Protein 4GC1 (pdb70)

InterPro domains:
  IPR001480 Bulb-type lectin domain [PS50927] (14-137)
  IPR001480 Bulb-type lectin domain [PS50927] (146-253)
  IPR001480 Bulb-type lectin domain [SM00108] (14-137)
  IPR001480 Bulb-type lectin domain [SM00108] (146-253)
  IPR036426 Bulb-type lectin domain superfamily [G3DSA:2.90.10.10] (1-105)
  IPR036426 Bulb-type lectin domain superfamily [G3DSA:2.90.10.10] (111-262)
  IPR036426 Bulb-type lectin domain superfamily [G3DSA:2.90.10.10] (151-220)
  IPR036426 Bulb-type lectin domain superfamily [SSF51110] (14-133)
  IPR036426 Bulb-type lectin domain superfamily [SSF51110] (156-248)

Organism: Pseudomonas putida (NCBI:txid303)

Nearest PDB structures (foldseek):
  3m7j-assembly1_A  TM=1.003E+00  e=1.600E-56  Pseudomonas putida
  3m7h-assembly2_B  TM=1.000E+00  e=1.857E-54  Pseudomonas putida
  3m7j-assembly2_B  TM=9.995E-01  e=5.774E-54  Pseudomonas putida
  8a9m-assembly1_A  TM=8.651E-01  e=1.706E-05  Hippeastrum hybrid cultivar
  3dzw-assembly1_A  TM=8.504E-01  e=2.774E-05  Narcissus pseudonarcissus

Structure (mmCIF, N/CA/C/O backbone):
data_4GC1
#
_entry.id   4GC1
#
_cell.length_a   149.474
_cell.length_b   153.140
_cell.length_c   33.956
_cell.angle_alpha   90.00
_cell.angle_beta   90.00
_cell.angle_gamma   90.00
#
_symmetry.space_group_name_H-M   'P 21 21 2'
#
loop_
_entity.id
_entity.type
_entity.pdbx_description
1 polymer 'Putidacin L1'
2 branched alpha-D-mannopyranose-(1-2)-alpha-D-mannopyranose
3 water water
#
loop_
_atom_site.group_PDB
_atom_site.id
_atom_site.type_symbol
_atom_site.label_atom_id
_atom_site.label_alt_id
_atom_site.label_comp_id
_atom_site.label_asym_id
_atom_site.label_entity_id
_atom_site.label_seq_id
_atom_site.pdbx_PDB_ins_code
_atom_site.Cartn_x
_atom_site.Cartn_y
_atom_site.Cartn_z
_atom_site.occupancy
_atom_site.B_iso_or_equiv
_atom_site.auth_seq_id
_atom_site.auth_comp_id
_atom_site.auth_asym_id
_atom_site.auth_atom_id
_atom_site.pdbx_PDB_model_num
ATOM 1 N N . ALA A 1 2 ? 50.570 -2.029 -14.202 1.00 69.67 2 ALA A N 1
ATOM 2 C CA . ALA A 1 2 ? 49.465 -2.557 -13.420 1.00 67.01 2 ALA A CA 1
ATOM 3 C C . ALA A 1 2 ? 48.962 -1.492 -12.464 1.00 58.57 2 ALA A C 1
ATOM 4 O O . ALA A 1 2 ? 47.771 -1.187 -12.418 1.00 56.25 2 ALA A O 1
ATOM 6 N N . GLY A 1 3 ? 49.876 -0.912 -11.703 1.00 62.28 3 GLY A N 1
ATOM 7 C CA . GLY A 1 3 ? 49.455 -0.003 -10.666 1.00 63.42 3 GLY A CA 1
ATOM 8 C C . GLY A 1 3 ? 50.498 0.941 -10.127 1.00 66.22 3 GLY A C 1
ATOM 9 O O . GLY A 1 3 ? 51.672 0.927 -10.502 1.00 73.96 3 GLY A O 1
ATOM 10 N N . ARG A 1 4 ? 50.025 1.785 -9.232 1.00 59.06 4 ARG A N 1
ATOM 11 C CA A ARG A 1 4 ? 50.852 2.743 -8.531 0.50 52.75 4 ARG A CA 1
ATOM 12 C CA B ARG A 1 4 ? 50.882 2.744 -8.564 0.50 53.34 4 ARG A CA 1
ATOM 13 C C . ARG A 1 4 ? 51.747 2.010 -7.538 1.00 50.92 4 ARG A C 1
ATOM 14 O O . ARG A 1 4 ? 51.287 1.108 -6.844 1.00 48.27 4 ARG A O 1
ATOM 29 N N . THR A 1 5 ? 53.020 2.379 -7.473 1.00 53.53 5 THR A N 1
ATOM 30 C CA . THR A 1 5 ? 53.905 1.842 -6.448 1.00 52.93 5 THR A CA 1
ATOM 31 C C . THR A 1 5 ? 54.281 2.997 -5.531 1.00 46.92 5 THR A C 1
ATOM 32 O O . THR A 1 5 ? 54.125 4.146 -5.903 1.00 48.44 5 THR A O 1
ATOM 36 N N . ARG A 1 6 ? 54.770 2.694 -4.335 1.00 37.09 6 ARG A N 1
ATOM 37 C CA . ARG A 1 6 ? 55.032 3.722 -3.342 1.00 43.04 6 ARG A CA 1
ATOM 38 C C . ARG A 1 6 ? 56.444 4.276 -3.426 1.00 45.50 6 ARG A C 1
ATOM 39 O O . ARG A 1 6 ? 57.376 3.561 -3.765 1.00 35.42 6 ARG A O 1
ATOM 47 N N . ILE A 1 7 ? 56.589 5.559 -3.115 1.00 40.12 7 ILE A N 1
ATOM 48 C CA . ILE A 1 7 ? 57.905 6.176 -2.989 1.00 41.46 7 ILE A CA 1
ATOM 49 C C . ILE A 1 7 ? 58.114 6.606 -1.527 1.00 36.51 7 ILE A C 1
ATOM 50 O O . ILE A 1 7 ? 57.155 6.679 -0.768 1.00 34.26 7 ILE A O 1
ATOM 55 N N . PRO A 1 8 ? 59.367 6.858 -1.111 1.00 35.74 8 PRO A N 1
ATOM 56 C CA . PRO A 1 8 ? 59.529 7.249 0.291 1.00 34.92 8 PRO A CA 1
ATOM 57 C C . PRO A 1 8 ? 58.999 8.657 0.550 1.00 32.91 8 PRO A C 1
ATOM 58 O O . PRO A 1 8 ? 59.138 9.531 -0.293 1.00 31.34 8 PRO A O 1
ATOM 62 N N . PHE A 1 9 ? 58.381 8.848 1.708 1.00 32.09 9 PHE A N 1
ATOM 63 C CA . PHE A 1 9 ? 57.931 10.153 2.156 1.00 31.92 9 PHE A CA 1
ATOM 64 C C . PHE A 1 9 ? 59.141 11.047 2.412 1.00 34.41 9 PHE A C 1
ATOM 65 O O . PHE A 1 9 ? 60.130 10.608 3.003 1.00 39.40 9 PHE A O 1
ATOM 73 N N . ASN A 1 10 ? 59.059 12.297 1.969 1.00 37.47 10 ASN A N 1
ATOM 74 C CA . ASN A 1 10 ? 60.115 13.265 2.237 1.00 41.11 10 ASN A CA 1
ATOM 75 C C . ASN A 1 10 ? 59.562 14.613 2.682 1.00 44.83 10 ASN A C 1
ATOM 76 O O . ASN A 1 10 ? 60.098 15.653 2.324 1.00 44.58 10 ASN A O 1
ATOM 81 N N . GLY A 1 11 ? 58.489 14.599 3.463 1.00 41.72 11 GLY A N 1
ATOM 82 C CA . GLY A 1 11 ? 57.878 15.842 3.900 1.00 38.79 11 GLY A CA 1
ATOM 83 C C . GLY A 1 11 ? 57.749 15.941 5.407 1.00 36.94 11 GLY A C 1
ATOM 84 O O . GLY A 1 11 ? 56.730 16.411 5.918 1.00 35.90 11 GLY A O 1
ATOM 85 N N . VAL A 1 12 ? 58.775 15.485 6.119 1.00 38.10 12 VAL A N 1
ATOM 86 C CA . VAL A 1 12 ? 58.755 15.484 7.580 1.00 33.20 12 VAL A CA 1
ATOM 87 C C . VAL A 1 12 ? 58.484 16.878 8.126 1.00 32.12 12 VAL A C 1
ATOM 88 O O . VAL A 1 12 ? 59.132 17.841 7.723 1.00 34.14 12 VAL A O 1
ATOM 92 N N . GLY A 1 13 ? 57.513 16.987 9.024 1.00 31.89 13 GLY A N 1
ATOM 93 C CA . GLY A 1 13 ? 57.218 18.259 9.655 1.00 32.46 13 GLY A CA 1
ATOM 94 C C . GLY A 1 13 ? 56.136 19.063 8.958 1.00 33.07 13 GLY A C 1
ATOM 95 O O . GLY A 1 13 ? 55.729 20.114 9.448 1.00 32.67 13 GLY A O 1
ATOM 96 N N . THR A 1 14 ? 55.680 18.594 7.801 1.00 29.58 14 THR A N 1
ATOM 97 C CA . THR A 1 14 ? 54.524 19.214 7.161 1.00 33.35 14 THR A CA 1
ATOM 98 C C . THR A 1 14 ? 53.270 18.555 7.716 1.00 33.77 14 THR A C 1
ATOM 99 O O . THR A 1 14 ? 53.352 17.640 8.525 1.00 33.46 14 THR A O 1
ATOM 103 N N . SER A 1 15 ? 52.111 19.015 7.273 1.00 28.27 15 SER A N 1
ATOM 104 C CA . SER A 1 15 ? 50.853 18.544 7.830 1.00 26.55 15 SER A CA 1
ATOM 105 C C . SER A 1 15 ? 50.149 17.500 6.972 1.00 29.05 15 SER A C 1
ATOM 106 O O . SER A 1 15 ? 49.024 17.112 7.277 1.00 28.45 15 SER A O 1
ATOM 109 N N . VAL A 1 16 ? 50.800 17.036 5.909 1.00 26.43 16 VAL A N 1
ATOM 110 C CA . VAL A 1 16 ? 50.125 16.146 4.972 1.00 25.50 16 VAL A CA 1
ATOM 111 C C . VAL A 1 16 ? 50.988 14.964 4.502 1.00 30.81 16 VAL A C 1
ATOM 112 O O . VAL A 1 16 ? 52.169 15.120 4.195 1.00 30.43 16 VAL A O 1
ATOM 116 N N . LEU A 1 17 ? 50.389 13.776 4.492 1.00 25.52 17 LEU A N 1
ATOM 117 C CA . LEU A 1 17 ? 51.022 12.574 3.951 1.00 24.79 17 LEU A CA 1
ATOM 118 C C . LEU A 1 17 ? 50.326 12.243 2.637 1.00 21.65 17 LEU A C 1
ATOM 119 O O . LEU A 1 17 ? 49.171 11.791 2.637 1.00 22.54 17 LEU A O 1
ATOM 124 N N . PRO A 1 18 ? 51.000 12.504 1.506 1.00 25.07 18 PRO A N 1
ATOM 125 C CA . PRO A 1 18 ? 50.362 12.243 0.212 1.00 21.74 18 PRO A CA 1
ATOM 126 C C . PRO A 1 18 ? 50.112 10.744 -0.033 1.00 24.84 18 PRO A C 1
ATOM 127 O O . PRO A 1 18 ? 50.731 9.911 0.619 1.00 27.86 18 PRO A O 1
ATOM 131 N N . ALA A 1 19 ? 49.220 10.428 -0.968 1.00 26.55 19 ALA A N 1
ATOM 132 C CA . ALA A 1 19 ? 48.966 9.055 -1.404 1.00 27.16 19 ALA A CA 1
ATOM 133 C C . ALA A 1 19 ? 50.236 8.347 -1.837 1.00 27.29 19 ALA A C 1
ATOM 134 O O . ALA A 1 19 ? 51.110 8.955 -2.432 1.00 24.00 19 ALA A O 1
ATOM 136 N N . TYR A 1 20 ? 50.326 7.054 -1.533 1.00 23.80 20 TYR A N 1
ATOM 137 C CA . TYR A 1 20 ? 51.412 6.213 -2.020 1.00 26.17 20 TYR A CA 1
ATOM 138 C C . TYR A 1 20 ? 52.794 6.732 -1.646 1.00 26.67 20 TYR A C 1
ATOM 139 O O . TYR A 1 20 ? 53.729 6.652 -2.433 1.00 29.50 20 TYR A O 1
ATOM 148 N N . GLN A 1 21 ? 52.909 7.295 -0.450 1.00 31.17 21 GLN A N 1
ATOM 149 C CA . GLN A 1 21 ? 54.214 7.639 0.091 1.00 22.41 21 GLN A CA 1
ATOM 150 C C . GLN A 1 21 ? 54.431 6.942 1.428 1.00 24.48 21 GLN A C 1
ATOM 151 O O . GLN A 1 21 ? 53.572 6.962 2.309 1.00 30.36 21 GLN A O 1
ATOM 157 N N . THR A 1 22 ? 55.588 6.318 1.563 1.00 33.77 22 THR A N 1
ATOM 158 C CA . THR A 1 22 ? 55.870 5.496 2.723 1.00 34.20 22 THR A CA 1
ATOM 159 C C . THR A 1 22 ? 56.472 6.328 3.836 1.00 33.47 22 THR A C 1
ATOM 160 O O . THR A 1 22 ? 57.581 6.848 3.701 1.00 42.43 22 THR A O 1
ATOM 164 N N . LEU A 1 23 ? 55.723 6.473 4.925 1.00 26.26 23 LEU A N 1
ATOM 165 C CA . LEU A 1 23 ? 56.245 7.079 6.143 1.00 27.69 23 LEU A CA 1
ATOM 166 C C . LEU A 1 23 ? 56.916 5.987 6.973 1.00 37.36 23 LEU A C 1
ATOM 167 O O . LEU A 1 23 ? 56.302 4.971 7.293 1.00 44.57 23 LEU A O 1
ATOM 172 N N . SER A 1 24 ? 58.185 6.186 7.299 1.00 39.18 24 SER A N 1
ATOM 173 C CA A SER A 1 24 ? 58.943 5.174 8.022 0.50 44.47 24 SER A CA 1
ATOM 174 C CA B SER A 1 24 ? 59.043 5.174 8.022 0.50 44.55 24 SER A CA 1
ATOM 175 C C . SER A 1 24 ? 59.278 5.661 9.431 1.00 44.82 24 SER A C 1
ATOM 176 O O . SER A 1 24 ? 58.971 6.799 9.787 1.00 45.60 24 SER A O 1
ATOM 181 N N . ALA A 1 25 ? 59.895 4.796 10.231 1.00 42.93 25 ALA A N 1
ATOM 182 C CA . ALA A 1 25 ? 60.106 5.082 11.643 1.00 41.71 25 ALA A CA 1
ATOM 183 C C . ALA A 1 25 ? 60.960 6.326 11.831 1.00 45.71 25 ALA A C 1
ATOM 184 O O . ALA A 1 25 ? 61.968 6.499 11.154 1.00 46.87 25 ALA A O 1
ATOM 186 N N . GLY A 1 26 ? 60.539 7.197 12.741 1.00 45.01 26 GLY A N 1
ATOM 187 C CA . GLY A 1 26 ? 61.286 8.403 13.033 1.00 43.79 26 GLY A CA 1
ATOM 188 C C . GLY A 1 26 ? 60.723 9.610 12.313 1.00 37.46 26 GLY A C 1
ATOM 189 O O . GLY A 1 26 ? 60.950 10.744 12.724 1.00 37.02 26 GLY A O 1
ATOM 190 N N . GLN A 1 27 ? 59.986 9.357 11.233 1.00 37.52 27 GLN A N 1
ATOM 191 C CA . GLN A 1 27 ? 59.310 10.406 10.474 1.00 35.83 27 GLN A CA 1
ATOM 192 C C . GLN A 1 27 ? 57.993 10.840 11.114 1.00 35.13 27 GLN A C 1
ATOM 193 O O . GLN A 1 27 ? 57.319 10.046 11.771 1.00 37.03 27 GLN A O 1
ATOM 199 N N . TYR A 1 28 ? 57.616 12.096 10.890 1.00 31.12 28 TYR A N 1
ATOM 200 C CA . TYR A 1 28 ? 56.444 12.666 11.550 1.00 29.14 28 TYR A CA 1
ATOM 201 C C . TYR A 1 28 ? 55.769 13.773 10.755 1.00 31.31 28 TYR A C 1
ATOM 202 O O . TYR A 1 28 ? 56.388 14.425 9.921 1.00 37.14 28 TYR A O 1
ATOM 211 N N . LEU A 1 29 ? 54.479 13.955 11.013 1.00 32.28 29 LEU A N 1
ATOM 212 C CA . LEU A 1 29 ? 53.740 15.107 10.520 1.00 24.80 29 LEU A CA 1
ATOM 213 C C . LEU A 1 29 ? 53.593 16.064 11.694 1.00 27.81 29 LEU A C 1
ATOM 214 O O . LEU A 1 29 ? 53.644 15.638 12.847 1.00 27.40 29 LEU A O 1
ATOM 219 N N . LEU A 1 30 ? 53.431 17.352 11.405 1.00 23.04 30 LEU A N 1
ATOM 220 C CA . LEU A 1 30 ? 53.066 18.347 12.421 1.00 27.03 30 LEU A CA 1
ATOM 221 C C . LEU A 1 30 ? 51.847 19.113 11.938 1.00 28.26 30 LEU A C 1
ATOM 222 O O . LEU A 1 30 ? 51.736 19.397 10.753 1.00 27.18 30 LEU A O 1
ATOM 227 N N . SER A 1 31 ? 50.929 19.453 12.837 1.00 26.50 31 SER A N 1
ATOM 228 C CA . SER A 1 31 ? 49.820 20.307 12.437 1.00 24.10 31 SER A CA 1
ATOM 229 C C . SER A 1 31 ? 50.402 21.682 12.048 1.00 24.01 31 SER A C 1
ATOM 230 O O . SER A 1 31 ? 51.515 22.033 12.463 1.00 30.44 31 SER A O 1
ATOM 233 N N . PRO A 1 32 ? 49.671 22.453 11.238 1.00 26.36 32 PRO A N 1
ATOM 234 C CA . PRO A 1 32 ? 50.246 23.756 10.852 1.00 29.18 32 PRO A CA 1
ATOM 235 C C . PRO A 1 32 ? 50.591 24.649 12.059 1.00 27.99 32 PRO A C 1
ATOM 236 O O . PRO A 1 32 ? 51.582 25.368 12.003 1.00 29.98 32 PRO A O 1
ATOM 240 N N . ASN A 1 33 ? 49.831 24.567 13.148 1.00 26.60 33 ASN A N 1
ATOM 241 C CA . ASN A 1 33 ? 50.160 25.350 14.332 1.00 29.50 33 ASN A CA 1
ATOM 242 C C . ASN A 1 33 ? 51.264 24.724 15.204 1.00 30.26 33 ASN A C 1
ATOM 243 O O . ASN A 1 33 ? 51.603 25.264 16.251 1.00 29.34 33 ASN A O 1
ATOM 248 N N . GLN A 1 34 ? 51.796 23.577 14.772 1.00 32.33 34 GLN A N 1
ATOM 249 C CA . GLN A 1 34 ? 52.909 22.891 15.450 1.00 34.68 34 GLN A CA 1
ATOM 250 C C . GLN A 1 34 ? 52.547 22.282 16.807 1.00 36.97 34 GLN A C 1
ATOM 251 O O . GLN A 1 34 ? 53.411 21.730 17.490 1.00 38.48 34 GLN A O 1
ATOM 257 N N . ARG A 1 35 ? 51.285 22.388 17.208 1.00 35.48 35 ARG A N 1
ATOM 258 C CA . ARG A 1 35 ? 50.870 21.826 18.491 1.00 34.71 35 ARG A CA 1
ATOM 259 C C . ARG A 1 35 ? 50.854 20.289 18.471 1.00 34.07 35 ARG A C 1
ATOM 260 O O . ARG A 1 35 ? 51.269 19.633 19.429 1.00 45.25 35 ARG A O 1
ATOM 268 N N . PHE A 1 36 ? 50.371 19.715 17.378 1.00 33.14 36 PHE A N 1
ATOM 269 C CA . PHE A 1 36 ? 50.231 18.262 17.289 1.00 29.58 36 PHE A CA 1
ATOM 270 C C . PHE A 1 36 ? 51.267 17.622 16.379 1.00 35.13 36 PHE A C 1
ATOM 271 O O . PHE A 1 36 ? 51.618 18.175 15.340 1.00 35.48 36 PHE A O 1
ATOM 279 N N . LYS A 1 37 ? 51.739 16.442 16.774 1.00 34.90 37 LYS A N 1
ATOM 280 C CA . LYS A 1 37 ? 52.685 15.680 15.971 1.00 31.47 37 LYS A CA 1
ATOM 281 C C . LYS A 1 37 ? 52.193 14.256 15.796 1.00 33.49 37 LYS A C 1
ATOM 282 O O . LYS A 1 37 ? 51.792 13.619 16.768 1.00 35.84 37 LYS A O 1
ATOM 288 N N . LEU A 1 38 ? 52.218 13.761 14.561 1.00 28.21 38 LEU A N 1
ATOM 289 C CA . LEU A 1 38 ? 51.883 12.367 14.286 1.00 29.06 38 LEU A CA 1
ATOM 290 C C . LEU A 1 38 ? 53.185 11.661 14.012 1.00 33.73 38 LEU A C 1
ATOM 291 O O . LEU A 1 38 ? 53.871 11.984 13.050 1.00 36.77 38 LEU A O 1
ATOM 296 N N . LEU A 1 39 ? 53.518 10.697 14.860 1.00 31.59 39 LEU A N 1
ATOM 297 C CA . LEU A 1 39 ? 54.844 10.107 14.862 1.00 35.48 39 LEU A CA 1
ATOM 298 C C . LEU A 1 39 ? 54.778 8.590 14.751 1.00 37.73 39 LEU A C 1
ATOM 299 O O . LEU A 1 39 ? 54.081 7.934 15.534 1.00 33.72 39 LEU A O 1
ATOM 304 N N . LEU A 1 40 ? 55.511 8.031 13.795 1.00 37.27 40 LEU A N 1
ATOM 305 C CA . LEU A 1 40 ? 55.739 6.590 13.780 1.00 37.45 40 LEU A CA 1
ATOM 306 C C . LEU A 1 40 ? 57.000 6.260 14.585 1.00 41.87 40 LEU A C 1
ATOM 307 O O . LEU A 1 40 ? 58.116 6.553 14.159 1.00 42.46 40 LEU A O 1
ATOM 312 N N . GLN A 1 41 ? 56.812 5.669 15.762 1.00 42.55 41 GLN A N 1
ATOM 313 C CA . GLN A 1 41 ? 57.926 5.322 16.638 1.00 48.55 41 GLN A CA 1
ATOM 314 C C . GLN A 1 41 ? 58.646 4.051 16.207 1.00 53.37 41 GLN A C 1
ATOM 315 O O . GLN A 1 41 ? 58.087 3.212 15.506 1.00 50.81 41 GLN A O 1
ATOM 321 N N . GLY A 1 42 ? 59.888 3.913 16.656 1.00 53.82 42 GLY A N 1
ATOM 322 C CA . GLY A 1 42 ? 60.703 2.766 16.318 1.00 50.27 42 GLY A CA 1
ATOM 323 C C . GLY A 1 42 ? 60.164 1.460 16.870 1.00 51.84 42 GLY A C 1
ATOM 324 O O . GLY A 1 42 ? 60.506 0.395 16.365 1.00 48.50 42 GLY A O 1
ATOM 325 N N . ASP A 1 43 ? 59.330 1.535 17.905 1.00 50.69 43 ASP A N 1
ATOM 326 C CA . ASP A 1 43 ? 58.748 0.329 18.501 1.00 52.38 43 ASP A CA 1
ATOM 327 C C . ASP A 1 43 ? 57.529 -0.165 17.722 1.00 47.63 43 ASP A C 1
ATOM 328 O O . ASP A 1 43 ? 56.929 -1.171 18.074 1.00 48.87 43 ASP A O 1
ATOM 333 N N . GLY A 1 44 ? 57.162 0.556 16.668 1.00 45.10 44 GLY A N 1
ATOM 334 C CA . GLY A 1 44 ? 56.048 0.151 15.831 1.00 51.42 44 GLY A CA 1
ATOM 335 C C . GLY A 1 44 ? 54.710 0.770 16.199 1.00 46.55 44 GLY A C 1
ATOM 336 O O . GLY A 1 44 ? 53.689 0.450 15.598 1.00 46.20 44 GLY A O 1
ATOM 337 N N . ASN A 1 45 ? 54.699 1.645 17.196 1.00 43.86 45 ASN A N 1
ATOM 338 C CA . ASN A 1 45 ? 53.481 2.382 17.519 1.00 48.40 45 ASN A CA 1
ATOM 339 C C . ASN A 1 45 ? 53.357 3.659 16.691 1.00 43.22 45 ASN A C 1
ATOM 340 O O . ASN A 1 45 ? 54.327 4.404 16.530 1.00 45.56 45 ASN A O 1
ATOM 345 N N . LEU A 1 46 ? 52.164 3.892 16.151 1.00 40.45 46 LEU A N 1
ATOM 346 C CA . LEU A 1 46 ? 51.858 5.146 15.465 1.00 40.92 46 LEU A CA 1
ATOM 347 C C . LEU A 1 46 ? 51.102 6.035 16.436 1.00 41.60 46 LEU A C 1
ATOM 348 O O . LEU A 1 46 ? 50.039 5.678 16.931 1.00 43.45 46 LEU A O 1
ATOM 353 N N . VAL A 1 47 ? 51.664 7.204 16.694 1.00 39.64 47 VAL A N 1
ATOM 354 C CA . VAL A 1 47 ? 51.291 8.000 17.843 1.00 42.46 47 VAL A CA 1
ATOM 355 C C . VAL A 1 47 ? 50.988 9.450 17.462 1.00 38.64 47 VAL A C 1
ATOM 356 O O . VAL A 1 47 ? 51.587 9.994 16.533 1.00 36.35 47 VAL A O 1
ATOM 360 N N . ILE A 1 48 ? 50.029 10.059 18.154 1.00 38.73 48 ILE A N 1
ATOM 361 C CA . ILE A 1 48 ? 49.845 11.509 18.078 1.00 36.56 48 ILE A CA 1
ATOM 362 C C . ILE A 1 48 ? 50.245 12.142 19.409 1.00 38.23 48 ILE A C 1
ATOM 363 O O . ILE A 1 48 ? 49.783 11.718 20.468 1.00 36.37 48 ILE A O 1
ATOM 368 N N . GLN A 1 49 ? 51.115 13.143 19.361 1.00 36.65 49 GLN A N 1
ATOM 369 C CA . GLN A 1 49 ? 51.493 13.866 20.573 1.00 36.52 49 GLN A CA 1
ATOM 370 C C . GLN A 1 49 ? 50.947 15.286 20.579 1.00 40.61 49 GLN A C 1
ATOM 371 O O . GLN A 1 49 ? 50.846 15.936 19.533 1.00 39.17 49 GLN A O 1
ATOM 377 N N . ASP A 1 50 ? 50.574 15.744 21.769 1.00 47.52 50 ASP A N 1
ATOM 378 C CA . ASP A 1 50 ? 49.976 17.056 21.965 1.00 41.64 50 ASP A CA 1
ATOM 379 C C . ASP A 1 50 ? 50.920 17.878 22.830 1.00 46.92 50 ASP A C 1
ATOM 380 O O . ASP A 1 50 ? 51.049 17.616 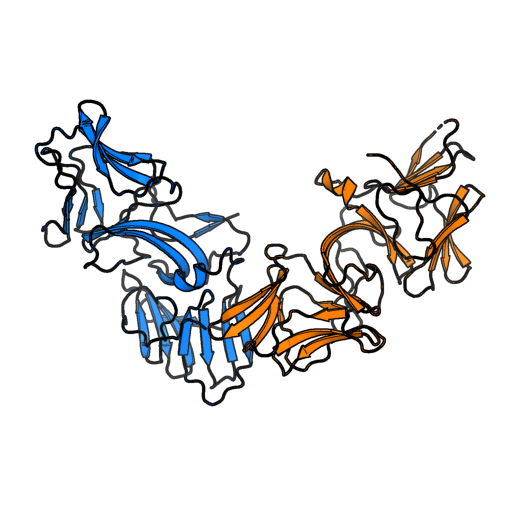24.022 1.00 44.91 50 ASP A O 1
ATOM 385 N N . ASN A 1 51 ? 51.551 18.883 22.229 1.00 48.96 51 ASN A N 1
ATOM 386 C CA . ASN A 1 51 ? 52.641 19.611 22.871 1.00 49.08 51 ASN A CA 1
ATOM 387 C C . ASN A 1 51 ? 53.588 18.643 23.572 1.00 52.74 51 ASN A C 1
ATOM 388 O O . ASN A 1 51 ? 54.001 18.870 24.708 1.00 53.17 51 ASN A O 1
ATOM 390 N N . GLY A 1 52 ? 53.885 17.538 22.892 1.00 51.43 52 GLY A N 1
ATOM 391 C CA . GLY A 1 52 ? 54.908 16.611 23.325 1.00 49.54 52 GLY A CA 1
ATOM 392 C C . GLY A 1 52 ? 54.415 15.473 24.191 1.00 54.11 52 GLY A C 1
ATOM 393 O O . GLY A 1 52 ? 55.212 14.648 24.622 1.00 58.63 52 GLY A O 1
ATOM 394 N N . ALA A 1 53 ? 53.109 15.429 24.447 1.00 50.05 53 ALA A N 1
ATOM 395 C CA . ALA A 1 53 ? 52.516 14.379 25.274 1.00 48.14 53 ALA A CA 1
ATOM 396 C C . ALA A 1 53 ? 51.633 13.456 24.443 1.00 50.26 53 ALA A C 1
ATOM 397 O O . ALA A 1 53 ? 50.712 13.918 23.767 1.00 41.94 53 ALA A O 1
ATOM 399 N N . THR A 1 54 ? 51.909 12.155 24.498 1.00 53.50 54 THR A N 1
ATOM 400 C CA . THR A 1 54 ? 51.156 11.183 23.705 1.00 44.14 54 THR A CA 1
ATOM 401 C C . THR A 1 54 ? 49.695 11.146 24.138 1.00 46.67 54 THR A C 1
ATOM 402 O O . THR A 1 54 ? 49.395 10.912 25.304 1.00 48.62 54 THR A O 1
ATOM 406 N N . VAL A 1 55 ? 48.790 11.377 23.193 1.00 49.72 55 VAL A N 1
ATOM 407 C CA . VAL A 1 55 ? 47.366 11.424 23.507 1.00 50.02 55 VAL A CA 1
ATOM 408 C C . VAL A 1 55 ? 46.561 10.448 22.655 1.00 44.50 55 VAL A C 1
ATOM 409 O O . VAL A 1 55 ? 45.341 10.355 22.799 1.00 42.76 55 VAL A O 1
ATOM 413 N N . TRP A 1 56 ? 47.241 9.738 21.759 1.00 45.11 56 TRP A N 1
ATOM 414 C CA . TRP A 1 56 ? 46.580 8.746 20.902 1.00 43.38 56 TRP A CA 1
ATOM 415 C C . TRP A 1 56 ? 47.577 7.728 20.384 1.00 46.07 56 TRP A C 1
ATOM 416 O O . TRP A 1 56 ? 48.717 8.066 20.062 1.00 46.48 56 TRP A O 1
ATOM 427 N N . VAL A 1 57 ? 47.146 6.476 20.316 1.00 45.58 57 VAL A N 1
ATOM 428 C CA . VAL A 1 57 ? 47.957 5.423 19.725 1.00 27.31 57 VAL A CA 1
ATOM 429 C C . VAL A 1 57 ? 47.046 4.637 18.811 1.00 27.17 57 VAL A C 1
ATOM 430 O O . VAL A 1 57 ? 45.882 4.422 19.134 1.00 34.45 57 VAL A O 1
ATOM 434 N N . ALA A 1 58 ? 47.565 4.244 17.653 1.00 43.25 58 ALA A N 1
ATOM 435 C CA . ALA A 1 58 ? 46.792 3.475 16.695 1.00 38.85 58 ALA A CA 1
ATOM 436 C C . ALA A 1 58 ? 46.673 2.027 17.155 1.00 39.51 58 ALA A C 1
ATOM 437 O O . ALA A 1 58 ? 47.662 1.291 17.162 1.00 40.61 58 ALA A O 1
ATOM 439 N N . ASN A 1 59 ? 45.468 1.620 17.540 1.00 38.80 59 ASN A N 1
ATOM 440 C CA . ASN A 1 59 ? 45.225 0.211 17.867 1.00 46.37 59 ASN A CA 1
ATOM 441 C C . ASN A 1 59 ? 43.776 -0.234 17.669 1.00 40.28 59 ASN A C 1
ATOM 442 O O . ASN A 1 59 ? 42.968 0.511 17.121 1.00 39.13 59 ASN A O 1
ATOM 447 N N . GLU A 1 60 ? 43.459 -1.443 18.137 1.00 41.86 60 GLU A N 1
ATOM 448 C CA . GLU A 1 60 ? 42.162 -2.078 17.892 1.00 42.25 60 GLU A CA 1
ATOM 449 C C . GLU A 1 60 ? 41.022 -1.307 18.551 1.00 42.86 60 GLU A C 1
ATOM 450 O O . GLU A 1 60 ? 39.853 -1.463 18.195 1.00 44.94 60 GLU A O 1
ATOM 456 N N . GLN A 1 61 ? 41.374 -0.479 19.521 1.00 43.58 61 GLN A N 1
ATOM 457 C CA . GLN A 1 61 ? 40.399 0.338 20.234 1.00 50.28 61 GLN A CA 1
ATOM 458 C C . GLN A 1 61 ? 39.887 1.552 19.440 1.00 48.43 61 GLN A C 1
ATOM 459 O O . GLN A 1 61 ? 38.892 2.155 19.816 1.00 46.99 61 GLN A O 1
ATOM 465 N N . GLN A 1 62 ? 40.551 1.892 18.336 1.00 40.70 62 GLN A N 1
ATOM 466 C CA . GLN A 1 62 ? 40.097 2.996 17.484 1.00 39.09 62 GLN A CA 1
ATOM 467 C C . GLN A 1 62 ? 38.852 2.655 16.663 1.00 42.00 62 GLN A C 1
ATOM 468 O O . GLN A 1 62 ? 38.874 1.748 15.837 1.00 38.01 62 GLN A O 1
ATOM 474 N N . PRO A 1 63 ? 37.766 3.403 16.875 1.00 40.93 63 PRO A N 1
ATOM 475 C CA . PRO A 1 63 ? 36.547 3.221 16.083 1.00 42.26 63 PRO A CA 1
ATOM 476 C C . PRO A 1 63 ? 36.819 3.315 14.581 1.00 42.55 63 PRO A C 1
ATOM 477 O O . PRO A 1 63 ? 37.683 4.082 14.157 1.00 35.27 63 PRO A O 1
ATOM 481 N N . PHE A 1 64 ? 36.081 2.536 13.799 1.00 36.64 64 PHE A N 1
ATOM 482 C CA . PHE A 1 64 ? 36.208 2.513 12.341 1.00 35.46 64 PHE A CA 1
ATOM 483 C C . PHE A 1 64 ? 37.633 2.228 11.878 1.00 35.75 64 PHE A C 1
ATOM 484 O O . PHE A 1 64 ? 38.131 2.853 10.949 1.00 37.43 64 PHE A O 1
ATOM 492 N N . SER A 1 65 ? 38.288 1.279 12.548 1.00 37.44 65 SER A N 1
ATOM 493 C CA . SER A 1 65 ? 39.568 0.757 12.073 1.00 34.15 65 SER A CA 1
ATOM 494 C C . SER A 1 65 ? 39.525 -0.748 12.200 1.00 36.62 65 SER A C 1
ATOM 495 O O . SER A 1 65 ? 38.725 -1.280 12.962 1.00 36.74 65 SER A O 1
ATOM 498 N N . SER A 1 66 ? 40.385 -1.431 11.460 1.00 34.76 66 SER A N 1
ATOM 499 C CA . SER A 1 66 ? 40.462 -2.885 11.548 1.00 36.22 66 SER A CA 1
ATOM 500 C C . SER A 1 66 ? 41.909 -3.284 11.743 1.00 36.55 66 SER A C 1
ATOM 501 O O . SER A 1 66 ? 42.820 -2.589 11.289 1.00 36.89 66 SER A O 1
ATOM 504 N N . THR A 1 67 ? 42.119 -4.389 12.448 1.00 38.93 67 THR A N 1
ATOM 505 C CA . THR A 1 67 ? 43.443 -4.972 12.566 1.00 39.09 67 THR A CA 1
ATOM 506 C C . THR A 1 67 ? 43.413 -6.411 12.037 1.00 40.76 67 THR A C 1
ATOM 507 O O . THR A 1 67 ? 42.590 -7.224 12.468 1.00 41.78 67 THR A O 1
ATOM 511 N N . ILE A 1 68 ? 44.301 -6.712 11.093 1.00 40.13 68 ILE A N 1
ATOM 512 C CA . ILE A 1 68 ? 44.381 -8.041 10.476 1.00 41.55 68 ILE A CA 1
ATOM 513 C C . ILE A 1 68 ? 45.813 -8.570 10.564 1.00 42.73 68 ILE A C 1
ATOM 514 O O . ILE A 1 68 ? 46.746 -7.786 10.765 1.00 42.03 68 ILE A O 1
ATOM 519 N N . PRO A 1 69 ? 45.999 -9.902 10.429 1.00 44.75 69 PRO A N 1
ATOM 520 C CA . PRO A 1 69 ? 47.340 -10.494 10.507 1.00 46.30 69 PRO A CA 1
ATOM 521 C C . PRO A 1 69 ? 48.269 -10.005 9.408 1.00 50.07 69 PRO A C 1
ATOM 522 O O . PRO A 1 69 ? 47.847 -9.839 8.267 1.00 48.87 69 PRO A O 1
ATOM 526 N N . LEU A 1 70 ? 49.526 -9.769 9.756 1.00 53.37 70 LEU A N 1
ATOM 527 C CA . LEU A 1 70 ? 50.551 -9.505 8.757 1.00 52.78 70 LEU A CA 1
ATOM 528 C C . LEU A 1 70 ? 51.436 -10.733 8.731 1.00 54.84 70 LEU A C 1
ATOM 529 O O . LEU A 1 70 ? 52.097 -11.034 9.718 1.00 55.67 70 LEU A O 1
ATOM 534 N N . ARG A 1 71 ? 51.440 -11.448 7.613 1.00 58.58 71 ARG A N 1
ATOM 535 C CA . ARG A 1 71 ? 52.184 -12.703 7.531 1.00 72.26 71 ARG A CA 1
ATOM 536 C C . ARG A 1 71 ? 53.621 -12.479 7.070 1.00 73.48 71 ARG A C 1
ATOM 537 O O . ARG A 1 71 ? 54.513 -13.257 7.396 1.00 79.14 71 ARG A O 1
ATOM 538 N N . ASN A 1 72 ? 53.840 -11.403 6.320 1.00 66.62 72 ASN A N 1
ATOM 539 C CA . ASN A 1 72 ? 55.134 -11.154 5.690 1.00 63.86 72 ASN A CA 1
ATOM 540 C C . ASN A 1 72 ? 56.217 -10.657 6.643 1.00 62.46 72 ASN A C 1
ATOM 541 O O . ASN A 1 72 ? 56.199 -9.503 7.078 1.00 61.58 72 ASN A O 1
ATOM 546 N N . LYS A 1 73 ? 57.173 -11.533 6.934 1.00 59.96 73 LYS A N 1
ATOM 547 C CA . LYS A 1 73 ? 58.292 -11.215 7.817 1.00 64.35 73 LYS A CA 1
ATOM 548 C C . LYS A 1 73 ? 59.211 -10.139 7.250 1.00 62.58 73 LYS A C 1
ATOM 549 O O . LYS A 1 73 ? 59.903 -9.453 7.999 1.00 65.39 73 LYS A O 1
ATOM 551 N N . LYS A 1 74 ? 59.211 -9.996 5.928 1.00 59.24 74 LYS A N 1
ATOM 552 C CA . LYS A 1 74 ? 60.124 -9.080 5.258 1.00 59.94 74 LYS A CA 1
ATOM 553 C C . LYS A 1 74 ? 59.542 -7.680 5.064 1.00 58.48 74 LYS A C 1
ATOM 554 O O . LYS A 1 74 ? 60.170 -6.822 4.444 1.00 57.49 74 LYS A O 1
ATOM 555 N N . ALA A 1 75 ? 58.347 -7.447 5.593 1.00 56.99 75 ALA A N 1
ATOM 556 C CA . ALA A 1 75 ? 57.691 -6.154 5.407 1.00 54.19 75 ALA A CA 1
ATOM 557 C C . ALA A 1 75 ? 58.169 -5.154 6.451 1.00 53.68 75 ALA A C 1
ATOM 558 O O . ALA A 1 75 ? 57.941 -5.337 7.641 1.00 53.49 75 ALA A O 1
ATOM 560 N N . PRO A 1 76 ? 58.833 -4.085 6.001 1.00 53.20 76 PRO A N 1
ATOM 561 C CA . PRO A 1 76 ? 59.378 -3.084 6.920 1.00 54.53 76 PRO A CA 1
ATOM 562 C C . PRO A 1 76 ? 58.274 -2.361 7.680 1.00 49.72 76 PRO A C 1
ATOM 563 O O . PRO A 1 76 ? 57.132 -2.319 7.219 1.00 47.67 76 PRO A O 1
ATOM 567 N N . LEU A 1 77 ? 58.617 -1.821 8.843 1.00 49.10 77 LEU A N 1
ATOM 568 C CA . LEU A 1 77 ? 57.722 -0.941 9.573 1.00 46.42 77 LEU A CA 1
ATOM 569 C C . LEU A 1 77 ? 57.397 0.264 8.693 1.00 43.73 77 LEU A C 1
ATOM 570 O O . LEU A 1 77 ? 58.290 1.026 8.322 1.00 43.58 77 LEU A O 1
ATOM 575 N N . ALA A 1 78 ? 56.123 0.415 8.342 1.00 39.57 78 ALA A N 1
ATOM 576 C CA . ALA A 1 78 ? 55.695 1.464 7.416 1.00 37.60 78 ALA A CA 1
ATOM 577 C C . ALA A 1 78 ? 54.250 1.894 7.648 1.00 34.40 78 ALA A C 1
ATOM 578 O O . ALA A 1 78 ? 53.404 1.096 8.060 1.00 37.36 78 ALA A O 1
ATOM 580 N N . PHE A 1 79 ? 53.985 3.166 7.375 1.00 33.14 79 PHE A N 1
ATOM 581 C CA . PHE A 1 79 ? 52.644 3.730 7.412 1.00 30.14 79 PHE A CA 1
ATOM 582 C C . PHE A 1 79 ? 52.423 4.445 6.089 1.00 30.51 79 PHE A C 1
ATOM 583 O O . PHE A 1 79 ? 53.273 5.231 5.655 1.00 30.22 79 PHE A O 1
ATOM 591 N N . TYR A 1 80 ? 51.302 4.171 5.429 1.00 27.66 80 TYR A N 1
ATOM 592 C CA . TYR A 1 80 ? 51.046 4.780 4.125 1.00 28.12 80 TYR A CA 1
ATOM 593 C C . TYR A 1 80 ? 49.564 4.836 3.804 1.00 31.35 80 TYR A C 1
ATOM 594 O O . TYR A 1 80 ? 48.755 4.150 4.424 1.00 31.07 80 TYR A O 1
ATOM 603 N N . VAL A 1 81 ? 49.226 5.664 2.822 1.00 26.29 81 VAL A N 1
ATOM 604 C CA . VAL A 1 81 ? 47.844 5.891 2.415 1.00 22.99 81 VAL A CA 1
ATOM 605 C C . VAL A 1 81 ? 47.621 5.400 0.990 1.00 22.76 81 VAL A C 1
ATOM 606 O O . VAL A 1 81 ? 48.367 5.758 0.082 1.00 25.18 81 VAL A O 1
ATOM 610 N N . GLN A 1 82 ? 46.618 4.551 0.813 1.00 23.37 82 GLN A N 1
ATOM 611 C CA . GLN A 1 82 ? 46.207 4.060 -0.503 1.00 25.04 82 GLN A CA 1
ATOM 612 C C . GLN A 1 82 ? 44.706 3.968 -0.420 1.00 28.80 82 GLN A C 1
ATOM 613 O O . GLN A 1 82 ? 44.145 2.886 -0.207 1.00 30.57 82 GLN A O 1
ATOM 619 N N . TYR A 1 83 ? 44.081 5.132 -0.577 1.00 27.05 83 TYR A N 1
ATOM 620 C CA . TYR A 1 83 ? 42.698 5.400 -0.163 1.00 20.04 83 TYR A CA 1
ATOM 621 C C . TYR A 1 83 ? 42.516 5.239 1.348 1.00 18.98 83 TYR A C 1
ATOM 622 O O . TYR A 1 83 ? 42.358 6.239 2.060 1.00 28.22 83 TYR A O 1
ATOM 631 N N . GLY A 1 84 ? 42.545 3.999 1.839 1.00 27.14 84 GLY A N 1
ATOM 632 C CA . GLY A 1 84 ? 42.608 3.766 3.272 1.00 24.60 84 GLY A CA 1
ATOM 633 C C . GLY A 1 84 ? 44.033 4.021 3.748 1.00 28.62 84 GLY A C 1
ATOM 634 O O . GLY A 1 84 ? 44.956 4.066 2.934 1.00 28.48 84 GLY A O 1
ATOM 635 N N . ALA A 1 85 ? 44.221 4.226 5.050 1.00 24.96 85 ALA A N 1
ATOM 636 C CA . ALA A 1 85 ? 45.572 4.272 5.622 1.00 27.47 85 ALA A CA 1
ATOM 637 C C . ALA A 1 85 ? 45.938 2.905 6.207 1.00 26.26 85 ALA A C 1
ATOM 638 O O . ALA A 1 85 ? 45.066 2.178 6.695 1.00 28.86 85 ALA A O 1
ATOM 640 N N . PHE A 1 86 ? 47.223 2.568 6.159 1.00 30.28 86 PHE A N 1
ATOM 641 C CA . PHE A 1 86 ? 47.699 1.243 6.567 1.00 37.66 86 PHE A CA 1
ATOM 642 C C . PHE A 1 86 ? 48.967 1.378 7.392 1.00 34.36 86 PHE A C 1
ATOM 643 O O . PHE A 1 86 ? 49.882 2.109 7.011 1.00 31.82 86 PHE A O 1
ATOM 651 N N . LEU A 1 87 ? 49.027 0.661 8.506 1.00 31.59 87 LEU A N 1
ATOM 652 C CA . LEU A 1 87 ? 50.248 0.562 9.289 1.00 31.33 87 LEU A CA 1
ATOM 653 C C . LEU A 1 87 ? 50.729 -0.885 9.250 1.00 34.95 87 LEU A C 1
ATOM 654 O O . LEU A 1 87 ? 50.038 -1.770 9.741 1.00 33.35 87 LEU A O 1
ATOM 659 N N . ASP A 1 88 ? 51.891 -1.126 8.645 1.00 38.30 88 ASP A N 1
ATOM 660 C CA . ASP A 1 88 ? 52.481 -2.468 8.606 1.00 35.93 88 ASP A CA 1
ATOM 661 C C . ASP A 1 88 ? 53.430 -2.638 9.772 1.00 41.45 88 ASP A C 1
ATOM 662 O O . ASP A 1 88 ? 54.505 -2.036 9.799 1.00 38.52 88 ASP A O 1
ATOM 667 N N . ASP A 1 89 ? 53.041 -3.462 10.733 1.00 47.29 89 ASP A N 1
ATOM 668 C CA . ASP A 1 89 ? 53.839 -3.630 11.939 1.00 43.46 89 ASP A CA 1
ATOM 669 C C . ASP A 1 89 ? 54.113 -5.102 12.218 1.00 44.46 89 ASP A C 1
ATOM 670 O O . ASP A 1 89 ? 53.361 -5.762 12.938 1.00 42.28 89 ASP A O 1
ATOM 675 N N . TYR A 1 90 ? 55.195 -5.616 11.641 1.00 47.97 90 TYR A N 1
ATOM 676 C CA . TYR A 1 90 ? 55.498 -7.036 11.761 1.00 47.26 90 TYR A CA 1
ATOM 677 C C . TYR A 1 90 ? 55.824 -7.452 13.195 1.00 51.54 90 TYR A C 1
ATOM 678 O O . TYR A 1 90 ? 55.610 -8.604 13.572 1.00 56.49 90 TYR A O 1
ATOM 687 N N . SER A 1 91 ? 56.328 -6.512 13.992 1.00 52.58 91 SER A N 1
ATOM 688 C CA . SER A 1 91 ? 56.696 -6.800 15.379 1.00 50.84 91 SER A CA 1
ATOM 689 C C . SER A 1 91 ? 55.498 -7.288 16.188 1.00 54.48 91 SER A C 1
ATOM 690 O O . SER A 1 91 ? 55.655 -7.996 17.179 1.00 54.60 91 SER A O 1
ATOM 693 N N . ARG A 1 92 ? 54.301 -6.914 15.752 1.00 51.67 92 ARG A N 1
ATOM 694 C CA . ARG A 1 92 ? 53.076 -7.386 16.387 1.00 51.75 92 ARG A CA 1
ATOM 695 C C . ARG A 1 92 ? 52.184 -8.167 15.420 1.00 49.30 92 ARG A C 1
ATOM 696 O O . ARG A 1 92 ? 50.989 -8.317 15.669 1.00 53.12 92 ARG A O 1
ATOM 704 N N . ARG A 1 93 ? 52.768 -8.647 14.321 1.00 50.57 93 ARG A N 1
ATOM 705 C CA . ARG A 1 93 ? 52.060 -9.479 13.341 1.00 46.75 93 ARG A CA 1
ATOM 706 C C . ARG A 1 93 ? 50.749 -8.863 12.857 1.00 44.68 93 ARG A C 1
ATOM 707 O O . ARG A 1 93 ? 49.758 -9.574 12.675 1.00 45.02 93 ARG A O 1
ATOM 715 N N . ARG A 1 94 ? 50.740 -7.548 12.640 1.00 42.70 94 ARG A N 1
ATOM 716 C CA . ARG A 1 94 ? 49.492 -6.844 12.373 1.00 41.03 94 ARG A CA 1
ATOM 717 C C . ARG A 1 94 ? 49.592 -5.831 11.225 1.00 38.63 94 ARG A C 1
ATOM 718 O O . ARG A 1 94 ? 50.658 -5.285 10.931 1.00 41.06 94 ARG A O 1
ATOM 726 N N . VAL A 1 95 ? 48.461 -5.615 10.571 1.00 44.72 95 VAL A N 1
ATOM 727 C CA . VAL A 1 95 ? 48.262 -4.458 9.719 1.00 39.45 95 VAL A CA 1
ATOM 728 C C . VAL A 1 95 ? 47.090 -3.764 10.367 1.00 34.89 95 VAL A C 1
ATOM 729 O O . VAL A 1 95 ? 46.034 -4.374 10.583 1.00 35.56 95 VAL A O 1
ATOM 733 N N . TRP A 1 96 ? 47.300 -2.518 10.752 1.00 34.06 96 TRP A N 1
ATOM 734 C CA . TRP A 1 96 ? 46.225 -1.706 11.299 1.00 36.28 96 TRP A CA 1
ATOM 735 C C . TRP A 1 96 ? 45.785 -0.821 10.149 1.00 32.75 96 TRP A C 1
ATOM 736 O O . TRP A 1 96 ? 46.622 -0.253 9.447 1.00 33.72 96 TRP A O 1
ATOM 747 N N . LEU A 1 97 ? 44.482 -0.727 9.925 1.00 31.49 97 LEU A N 1
ATOM 748 C CA . LEU A 1 97 ? 43.996 0.017 8.766 1.00 29.96 97 LEU A CA 1
ATOM 749 C C . LEU A 1 97 ? 42.688 0.723 9.064 1.00 29.79 97 LEU A C 1
ATOM 750 O O . LEU A 1 97 ? 41.966 0.357 9.994 1.00 30.93 97 LEU A O 1
ATOM 755 N N . THR A 1 98 ? 42.388 1.740 8.268 1.00 30.67 98 THR A N 1
ATOM 756 C CA . THR A 1 98 ? 41.199 2.546 8.491 1.00 38.19 98 THR A CA 1
ATOM 757 C C . THR A 1 98 ? 40.030 2.009 7.683 1.00 37.36 98 THR A C 1
ATOM 758 O O . THR A 1 98 ? 40.196 1.570 6.549 1.00 41.49 98 THR A O 1
ATOM 762 N N . ASP A 1 99 ? 38.845 2.046 8.275 1.00 30.61 99 ASP A N 1
ATOM 763 C CA . ASP A 1 99 ? 37.630 1.723 7.545 1.00 30.36 99 ASP A CA 1
ATOM 764 C C . ASP A 1 99 ? 37.002 3.010 7.002 1.00 31.18 99 ASP A C 1
ATOM 765 O O . ASP A 1 99 ? 36.206 3.661 7.693 1.00 31.91 99 ASP A O 1
ATOM 770 N N . ASN A 1 100 ? 37.368 3.379 5.774 1.00 31.34 100 ASN A N 1
ATOM 771 C CA . ASN A 1 100 ? 36.903 4.631 5.158 1.00 32.24 100 ASN A CA 1
ATOM 772 C C . ASN A 1 100 ? 35.440 4.575 4.790 1.00 35.95 100 ASN A C 1
ATOM 773 O O . ASN A 1 100 ? 34.849 3.512 4.755 1.00 31.28 100 ASN A O 1
ATOM 778 N N . SER A 1 101 ? 34.849 5.713 4.460 1.00 33.22 101 SER A N 1
ATOM 779 C CA . SER A 1 101 ? 33.512 5.646 3.903 1.00 34.76 101 SER A CA 1
ATOM 780 C C . SER A 1 101 ? 33.577 5.043 2.494 1.00 33.84 101 SER A C 1
ATOM 781 O O . SER A 1 101 ? 34.644 4.947 1.886 1.00 31.52 101 SER A O 1
ATOM 784 N N . THR A 1 102 ? 32.422 4.626 1.997 1.00 28.65 102 THR A N 1
ATOM 785 C CA . THR A 1 102 ? 32.321 3.905 0.739 1.00 31.19 102 THR A CA 1
ATOM 786 C C . THR A 1 102 ? 32.968 4.684 -0.391 1.00 31.70 102 THR A C 1
ATOM 787 O O . THR A 1 102 ? 32.703 5.862 -0.543 1.00 31.26 102 THR A O 1
ATOM 791 N N . PHE A 1 103 ? 33.824 4.026 -1.169 1.00 29.17 103 PHE A N 1
ATOM 792 C CA . PHE A 1 103 ? 34.486 4.683 -2.284 1.00 31.71 103 PHE A CA 1
ATOM 793 C C . PHE A 1 103 ? 33.516 4.880 -3.437 1.00 29.61 103 PHE A C 1
ATOM 794 O O . PHE A 1 103 ? 32.553 4.121 -3.583 1.00 28.58 103 PHE A O 1
ATOM 802 N N . THR A 1 104 ? 33.785 5.893 -4.256 1.00 26.75 104 THR A N 1
ATOM 803 C CA . THR A 1 104 ? 32.887 6.291 -5.337 1.00 34.55 104 THR A CA 1
ATOM 804 C C . THR A 1 104 ? 33.550 6.131 -6.702 1.00 36.80 104 THR A C 1
ATOM 805 O O . THR A 1 104 ? 32.872 6.007 -7.720 1.00 36.35 104 THR A O 1
ATOM 809 N N . SER A 1 105 ? 34.879 6.145 -6.720 1.00 33.93 105 SER A N 1
ATOM 810 C CA . SER A 1 105 ? 35.616 5.821 -7.934 1.00 29.22 105 SER A CA 1
ATOM 811 C C . SER A 1 105 ? 37.069 5.492 -7.627 1.00 27.90 105 SER A C 1
ATOM 812 O O . SER A 1 105 ? 37.603 5.856 -6.575 1.00 32.82 105 SER A O 1
ATOM 815 N N . ASN A 1 106 ? 37.708 4.812 -8.570 1.00 25.66 106 ASN A N 1
ATOM 816 C CA A ASN A 1 106 ? 39.089 4.404 -8.381 0.50 26.99 106 ASN A CA 1
ATOM 817 C CA B ASN A 1 106 ? 39.099 4.386 -8.459 0.50 32.55 106 ASN A CA 1
ATOM 818 C C . ASN A 1 106 ? 40.072 5.560 -8.387 1.00 28.01 106 ASN A C 1
ATOM 819 O O . ASN A 1 106 ? 41.171 5.448 -7.842 1.00 32.63 106 ASN A O 1
ATOM 828 N N . ASP A 1 107 ? 39.656 6.680 -8.962 1.00 28.38 107 ASP A N 1
ATOM 829 C CA . ASP A 1 107 ? 40.477 7.879 -8.983 1.00 29.64 107 ASP A CA 1
ATOM 830 C C . ASP A 1 107 ? 40.775 8.382 -7.585 1.00 26.56 107 ASP A C 1
ATOM 831 O O . ASP A 1 107 ? 41.794 9.032 -7.371 1.00 28.34 107 ASP A O 1
ATOM 836 N N . GLN A 1 108 ? 39.897 8.071 -6.631 1.00 28.41 108 GLN A N 1
ATOM 837 C CA . GLN A 1 108 ? 40.125 8.483 -5.246 1.00 25.40 108 GLN A CA 1
ATOM 838 C C . GLN A 1 108 ? 41.451 7.950 -4.708 1.00 26.75 108 GLN A C 1
ATOM 839 O O . GLN A 1 108 ? 42.048 8.563 -3.833 1.00 28.46 108 GLN A O 1
ATOM 845 N N . TRP A 1 109 ? 41.920 6.819 -5.233 1.00 25.07 109 TRP A N 1
ATOM 846 C CA . TRP A 1 109 ? 43.177 6.249 -4.737 1.00 22.72 109 TRP A CA 1
ATOM 847 C C . TRP A 1 109 ? 44.353 7.197 -4.974 1.00 22.42 109 TRP A C 1
ATOM 848 O O . TRP A 1 109 ? 45.309 7.228 -4.192 1.00 27.67 109 TRP A O 1
ATOM 859 N N . ASN A 1 110 ? 44.279 7.965 -6.059 1.00 22.55 110 ASN A N 1
ATOM 860 C CA . ASN A 1 110 ? 45.334 8.924 -6.398 1.00 22.47 110 ASN A CA 1
ATOM 861 C C . ASN A 1 110 ? 45.190 10.239 -5.633 1.00 29.70 110 ASN A C 1
ATOM 862 O O . ASN A 1 110 ? 46.181 10.912 -5.368 1.00 26.40 110 ASN A O 1
ATOM 867 N N . ARG A 1 111 ? 43.957 10.585 -5.262 1.00 26.53 111 ARG A N 1
ATOM 868 C CA . ARG A 1 111 ? 43.653 11.906 -4.686 1.00 28.10 111 ARG A CA 1
ATOM 869 C C . ARG A 1 111 ? 43.614 11.995 -3.160 1.00 25.08 111 ARG A C 1
ATOM 870 O O . ARG A 1 111 ? 43.558 13.095 -2.604 1.00 27.99 111 ARG A O 1
ATOM 878 N N . THR A 1 112 ? 43.611 10.853 -2.481 1.00 22.35 112 THR A N 1
ATOM 879 C CA . THR A 1 112 ? 43.341 10.841 -1.049 1.00 21.97 112 THR A CA 1
ATOM 880 C C . THR A 1 112 ? 44.633 10.876 -0.251 1.00 23.35 112 THR A C 1
ATOM 881 O O . THR A 1 112 ? 45.512 10.034 -0.419 1.00 29.18 112 THR A O 1
ATOM 885 N N . HIS A 1 113 ? 44.748 11.875 0.609 1.00 24.07 113 HIS A N 1
ATOM 886 C CA . HIS A 1 113 ? 45.930 12.033 1.439 1.00 23.42 113 HIS A CA 1
ATOM 887 C C . HIS A 1 113 ? 45.513 12.202 2.901 1.00 26.89 113 HIS A C 1
ATOM 888 O O . HIS A 1 113 ? 44.342 12.441 3.202 1.00 26.11 113 HIS A O 1
ATOM 895 N N . LEU A 1 114 ? 46.469 12.072 3.807 1.00 25.23 114 LEU A N 1
ATOM 896 C CA . LEU A 1 114 ? 46.183 12.202 5.227 1.00 22.57 114 LEU A CA 1
ATOM 897 C C . LEU A 1 114 ? 46.578 13.592 5.705 1.00 25.91 114 LEU A C 1
ATOM 898 O O . LEU A 1 114 ? 47.674 14.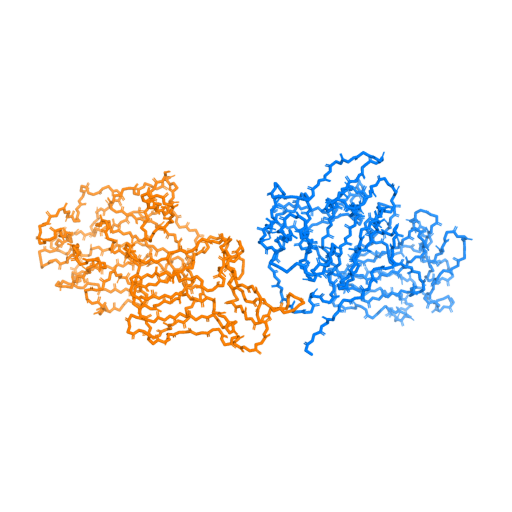054 5.419 1.00 26.54 114 LEU A O 1
ATOM 903 N N . VAL A 1 115 ? 45.682 14.245 6.439 1.00 24.09 115 VAL A N 1
ATOM 904 C CA . VAL A 1 115 ? 45.950 15.576 6.989 1.00 26.04 115 VAL A CA 1
ATOM 905 C C . VAL A 1 115 ? 45.961 15.554 8.516 1.00 28.80 115 VAL A C 1
ATOM 906 O O . VAL A 1 115 ? 45.022 15.061 9.147 1.00 27.43 115 VAL A O 1
ATOM 910 N N . LEU A 1 116 ? 47.026 16.076 9.110 1.00 29.37 116 LEU A N 1
ATOM 911 C CA . LEU A 1 116 ? 47.036 16.329 10.548 1.00 26.44 116 LEU A CA 1
ATOM 912 C C . LEU A 1 116 ? 46.555 17.762 10.811 1.00 31.65 116 LEU A C 1
ATOM 913 O O . LEU A 1 116 ? 47.288 18.722 10.574 1.00 25.83 116 LEU A O 1
ATOM 918 N N . GLN A 1 117 ? 45.320 17.895 11.291 1.00 27.80 117 GLN A N 1
ATOM 919 C CA . GLN A 1 117 ? 44.684 19.204 11.455 1.00 28.11 117 GLN A CA 1
ATOM 920 C C . GLN A 1 117 ? 45.136 19.913 12.711 1.00 27.40 117 GLN A C 1
ATOM 921 O O . GLN A 1 117 ? 45.632 19.272 13.638 1.00 27.64 117 GLN A O 1
ATOM 927 N N . ASP A 1 118 ? 44.930 21.236 12.750 1.00 29.60 118 ASP A N 1
ATOM 928 C CA . ASP A 1 118 ? 45.228 22.022 13.946 1.00 28.52 118 ASP A CA 1
ATOM 929 C C . ASP A 1 118 ? 44.405 21.647 15.186 1.00 29.61 118 ASP A C 1
ATOM 930 O O . ASP A 1 118 ? 44.762 22.061 16.283 1.00 30.59 118 ASP A O 1
ATOM 935 N N . ASP A 1 119 ? 43.302 20.911 15.025 1.00 33.97 119 ASP A N 1
ATOM 936 C CA . ASP A 1 119 ? 42.531 20.433 16.190 1.00 30.81 119 ASP A CA 1
ATOM 937 C C . ASP A 1 119 ? 42.968 19.040 16.670 1.00 33.46 119 ASP A C 1
ATOM 938 O O . ASP A 1 119 ? 42.340 18.451 17.540 1.00 31.95 119 ASP A O 1
ATOM 943 N N . GLY A 1 120 ? 44.043 18.511 16.108 1.00 30.26 120 GLY A N 1
ATOM 944 C CA . GLY A 1 120 ? 44.538 17.218 16.555 1.00 33.44 120 GLY A CA 1
ATOM 945 C C . GLY A 1 120 ? 43.947 16.010 15.843 1.00 31.72 120 GLY A C 1
ATOM 946 O O . GLY A 1 120 ? 44.385 14.886 16.064 1.00 32.77 120 GLY A O 1
ATOM 947 N N . ASN A 1 121 ? 42.946 16.227 14.999 1.00 29.85 121 ASN A N 1
ATOM 948 C CA . ASN A 1 121 ? 42.332 15.127 14.269 1.00 29.50 121 ASN A CA 1
ATOM 949 C C . ASN A 1 121 ? 43.227 14.769 13.096 1.00 27.96 121 ASN A C 1
ATOM 950 O O . ASN A 1 121 ? 43.874 15.640 12.512 1.00 29.82 121 ASN A O 1
ATOM 955 N N . ILE A 1 122 ? 43.287 13.486 12.758 1.00 27.33 122 ILE A N 1
ATOM 956 C CA . ILE A 1 122 ? 43.899 13.097 11.501 1.00 29.38 122 ILE A CA 1
ATOM 957 C C . ILE A 1 122 ? 42.780 12.703 10.571 1.00 27.60 122 ILE A C 1
ATOM 958 O O . ILE A 1 122 ? 41.855 11.996 10.960 1.00 33.49 122 ILE A O 1
ATOM 963 N N . VAL A 1 123 ? 42.838 13.205 9.348 1.00 25.67 123 VAL A N 1
ATOM 964 C CA . VAL A 1 123 ? 41.702 13.096 8.467 1.00 24.82 123 VAL A CA 1
ATOM 965 C C . VAL A 1 123 ? 42.188 12.653 7.101 1.00 23.99 123 VAL A C 1
ATOM 966 O O . VAL A 1 123 ? 43.148 13.208 6.580 1.00 28.88 123 VAL A O 1
ATOM 970 N N . LEU A 1 124 ? 41.531 11.649 6.530 1.00 25.59 124 LEU A N 1
ATOM 971 C CA . LEU A 1 124 ? 41.798 11.261 5.149 1.00 23.36 124 LEU A CA 1
ATOM 972 C C . LEU A 1 124 ? 40.880 12.089 4.249 1.00 23.29 124 LEU A C 1
ATOM 973 O O . LEU A 1 124 ? 39.660 12.091 4.418 1.00 23.82 124 LEU A O 1
ATOM 978 N N . VAL A 1 125 ? 41.474 12.805 3.305 1.00 22.81 125 VAL A N 1
ATOM 979 C CA . VAL A 1 125 ? 40.724 13.757 2.488 1.00 26.03 125 VAL A CA 1
ATOM 980 C C . VAL A 1 125 ? 40.954 13.454 1.018 1.00 23.04 125 VAL A C 1
ATOM 981 O O . VAL A 1 125 ? 42.095 13.419 0.556 1.00 27.50 125 VAL A O 1
ATOM 985 N N . ASP A 1 126 ? 39.865 13.199 0.305 1.00 25.38 126 ASP A N 1
ATOM 986 C CA . ASP A 1 126 ? 39.869 13.066 -1.146 1.00 25.22 126 ASP A CA 1
ATOM 987 C C . ASP A 1 126 ? 40.030 14.500 -1.651 1.00 26.78 126 ASP A C 1
ATOM 988 O O . ASP A 1 126 ? 39.107 15.291 -1.546 1.00 25.55 126 ASP A O 1
ATOM 993 N N . SER A 1 127 ? 41.201 14.840 -2.180 1.00 26.53 127 SER A N 1
ATOM 994 C CA . SER A 1 127 ? 41.512 16.246 -2.474 1.00 25.54 127 SER A CA 1
ATOM 995 C C . SER A 1 127 ? 41.929 16.514 -3.916 1.00 24.83 127 SER A C 1
ATOM 996 O O . SER A 1 127 ? 42.843 15.888 -4.433 1.00 26.50 127 SER A O 1
ATOM 999 N N . LEU A 1 128 ? 41.268 17.471 -4.553 1.00 26.87 128 LEU A N 1
ATOM 1000 C CA . LEU A 1 128 ? 41.575 17.818 -5.931 1.00 25.71 128 LEU A CA 1
ATOM 1001 C C . LEU A 1 128 ? 41.800 19.320 -6.008 1.00 25.13 128 LEU A C 1
ATOM 1002 O O . LEU A 1 128 ? 40.936 20.093 -5.599 1.00 25.70 128 LEU A O 1
ATOM 1007 N N . ALA A 1 129 ? 42.962 19.732 -6.503 1.00 32.81 129 ALA A N 1
ATOM 1008 C CA . ALA A 1 129 ? 43.233 21.151 -6.699 1.00 26.36 129 ALA A CA 1
ATOM 1009 C C . ALA A 1 129 ? 42.778 21.484 -8.100 1.00 25.59 129 ALA A C 1
ATOM 1010 O O . ALA A 1 129 ? 43.418 21.087 -9.071 1.00 26.88 129 ALA A O 1
ATOM 1012 N N . LEU A 1 130 ? 41.640 22.158 -8.205 1.00 30.02 130 LEU A N 1
ATOM 1013 C CA . LEU A 1 130 ? 41.111 22.558 -9.505 1.00 26.45 130 LEU A CA 1
ATOM 1014 C C . LEU A 1 130 ? 41.973 23.651 -10.128 1.00 29.44 130 LEU A C 1
ATOM 1015 O O . LEU A 1 130 ? 42.198 23.664 -11.332 1.00 29.48 130 LEU A O 1
ATOM 1020 N N . TRP A 1 131 ? 42.454 24.567 -9.296 1.00 25.55 131 TRP A N 1
ATOM 1021 C CA . TRP A 1 131 ? 43.307 25.663 -9.767 1.00 23.64 131 TRP A CA 1
ATOM 1022 C C . TRP A 1 131 ? 44.275 26.003 -8.667 1.00 25.69 131 TRP A C 1
ATOM 1023 O O . TRP A 1 131 ? 43.894 26.076 -7.504 1.00 33.31 131 TRP A O 1
ATOM 1034 N N . ASN A 1 132 ? 45.536 26.187 -9.027 1.00 27.83 132 ASN A N 1
ATOM 1035 C CA . ASN A 1 132 ? 46.554 26.521 -8.050 1.00 28.01 132 ASN A CA 1
ATOM 1036 C C . ASN A 1 132 ? 47.276 27.729 -8.598 1.00 30.15 132 ASN A C 1
ATOM 1037 O O . ASN A 1 132 ? 47.973 27.625 -9.593 1.00 27.59 132 ASN A O 1
ATOM 1042 N N . GLY A 1 133 ? 47.093 28.887 -7.975 1.00 27.10 133 GLY A N 1
ATOM 1043 C CA . GLY A 1 133 ? 47.642 30.103 -8.536 1.00 26.62 133 GLY A CA 1
ATOM 1044 C C . GLY A 1 133 ? 49.120 30.197 -8.262 1.00 26.07 133 GLY A C 1
ATOM 1045 O O . GLY A 1 133 ? 49.827 30.965 -8.905 1.00 25.78 133 GLY A O 1
ATOM 1046 N N . THR A 1 134 ? 49.592 29.401 -7.306 1.00 23.52 134 THR A N 1
ATOM 1047 C CA . THR A 1 134 ? 50.952 29.569 -6.792 1.00 26.22 134 THR A CA 1
ATOM 1048 C C . THR A 1 134 ? 51.612 28.206 -6.651 1.00 26.05 134 THR A C 1
ATOM 1049 O O . THR A 1 134 ? 51.854 27.743 -5.531 1.00 28.15 134 THR A O 1
ATOM 1053 N N . PRO A 1 135 ? 51.917 27.559 -7.790 1.00 28.37 135 PRO A N 1
ATOM 1054 C CA . PRO A 1 135 ? 52.335 26.149 -7.747 1.00 30.35 135 PRO A CA 1
ATOM 1055 C C . PRO A 1 135 ? 53.633 25.924 -6.965 1.00 30.72 135 PRO A C 1
ATOM 1056 O O . PRO A 1 135 ? 53.846 24.829 -6.458 1.00 29.04 135 PRO A O 1
ATOM 1060 N N . ALA A 1 136 ? 54.449 26.965 -6.832 1.00 30.32 136 ALA A N 1
ATOM 1061 C CA . ALA A 1 136 ? 55.713 26.894 -6.098 1.00 33.62 136 ALA A CA 1
ATOM 1062 C C . ALA A 1 136 ? 55.543 26.929 -4.583 1.00 32.42 136 ALA A C 1
ATOM 1063 O O . ALA A 1 136 ? 56.486 26.657 -3.845 1.00 38.43 136 ALA A O 1
ATOM 1065 N N . ILE A 1 137 ? 54.357 27.302 -4.118 1.00 24.71 137 ILE A N 1
ATOM 1066 C CA . ILE A 1 137 ? 54.120 27.403 -2.687 1.00 23.37 137 ILE A CA 1
ATOM 1067 C C . ILE A 1 137 ? 53.297 26.195 -2.238 1.00 24.50 137 ILE A C 1
ATOM 1068 O O . ILE A 1 137 ? 52.241 25.911 -2.809 1.00 22.73 137 ILE A O 1
ATOM 1073 N N . PRO A 1 138 ? 53.785 25.472 -1.224 1.00 27.31 138 PRO A N 1
ATOM 1074 C CA . PRO A 1 138 ? 53.119 24.227 -0.821 1.00 26.35 138 PRO A CA 1
ATOM 1075 C C . PRO A 1 138 ? 51.679 24.454 -0.376 1.00 22.99 138 PRO A C 1
ATOM 1076 O O . PRO A 1 138 ? 51.395 25.465 0.270 1.00 24.29 138 PRO A O 1
ATOM 1080 N N . LEU A 1 139 ? 50.792 23.518 -0.710 1.00 23.68 139 LEU A N 1
ATOM 1081 C CA . LEU A 1 139 ? 49.443 23.513 -0.165 1.00 28.28 139 LEU A CA 1
ATOM 1082 C C . LEU A 1 139 ? 49.556 23.027 1.262 1.00 27.36 139 LEU A C 1
ATOM 1083 O O . LEU A 1 139 ? 50.288 22.087 1.522 1.00 26.73 139 LEU A O 1
ATOM 1088 N N . VAL A 1 140 ? 48.865 23.695 2.184 1.00 24.70 140 VAL A N 1
ATOM 1089 C CA . VAL A 1 140 ? 48.937 23.364 3.603 1.00 21.86 140 VAL A CA 1
ATOM 1090 C C . VAL A 1 140 ? 47.518 23.240 4.143 1.00 25.64 140 VAL A C 1
ATOM 1091 O O . VAL A 1 140 ? 46.909 24.220 4.570 1.00 22.48 140 VAL A O 1
ATOM 1095 N N . PRO A 1 141 ? 46.961 22.030 4.090 1.00 23.69 141 PRO A N 1
ATOM 1096 C CA . PRO A 1 141 ? 45.597 21.859 4.605 1.00 22.72 141 PRO A CA 1
ATOM 1097 C C . PRO A 1 141 ? 45.568 21.769 6.130 1.00 23.40 141 PRO A C 1
ATOM 1098 O O . PRO A 1 141 ? 46.592 21.443 6.742 1.00 27.15 141 PRO A O 1
ATOM 1102 N N . GLY A 1 142 ? 44.409 22.026 6.732 1.00 24.65 142 GLY A N 1
ATOM 1103 C CA . GLY A 1 142 ? 44.229 21.821 8.167 1.00 24.64 142 GLY A CA 1
ATOM 1104 C C . GLY A 1 142 ? 44.650 22.979 9.074 1.00 25.41 142 GLY A C 1
ATOM 1105 O O . GLY A 1 142 ? 44.762 22.804 10.282 1.00 29.47 142 GLY A O 1
ATOM 1106 N N . ALA A 1 143 ? 44.885 24.161 8.508 1.00 28.43 143 ALA A N 1
ATOM 1107 C CA . ALA A 1 143 ? 45.377 25.303 9.296 1.00 27.04 143 ALA A CA 1
ATOM 1108 C C . ALA A 1 143 ? 44.254 26.226 9.729 1.00 25.99 143 ALA A C 1
ATOM 1109 O O . ALA A 1 143 ? 43.481 26.682 8.885 1.00 27.51 143 ALA A O 1
ATOM 1111 N N . ILE A 1 144 ? 44.161 26.539 11.024 1.00 25.75 144 ILE A N 1
ATOM 1112 C CA . ILE A 1 144 ? 43.103 27.455 11.452 1.00 26.64 144 ILE A CA 1
ATOM 1113 C C . ILE A 1 144 ? 43.265 28.867 10.879 1.00 30.78 144 ILE A C 1
ATOM 1114 O O . ILE A 1 144 ? 42.280 29.588 10.782 1.00 36.44 144 ILE A O 1
ATOM 1119 N N . ASP A 1 145 ? 44.482 29.253 10.484 1.00 27.64 145 ASP A N 1
ATOM 1120 C CA . ASP A 1 145 ? 44.698 30.629 10.006 1.00 31.81 145 ASP A CA 1
ATOM 1121 C C . ASP A 1 145 ? 44.485 30.820 8.502 1.00 30.37 145 ASP A C 1
ATOM 1122 O O . ASP A 1 145 ? 44.581 31.935 7.993 1.00 24.94 145 ASP A O 1
ATOM 1127 N N . SER A 1 146 ? 44.174 29.746 7.783 1.00 23.92 146 SER A N 1
ATOM 1128 C CA . SER A 1 146 ? 43.817 29.908 6.382 1.00 23.32 146 SER A CA 1
ATOM 1129 C C . SER A 1 146 ? 42.489 30.641 6.262 1.00 24.10 146 SER A C 1
ATOM 1130 O O . SER A 1 146 ? 41.592 30.484 7.089 1.00 25.86 146 SER A O 1
ATOM 1133 N N . LEU A 1 147 ? 42.377 31.443 5.218 1.00 23.89 147 LEU A N 1
ATOM 1134 C CA . LEU A 1 147 ? 41.124 32.070 4.848 1.00 26.68 147 LEU A CA 1
ATOM 1135 C C . LEU A 1 147 ? 40.447 31.187 3.815 1.00 22.81 147 LEU A C 1
ATOM 1136 O O . LEU A 1 147 ? 41.047 30.850 2.801 1.00 24.95 147 LEU A O 1
ATOM 1141 N N . LEU A 1 148 ? 39.198 30.823 4.060 1.00 23.49 148 LEU A N 1
ATOM 1142 C CA . LEU A 1 148 ? 38.412 30.100 3.067 1.00 23.59 148 LEU A CA 1
ATOM 1143 C C . LEU A 1 148 ? 37.257 30.966 2.581 1.00 24.56 148 LEU A C 1
ATOM 1144 O O . LEU A 1 148 ? 36.551 31.566 3.376 1.00 25.73 148 LEU A O 1
ATOM 1149 N N . LEU A 1 149 ? 37.076 31.050 1.274 1.00 24.53 149 LEU A N 1
ATOM 1150 C CA . LEU A 1 149 ? 35.888 31.683 0.732 1.00 24.65 149 LEU A CA 1
ATOM 1151 C C . LEU A 1 149 ? 34.981 30.609 0.131 1.00 25.24 149 LEU A C 1
ATOM 1152 O O . LEU A 1 149 ? 35.413 29.808 -0.699 1.00 27.89 149 LEU A O 1
ATOM 1157 N N . ALA A 1 150 ? 33.728 30.605 0.566 1.00 27.10 150 ALA A N 1
ATOM 1158 C CA . ALA A 1 150 ? 32.705 29.727 0.019 1.00 32.09 150 ALA A CA 1
ATOM 1159 C C . ALA A 1 150 ? 32.192 30.276 -1.310 1.00 34.00 150 ALA A C 1
ATOM 1160 O O . ALA A 1 150 ? 32.279 31.483 -1.566 1.00 32.10 150 ALA A O 1
ATOM 1162 N N . PRO A 1 151 ? 31.649 29.396 -2.164 1.00 34.62 151 PRO A N 1
ATOM 1163 C CA . PRO A 1 151 ? 31.098 29.871 -3.438 1.00 30.17 151 PRO A CA 1
ATOM 1164 C C . PRO A 1 151 ? 29.979 30.885 -3.220 1.00 29.86 151 PRO A C 1
ATOM 1165 O O . PRO A 1 151 ? 29.167 30.715 -2.312 1.00 30.59 151 PRO A O 1
ATOM 1169 N N . GLY A 1 152 ? 29.936 31.925 -4.045 1.00 29.87 152 GLY A N 1
ATOM 1170 C CA . GLY A 1 152 ? 28.958 32.991 -3.862 1.00 30.97 152 GLY A CA 1
ATOM 1171 C C . GLY A 1 152 ? 29.491 34.154 -3.032 1.00 38.47 152 GLY A C 1
ATOM 1172 O O . GLY A 1 152 ? 28.722 34.939 -2.482 1.00 41.72 152 GLY A O 1
ATOM 1173 N N . SER A 1 153 ? 30.814 34.256 -2.943 1.00 35.12 153 SER A N 1
ATOM 1174 C CA . SER A 1 153 ? 31.479 35.274 -2.143 1.00 36.01 153 SER A CA 1
ATOM 1175 C C . SER A 1 153 ? 32.040 36.354 -3.051 1.00 32.41 153 SER A C 1
ATOM 1176 O O . SER A 1 153 ? 32.898 36.088 -3.899 1.00 28.12 153 SER A O 1
ATOM 1179 N N . GLU A 1 154 ? 31.550 37.571 -2.876 1.00 29.46 154 GLU A N 1
ATOM 1180 C CA . GLU A 1 154 ? 32.056 38.701 -3.634 1.00 35.28 154 GLU A CA 1
ATOM 1181 C C . GLU A 1 154 ? 33.303 39.232 -2.942 1.00 37.04 154 GLU A C 1
ATOM 1182 O O . GLU A 1 154 ? 33.320 39.363 -1.724 1.00 36.06 154 GLU A O 1
ATOM 1188 N N . LEU A 1 155 ? 34.343 39.541 -3.712 1.00 26.36 155 LEU A N 1
ATOM 1189 C CA . LEU A 1 155 ? 35.520 40.214 -3.158 1.00 25.53 155 LEU A CA 1
ATOM 1190 C C . LEU A 1 155 ? 35.319 41.710 -3.312 1.00 29.41 155 LEU A C 1
ATOM 1191 O O . LEU A 1 155 ? 35.583 42.276 -4.370 1.00 28.69 155 LEU A O 1
ATOM 1196 N N . VAL A 1 156 ? 34.841 42.341 -2.250 1.00 27.81 156 VAL A N 1
ATOM 1197 C CA . VAL A 1 156 ? 34.561 43.766 -2.260 1.00 27.26 156 VAL A CA 1
ATOM 1198 C C . VAL A 1 156 ? 35.827 44.587 -2.523 1.00 26.48 156 VAL A C 1
ATOM 1199 O O . VAL A 1 156 ? 36.834 44.437 -1.828 1.00 25.75 156 VAL A O 1
ATOM 1203 N N . GLN A 1 157 ? 35.775 45.456 -3.525 1.00 26.77 157 GLN A N 1
ATOM 1204 C CA . GLN A 1 157 ? 36.959 46.223 -3.904 1.00 30.67 157 GLN A CA 1
ATOM 1205 C C . GLN A 1 157 ? 37.537 47.009 -2.726 1.00 27.52 157 GLN A C 1
ATOM 1206 O O . GLN A 1 157 ? 36.821 47.740 -2.042 1.00 26.93 157 GLN A O 1
ATOM 1212 N N . GLY A 1 158 ? 38.836 46.853 -2.496 1.00 28.20 158 GLY A N 1
ATOM 1213 C CA . GLY A 1 158 ? 39.503 47.589 -1.436 1.00 25.23 158 GLY A CA 1
ATOM 1214 C C . GLY A 1 158 ? 39.582 46.848 -0.112 1.00 26.89 158 GLY A C 1
ATOM 1215 O O . GLY A 1 158 ? 40.442 47.140 0.711 1.00 28.99 158 GLY A O 1
ATOM 1216 N N . VAL A 1 159 ? 38.695 45.883 0.106 1.00 27.24 159 VAL A N 1
ATOM 1217 C CA . VAL A 1 159 ? 38.756 45.114 1.349 1.00 25.34 159 VAL A CA 1
ATOM 1218 C C . VAL A 1 159 ? 39.952 44.157 1.397 1.00 24.38 159 VAL A C 1
ATOM 1219 O O . VAL A 1 159 ? 40.216 43.411 0.459 1.00 23.77 159 VAL A O 1
ATOM 1223 N N . VAL A 1 160 ? 40.683 44.190 2.499 1.00 24.38 160 VAL A N 1
ATOM 1224 C CA . VAL A 1 160 ? 41.842 43.333 2.640 1.00 28.49 160 VAL A CA 1
ATOM 1225 C C . VAL A 1 160 ? 41.411 42.064 3.368 1.00 29.11 160 VAL A C 1
ATOM 1226 O O . VAL A 1 160 ? 41.047 42.110 4.534 1.00 28.65 160 VAL A O 1
ATOM 1230 N N . TYR A 1 161 ? 41.418 40.942 2.660 1.00 24.16 161 TYR A N 1
ATOM 1231 C CA . TYR A 1 161 ? 41.077 39.652 3.267 1.00 29.11 161 TYR A CA 1
ATOM 1232 C C . TYR A 1 161 ? 42.361 38.955 3.703 1.00 26.44 161 TYR A C 1
ATOM 1233 O O . TYR A 1 161 ? 43.198 38.604 2.872 1.00 27.29 161 TYR A O 1
ATOM 1242 N N . GLY A 1 162 ? 42.513 38.747 5.004 1.00 24.01 162 GLY A N 1
ATOM 1243 C CA . GLY A 1 162 ? 43.769 38.273 5.547 1.00 30.76 162 GLY A CA 1
ATOM 1244 C C . GLY A 1 162 ? 43.791 36.799 5.868 1.00 28.29 162 GLY A C 1
ATOM 1245 O O . GLY A 1 162 ? 42.760 36.200 6.152 1.00 26.98 162 GLY A O 1
ATOM 1246 N N . ALA A 1 163 ? 44.977 36.206 5.785 1.00 29.58 163 ALA A N 1
ATOM 1247 C CA . ALA A 1 163 ? 45.223 34.879 6.350 1.00 28.10 163 ALA A CA 1
ATOM 1248 C C . ALA A 1 163 ? 46.606 34.993 6.957 1.00 30.47 163 ALA A C 1
ATOM 1249 O O . ALA A 1 163 ? 47.608 34.972 6.240 1.00 28.20 163 ALA A O 1
ATOM 1251 N N . GLY A 1 164 ? 46.660 35.159 8.273 1.00 32.80 164 GLY A N 1
ATOM 1252 C CA . GLY A 1 164 ? 47.912 35.502 8.921 1.00 31.00 164 GLY A CA 1
ATOM 1253 C C . GLY A 1 164 ? 48.456 36.797 8.336 1.00 31.38 164 GLY A C 1
ATOM 1254 O O . GLY A 1 164 ? 47.761 37.808 8.293 1.00 32.38 164 GLY A O 1
ATOM 1255 N N . ALA A 1 165 ? 49.696 36.760 7.866 1.00 33.14 165 ALA A N 1
ATOM 1256 C CA . ALA A 1 165 ? 50.336 37.954 7.326 1.00 27.62 165 ALA A CA 1
ATOM 1257 C C . ALA A 1 165 ? 50.122 38.071 5.822 1.00 24.77 165 ALA A C 1
ATOM 1258 O O . ALA A 1 165 ? 50.525 39.059 5.230 1.00 29.61 165 ALA A O 1
ATOM 1260 N N . SER A 1 166 ? 49.492 37.066 5.209 1.00 27.00 166 SER A N 1
ATOM 1261 C CA . SER A 1 166 ? 49.193 37.118 3.777 1.00 24.36 166 SER A CA 1
ATOM 1262 C C . SER A 1 166 ? 47.843 37.764 3.553 1.00 26.66 166 SER A C 1
ATOM 1263 O O . SER A 1 166 ? 47.041 37.861 4.473 1.00 21.77 166 SER A O 1
ATOM 1266 N N . LYS A 1 167 ? 47.575 38.190 2.328 1.00 18.92 167 LYS A N 1
ATOM 1267 C CA . LYS A 1 167 ? 46.294 38.826 2.050 1.00 19.86 167 LYS A CA 1
ATOM 1268 C C . LYS A 1 167 ? 45.891 38.692 0.606 1.00 20.16 167 LYS A C 1
ATOM 1269 O O . LYS A 1 167 ? 46.730 38.536 -0.282 1.00 22.52 167 LYS A O 1
ATOM 1275 N N . LEU A 1 168 ? 44.591 38.786 0.382 1.00 19.42 168 LEU A N 1
ATOM 1276 C CA . LEU A 1 168 ? 44.011 38.782 -0.947 1.00 22.70 168 LEU A CA 1
ATOM 1277 C C . LEU A 1 168 ? 43.185 40.065 -1.054 1.00 20.60 168 LEU A C 1
ATOM 1278 O O . LEU A 1 168 ? 42.396 40.389 -0.160 1.00 23.31 168 LEU A O 1
ATOM 1283 N N . VAL A 1 169 ? 43.381 40.814 -2.126 1.00 19.98 169 VAL A N 1
ATOM 1284 C CA A VAL A 1 169 ? 42.752 42.132 -2.271 0.50 26.09 169 VAL A CA 1
ATOM 1285 C CA B VAL A 1 169 ? 42.703 42.094 -2.265 0.50 26.24 169 VAL A CA 1
ATOM 1286 C C . VAL A 1 169 ? 42.332 42.388 -3.716 1.00 19.72 169 VAL A C 1
ATOM 1287 O O . VAL A 1 169 ? 43.149 42.246 -4.631 1.00 20.17 169 VAL A O 1
ATOM 1294 N N . PHE A 1 170 ? 41.074 42.763 -3.921 1.00 21.36 170 PHE A N 1
ATOM 1295 C CA . PHE A 1 170 ? 40.640 43.302 -5.202 1.00 20.29 170 PHE A CA 1
ATOM 1296 C C . PHE A 1 170 ? 40.942 44.809 -5.096 1.00 22.47 170 PHE A C 1
ATOM 1297 O O . PHE A 1 170 ? 40.222 45.545 -4.417 1.00 23.27 170 PHE A O 1
ATOM 1305 N N . GLN A 1 171 ? 42.033 45.251 -5.721 1.00 21.65 171 GLN A N 1
ATOM 1306 C CA . GLN A 1 171 ? 42.590 46.590 -5.456 1.00 23.51 171 GLN A CA 1
ATOM 1307 C C . GLN A 1 171 ? 41.854 47.733 -6.143 1.00 23.49 171 GLN A C 1
ATOM 1308 O O . GLN A 1 171 ? 41.059 47.519 -7.060 1.00 23.94 171 GLN A O 1
ATOM 1314 N N . GLY A 1 172 ? 42.136 48.954 -5.691 1.00 25.24 172 GLY A N 1
ATOM 1315 C CA . GLY A 1 172 ? 41.638 50.143 -6.360 1.00 27.88 172 GLY A CA 1
ATOM 1316 C C . GLY A 1 172 ? 42.016 50.178 -7.836 1.00 32.19 172 GLY A C 1
ATOM 1317 O O . GLY A 1 172 ? 41.230 50.633 -8.665 1.00 32.84 172 GLY A O 1
ATOM 1318 N N . ASP A 1 173 ? 43.202 49.686 -8.188 1.00 27.64 173 ASP A N 1
ATOM 1319 C CA . ASP A 1 173 ? 43.607 49.716 -9.607 1.00 32.15 173 ASP A CA 1
ATOM 1320 C C . ASP A 1 173 ? 42.936 48.621 -10.448 1.00 27.86 173 ASP A C 1
ATOM 1321 O O . ASP A 1 173 ? 43.152 48.540 -11.647 1.00 31.04 173 ASP A O 1
ATOM 1326 N N . GLY A 1 174 ? 42.132 47.779 -9.811 1.00 30.86 174 GLY A N 1
ATOM 1327 C CA . GLY A 1 174 ? 41.402 46.755 -10.527 1.00 30.13 174 GLY A CA 1
ATOM 1328 C C . GLY A 1 174 ? 42.116 45.416 -10.582 1.00 27.76 174 GLY A C 1
ATOM 1329 O O . GLY A 1 174 ? 41.548 44.443 -11.057 1.00 27.19 174 GLY A O 1
ATOM 1330 N N . ASN A 1 175 ? 43.357 45.354 -10.108 1.00 26.94 175 ASN A N 1
ATOM 1331 C CA . ASN A 1 175 ? 44.049 44.064 -10.033 1.00 25.84 175 ASN A CA 1
ATOM 1332 C C . ASN A 1 175 ? 43.532 43.227 -8.866 1.00 26.84 175 ASN A C 1
ATOM 1333 O O . ASN A 1 175 ? 43.167 43.769 -7.826 1.00 28.00 175 ASN A O 1
ATOM 1338 N N . LEU A 1 176 ? 43.499 41.911 -9.039 1.00 23.09 176 LEU A N 1
ATOM 1339 C CA . LEU A 1 176 ? 43.190 41.018 -7.933 1.00 19.93 176 LEU A CA 1
ATOM 1340 C C . LEU A 1 176 ? 44.512 40.374 -7.546 1.00 25.12 176 LEU A C 1
ATOM 1341 O O . LEU A 1 176 ? 45.141 39.713 -8.367 1.00 24.17 176 LEU A O 1
ATOM 1346 N N . VAL A 1 177 ? 44.962 40.594 -6.318 1.00 20.58 177 VAL A N 1
ATOM 1347 C CA . VAL A 1 177 ? 46.328 40.223 -5.957 1.00 20.94 177 VAL A CA 1
ATOM 1348 C C . VAL A 1 177 ? 46.355 39.462 -4.641 1.00 26.02 177 VAL A C 1
ATOM 1349 O O . VAL A 1 177 ? 45.641 39.815 -3.706 1.00 25.21 177 VAL A O 1
ATOM 1353 N N . ALA A 1 178 ? 47.168 38.408 -4.577 1.00 20.66 178 ALA A N 1
ATOM 1354 C CA . ALA A 1 178 ? 47.464 37.754 -3.305 1.00 19.11 178 ALA A CA 1
ATOM 1355 C C . ALA A 1 178 ? 48.866 38.180 -2.908 1.00 17.55 178 ALA A C 1
ATOM 1356 O O . ALA A 1 178 ? 49.774 38.155 -3.728 1.00 19.92 178 ALA A O 1
ATOM 1358 N N . TYR A 1 179 ? 49.042 38.589 -1.659 1.00 19.84 179 TYR A N 1
ATOM 1359 C CA . TYR A 1 179 ? 50.351 38.994 -1.180 1.00 28.34 179 TYR A CA 1
ATOM 1360 C C . TYR A 1 179 ? 50.810 37.965 -0.160 1.00 26.43 179 TYR A C 1
ATOM 1361 O O . TYR A 1 179 ? 50.029 37.563 0.692 1.00 24.36 179 TYR A O 1
ATOM 1370 N N . GLY A 1 180 ? 52.070 37.550 -0.235 1.00 21.72 180 GLY A N 1
ATOM 1371 C CA . GLY A 1 180 ? 52.613 36.624 0.753 1.00 22.96 180 GLY A CA 1
ATOM 1372 C C . GLY A 1 180 ? 53.076 37.299 2.035 1.00 28.70 180 GLY A C 1
ATOM 1373 O O . GLY A 1 180 ? 52.967 38.517 2.179 1.00 30.60 180 GLY A O 1
ATOM 1374 N N . PRO A 1 181 ? 53.622 36.510 2.969 1.00 30.43 181 PRO A N 1
ATOM 1375 C CA . PRO A 1 181 ? 53.940 37.001 4.318 1.00 37.37 181 PRO A CA 1
ATOM 1376 C C . PRO A 1 181 ? 55.029 38.071 4.365 1.00 43.21 181 PRO A C 1
ATOM 1377 O O . PRO A 1 181 ? 55.077 38.838 5.327 1.00 42.33 181 PRO A O 1
ATOM 1381 N N . ASN A 1 182 ? 55.893 38.106 3.356 1.00 43.12 182 ASN A N 1
ATOM 1382 C CA . ASN A 1 182 ? 56.935 39.125 3.273 1.00 46.93 182 ASN A CA 1
ATOM 1383 C C . ASN A 1 182 ? 56.478 40.384 2.536 1.00 46.17 182 ASN A C 1
ATOM 1384 O O . ASN A 1 182 ? 57.290 41.251 2.229 1.00 50.07 182 ASN A O 1
ATOM 1389 N N . GLY A 1 183 ? 55.187 40.473 2.229 1.00 37.69 183 GLY A N 1
ATOM 1390 C CA . GLY A 1 183 ? 54.663 41.660 1.571 1.00 43.93 183 GLY A CA 1
ATOM 1391 C C . GLY A 1 183 ? 54.705 41.655 0.048 1.00 41.16 183 GLY A C 1
ATOM 1392 O O . GLY A 1 183 ? 54.064 42.487 -0.581 1.00 37.52 183 GLY A O 1
ATOM 1393 N N . ALA A 1 184 ? 55.447 40.721 -0.544 1.00 38.85 184 ALA A N 1
ATOM 1394 C CA . ALA A 1 184 ? 55.502 40.582 -2.000 1.00 35.78 184 ALA A CA 1
ATOM 1395 C C . ALA A 1 184 ? 54.298 39.823 -2.569 1.00 27.87 184 ALA A C 1
ATOM 1396 O O . ALA A 1 184 ? 53.725 38.965 -1.905 1.00 27.01 184 ALA A O 1
ATOM 1398 N N . ALA A 1 185 ? 53.920 40.149 -3.802 1.00 25.88 185 ALA A N 1
ATOM 1399 C CA . ALA A 1 185 ? 52.789 39.502 -4.456 1.00 28.43 185 ALA A CA 1
ATOM 1400 C C . ALA A 1 185 ? 53.170 38.075 -4.814 1.00 25.79 185 ALA A C 1
ATOM 1401 O O . ALA A 1 185 ? 54.232 37.848 -5.382 1.00 23.81 185 ALA A O 1
ATOM 1403 N N . THR A 1 186 ? 52.324 37.105 -4.473 1.00 28.78 186 THR A N 1
ATOM 1404 C CA . THR A 1 186 ? 52.620 35.725 -4.856 1.00 24.92 186 THR A CA 1
ATOM 1405 C C . THR A 1 186 ? 51.870 35.358 -6.141 1.00 22.80 186 THR A C 1
ATOM 1406 O O . THR A 1 186 ? 52.269 34.452 -6.861 1.00 25.38 186 THR A O 1
ATOM 1410 N N . TRP A 1 187 ? 50.781 36.074 -6.413 1.00 26.53 187 TRP A N 1
ATOM 1411 C CA . TRP A 1 187 ? 49.940 35.823 -7.582 1.00 24.22 187 TRP A CA 1
ATOM 1412 C C . TRP A 1 187 ? 49.116 37.076 -7.874 1.00 24.93 187 TRP A C 1
ATOM 1413 O O . TRP A 1 187 ? 48.722 37.791 -6.958 1.00 20.99 187 TRP A O 1
ATOM 1424 N N . ASN A 1 188 ? 48.841 37.341 -9.144 1.00 22.31 188 ASN A N 1
ATOM 1425 C CA . ASN A 1 188 ? 47.851 38.362 -9.481 1.00 19.61 188 ASN A CA 1
ATOM 1426 C C . ASN A 1 188 ? 47.127 38.017 -10.766 1.00 25.90 188 ASN A C 1
ATOM 1427 O O . ASN A 1 188 ? 47.671 37.330 -11.629 1.00 28.12 188 ASN A O 1
ATOM 1432 N N . ALA A 1 189 ? 45.884 38.465 -10.885 1.00 21.50 189 ALA A N 1
ATOM 1433 C CA . ALA A 1 189 ? 45.129 38.231 -12.113 1.00 20.94 189 ALA A CA 1
ATOM 1434 C C . ALA A 1 189 ? 45.637 39.059 -13.298 1.00 28.47 189 ALA A C 1
ATOM 1435 O O . ALA A 1 189 ? 45.335 38.735 -14.441 1.00 28.92 189 ALA A O 1
ATOM 1437 N N . GLY A 1 190 ? 46.390 40.125 -13.028 1.00 24.42 190 GLY A N 1
ATOM 1438 C CA . GLY A 1 190 ? 46.853 41.022 -14.089 1.00 30.55 190 GLY A CA 1
ATOM 1439 C C . GLY A 1 190 ? 45.729 41.837 -14.705 1.00 32.13 190 GLY A C 1
ATOM 1440 O O . GLY A 1 190 ? 45.729 42.111 -15.901 1.00 27.66 190 GLY A O 1
ATOM 1441 N N . THR A 1 191 ? 44.751 42.229 -13.894 1.00 26.09 191 THR A N 1
ATOM 1442 C CA . THR A 1 191 ? 43.598 42.945 -14.422 1.00 29.04 191 THR A CA 1
ATOM 1443 C C . THR A 1 191 ? 43.650 44.451 -14.116 1.00 31.60 191 THR A C 1
ATOM 1444 O O . THR A 1 191 ? 42.641 45.146 -14.259 1.00 36.36 191 THR A O 1
ATOM 1448 N N . GLN A 1 192 ? 44.812 44.957 -13.701 1.00 28.18 192 GLN A N 1
ATOM 1449 C CA . GLN A 1 192 ? 44.933 46.389 -13.406 1.00 34.49 192 GLN A CA 1
ATOM 1450 C C . GLN A 1 192 ? 44.776 47.206 -14.672 1.00 41.04 192 GLN A C 1
ATOM 1451 O O . GLN A 1 192 ? 45.279 46.822 -15.725 1.00 37.62 192 GLN A O 1
ATOM 1457 N N . GLY A 1 193 ? 44.067 48.327 -14.561 1.00 40.09 193 GLY A N 1
ATOM 1458 C CA . GLY A 1 193 ? 43.884 49.238 -15.679 1.00 46.85 193 GLY A CA 1
ATOM 1459 C C . GLY A 1 193 ? 43.110 48.671 -16.858 1.00 47.07 193 GLY A C 1
ATOM 1460 O O . GLY A 1 193 ? 43.349 49.070 -17.989 1.00 49.31 193 GLY A O 1
ATOM 1461 N N . LYS A 1 194 ? 42.185 47.745 -16.607 1.00 38.33 194 LYS A N 1
ATOM 1462 C CA . LYS A 1 194 ? 41.389 47.165 -17.693 1.00 43.09 194 LYS A CA 1
ATOM 1463 C C . LYS A 1 194 ? 39.905 47.468 -17.505 1.00 43.53 194 LYS A C 1
ATOM 1464 O O . LYS A 1 194 ? 39.064 46.991 -18.258 1.00 44.71 194 LYS A O 1
ATOM 1470 N N . GLY A 1 195 ? 39.590 48.256 -16.485 1.00 45.87 195 GLY A N 1
ATOM 1471 C CA . GLY A 1 195 ? 38.216 48.630 -16.207 1.00 47.96 195 GLY A CA 1
ATOM 1472 C C . GLY A 1 195 ? 37.476 47.651 -15.307 1.00 40.98 195 GLY A C 1
ATOM 1473 O O . GLY A 1 195 ? 36.249 47.589 -15.336 1.00 38.04 195 GLY A O 1
ATOM 1474 N N . ALA A 1 196 ? 38.208 46.899 -14.492 1.00 35.95 196 ALA A N 1
ATOM 1475 C CA . ALA A 1 196 ? 37.572 45.887 -13.642 1.00 33.12 196 ALA A CA 1
ATOM 1476 C C . ALA A 1 196 ? 36.607 46.523 -12.642 1.00 40.92 196 ALA A C 1
ATOM 1477 O O . ALA A 1 196 ? 36.952 47.481 -11.957 1.00 43.56 196 ALA A O 1
ATOM 1479 N N . VAL A 1 197 ? 35.386 46.006 -12.577 1.00 37.86 197 VAL A N 1
ATOM 1480 C CA . VAL A 1 197 ? 34.406 46.535 -11.637 1.00 33.21 197 VAL A CA 1
ATOM 1481 C C . VAL A 1 197 ? 34.062 45.553 -10.519 1.00 33.77 197 VAL A C 1
ATOM 1482 O O . VAL A 1 197 ? 33.602 45.957 -9.459 1.00 32.99 197 VAL A O 1
ATOM 1486 N N . ARG A 1 198 ? 34.293 44.265 -10.747 1.00 31.74 198 ARG A N 1
ATOM 1487 C CA . ARG A 1 198 ? 33.811 43.253 -9.810 1.00 37.21 198 ARG A CA 1
ATOM 1488 C C . ARG A 1 198 ? 34.708 42.029 -9.816 1.00 30.41 198 ARG A C 1
ATOM 1489 O O . ARG A 1 198 ? 35.179 41.611 -10.865 1.00 25.15 198 ARG A O 1
ATOM 1497 N N . ALA A 1 199 ? 34.975 41.485 -8.632 1.00 32.67 199 ALA A N 1
ATOM 1498 C CA . ALA A 1 199 ? 35.681 40.215 -8.504 1.00 28.19 199 ALA A CA 1
ATOM 1499 C C . ALA A 1 199 ? 34.845 39.314 -7.620 1.00 29.34 199 ALA A C 1
ATOM 1500 O O . ALA A 1 199 ? 34.452 39.703 -6.521 1.00 28.31 199 ALA A O 1
ATOM 1502 N N . VAL A 1 200 ? 34.572 38.106 -8.092 1.00 27.12 200 VAL A N 1
ATOM 1503 C CA . VAL A 1 200 ? 33.669 37.235 -7.364 1.00 22.13 200 VAL A CA 1
ATOM 1504 C C . VAL A 1 200 ? 34.072 35.764 -7.501 1.00 24.68 200 VAL A C 1
ATOM 1505 O O . VAL A 1 200 ? 34.408 35.293 -8.598 1.00 28.20 200 VAL A O 1
ATOM 1509 N N . PHE A 1 201 ? 34.073 35.059 -6.373 1.00 29.06 201 PHE A N 1
ATOM 1510 C CA . PHE A 1 201 ? 34.158 33.600 -6.370 1.00 22.61 201 PHE A CA 1
ATOM 1511 C C . PHE A 1 201 ? 32.724 33.139 -6.476 1.00 25.47 201 PHE A C 1
ATOM 1512 O O . PHE A 1 201 ? 31.999 33.163 -5.484 1.00 27.55 201 PHE A O 1
ATOM 1520 N N . GLN A 1 202 ? 32.300 32.748 -7.678 1.00 27.65 202 GLN A N 1
ATOM 1521 C CA . GLN A 1 202 ? 30.881 32.491 -7.946 1.00 27.34 202 GLN A CA 1
ATOM 1522 C C . GLN A 1 202 ? 30.343 31.190 -7.330 1.00 33.89 202 GLN A C 1
ATOM 1523 O O . GLN A 1 202 ? 31.103 30.324 -6.920 1.00 34.30 202 GLN A O 1
ATOM 1529 N N . GLY A 1 203 ? 29.020 31.067 -7.284 1.00 37.29 203 GLY A N 1
ATOM 1530 C CA . GLY A 1 203 ? 28.368 29.851 -6.825 1.00 34.57 203 GLY A CA 1
ATOM 1531 C C . GLY A 1 203 ? 28.711 28.592 -7.615 1.00 35.46 203 GLY A C 1
ATOM 1532 O O . GLY A 1 203 ? 28.559 27.487 -7.104 1.00 35.10 203 GLY A O 1
ATOM 1533 N N . ASP A 1 204 ? 29.166 28.752 -8.857 1.00 37.53 204 ASP A N 1
ATOM 1534 C CA . ASP A 1 204 ? 29.566 27.609 -9.678 1.00 35.83 204 ASP A CA 1
ATOM 1535 C C . ASP A 1 204 ? 31.044 27.241 -9.470 1.00 34.59 204 ASP A C 1
ATOM 1536 O O . ASP A 1 204 ? 31.585 26.371 -10.154 1.00 39.63 204 ASP A O 1
ATO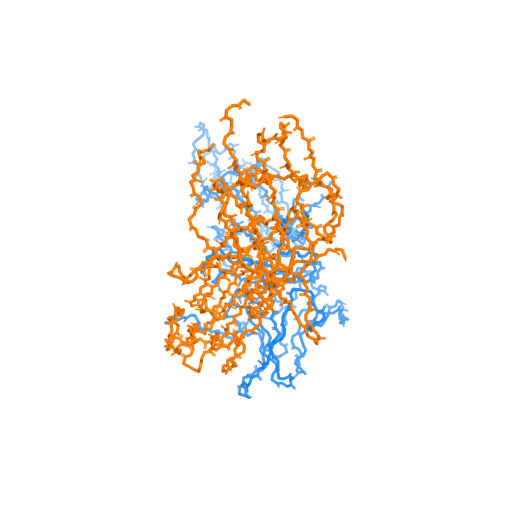M 1541 N N . GLY A 1 205 ? 31.693 27.899 -8.519 1.00 34.67 205 GLY A N 1
ATOM 1542 C CA . GLY A 1 205 ? 33.083 27.598 -8.215 1.00 29.55 205 GLY A CA 1
ATOM 1543 C C . GLY A 1 205 ? 34.098 28.283 -9.117 1.00 28.51 205 GLY A C 1
ATOM 1544 O O . GLY A 1 205 ? 35.302 28.048 -9.004 1.00 25.86 205 GLY A O 1
ATOM 1545 N N . ASN A 1 206 ? 33.630 29.141 -10.015 1.00 28.58 206 ASN A N 1
ATOM 1546 C CA . ASN A 1 206 ? 34.557 29.918 -10.836 1.00 24.91 206 ASN A CA 1
ATOM 1547 C C . ASN A 1 206 ? 34.934 31.254 -10.177 1.00 23.82 206 ASN A C 1
ATOM 1548 O O . ASN A 1 206 ? 34.069 31.994 -9.712 1.00 29.90 206 ASN A O 1
ATOM 1553 N N . LEU A 1 207 ? 36.228 31.549 -10.121 1.00 22.56 207 LEU A N 1
ATOM 1554 C CA . LEU A 1 207 ? 36.684 32.862 -9.651 1.00 19.96 207 LEU A CA 1
ATOM 1555 C C . LEU A 1 207 ? 36.792 33.757 -10.876 1.00 27.89 207 LEU A C 1
ATOM 1556 O O . LEU A 1 207 ? 37.499 33.428 -11.822 1.00 29.83 207 LEU A O 1
ATOM 1561 N N . VAL A 1 208 ? 36.067 34.871 -10.875 1.00 23.63 208 VAL A N 1
ATOM 1562 C CA . VAL A 1 208 ? 35.964 35.704 -12.071 1.00 22.85 208 VAL A CA 1
ATOM 1563 C C . VAL A 1 208 ? 36.154 37.176 -11.726 1.00 24.35 208 VAL A C 1
ATOM 1564 O O . VAL A 1 208 ? 35.622 37.660 -10.722 1.00 27.77 208 VAL A O 1
ATOM 1568 N N . VAL A 1 209 ? 36.933 37.865 -12.555 1.00 29.59 209 VAL A N 1
ATOM 1569 C CA . VAL A 1 209 ? 37.043 39.325 -12.508 1.00 32.89 209 VAL A CA 1
ATOM 1570 C C . VAL A 1 209 ? 36.308 39.888 -13.714 1.00 35.73 209 VAL A C 1
ATOM 1571 O O . VAL A 1 209 ? 36.654 39.570 -14.853 1.00 33.24 209 VAL A O 1
ATOM 1575 N N . TYR A 1 210 ? 35.290 40.712 -13.459 1.00 27.50 210 TYR A N 1
ATOM 1576 C CA . TYR A 1 210 ? 34.458 41.281 -14.509 1.00 30.73 210 TYR A CA 1
ATOM 1577 C C . TYR A 1 210 ? 34.815 42.748 -14.754 1.00 32.08 210 TYR A C 1
ATOM 1578 O O . TYR A 1 210 ? 35.159 43.471 -13.822 1.00 36.68 210 TYR A O 1
ATOM 1587 N N . GLY A 1 211 ? 34.734 43.175 -16.011 1.00 35.77 211 GLY A N 1
ATOM 1588 C CA . GLY A 1 211 ? 34.892 44.574 -16.370 1.00 43.55 211 GLY A CA 1
ATOM 1589 C C . GLY A 1 211 ? 33.531 45.171 -16.677 1.00 48.16 211 GLY A C 1
ATOM 1590 O O . GLY A 1 211 ? 32.498 44.587 -16.338 1.00 51.35 211 GLY A O 1
ATOM 1591 N N . ALA A 1 212 ? 33.522 46.335 -17.316 1.00 53.48 212 ALA A N 1
ATOM 1592 C CA . ALA A 1 212 ? 32.270 46.993 -17.673 1.00 58.23 212 ALA A CA 1
ATOM 1593 C C . ALA A 1 212 ? 31.452 46.135 -18.634 1.00 63.58 212 ALA A C 1
ATOM 1594 O O . ALA A 1 212 ? 31.987 45.586 -19.596 1.00 62.18 212 ALA A O 1
ATOM 1596 N N . GLY A 1 213 ? 30.157 46.016 -18.357 1.00 67.55 213 GLY A N 1
ATOM 1597 C CA . GLY A 1 213 ? 29.249 45.282 -19.220 1.00 72.76 213 GLY A CA 1
ATOM 1598 C C . GLY A 1 213 ? 29.339 43.777 -19.059 1.00 74.28 213 GLY A C 1
ATOM 1599 O O . GLY A 1 213 ? 29.096 43.028 -20.008 1.00 75.74 213 GLY A O 1
ATOM 1600 N N . ASN A 1 214 ? 29.682 43.337 -17.852 1.00 74.57 214 ASN A N 1
ATOM 1601 C CA . ASN A 1 214 ? 29.887 41.918 -17.554 1.00 70.30 214 ASN A CA 1
ATOM 1602 C C . ASN A 1 214 ? 30.912 41.237 -18.459 1.00 58.38 214 ASN A C 1
ATOM 1603 O O . ASN A 1 214 ? 30.856 40.028 -18.681 1.00 55.66 214 ASN A O 1
ATOM 1608 N N . ALA A 1 215 ? 31.851 42.024 -18.967 1.00 55.88 215 ALA A N 1
ATOM 1609 C CA . ALA A 1 215 ? 32.949 41.489 -19.752 1.00 53.04 215 ALA A CA 1
ATOM 1610 C C . ALA A 1 215 ? 33.903 40.726 -18.846 1.00 46.97 215 ALA A C 1
ATOM 1611 O O . ALA A 1 215 ? 34.259 41.189 -17.762 1.00 39.80 215 ALA A O 1
ATOM 1613 N N . VAL A 1 216 ? 34.318 39.553 -19.300 1.00 39.03 216 VAL A N 1
ATOM 1614 C CA . VAL A 1 216 ? 35.228 38.722 -18.538 1.00 35.53 216 VAL A CA 1
ATOM 1615 C C . VAL A 1 216 ? 36.669 39.139 -18.789 1.00 37.72 216 VAL A C 1
ATOM 1616 O O . VAL A 1 216 ? 37.146 39.090 -19.919 1.00 36.81 216 VAL A O 1
ATOM 1620 N N . LEU A 1 217 ? 37.352 39.552 -17.724 1.00 36.09 217 LEU A N 1
ATOM 1621 C CA . LEU A 1 217 ? 38.741 39.996 -17.806 1.00 36.27 217 LEU A CA 1
ATOM 1622 C C . LEU A 1 217 ? 39.709 38.878 -17.433 1.00 36.50 217 LEU A C 1
ATOM 1623 O O . LEU A 1 217 ? 40.831 38.814 -17.924 1.00 38.16 217 LEU A O 1
ATOM 1628 N N . TRP A 1 218 ? 39.266 38.005 -16.540 1.00 32.32 218 TRP A N 1
ATOM 1629 C CA . TRP A 1 218 ? 40.082 36.894 -16.081 1.00 29.53 218 TRP A CA 1
ATOM 1630 C C . TRP A 1 218 ? 39.164 35.943 -15.337 1.00 25.66 218 TRP A C 1
ATOM 1631 O O . TRP A 1 218 ? 38.216 36.376 -14.683 1.00 27.00 218 TRP A O 1
ATOM 1642 N N . HIS A 1 219 ? 39.420 34.647 -15.470 1.00 24.78 219 HIS A N 1
ATOM 1643 C CA . HIS A 1 219 ? 38.776 33.663 -14.615 1.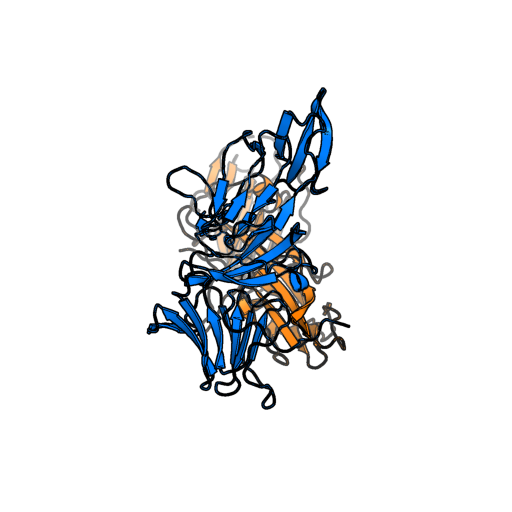00 26.20 219 HIS A CA 1
ATOM 1644 C C . HIS A 1 219 ? 39.655 32.436 -14.401 1.00 26.58 219 HIS A C 1
ATOM 1645 O O . HIS A 1 219 ? 40.590 32.185 -15.158 1.00 28.28 219 HIS A O 1
ATOM 1652 N N . SER A 1 220 ? 39.351 31.684 -13.351 1.00 28.85 220 SER A N 1
ATOM 1653 C CA . SER A 1 220 ? 40.164 30.545 -12.955 1.00 26.14 220 SER A CA 1
ATOM 1654 C C . SER A 1 220 ? 39.856 29.264 -13.752 1.00 30.11 220 SER A C 1
ATOM 1655 O O . SER A 1 220 ? 40.546 28.260 -13.592 1.00 32.30 220 SER A O 1
ATOM 1658 N N . HIS A 1 221 ? 38.826 29.313 -14.594 1.00 33.79 221 HIS A N 1
ATOM 1659 C CA . HIS A 1 221 ? 38.379 28.162 -15.385 1.00 38.14 221 HIS A CA 1
ATOM 1660 C C . HIS A 1 221 ? 37.960 27.002 -14.504 1.00 40.93 221 HIS A C 1
ATOM 1661 O O . HIS A 1 221 ? 38.205 25.854 -14.851 1.00 38.26 221 HIS A O 1
ATOM 1668 N N . THR A 1 222 ? 37.331 27.297 -13.372 1.00 37.68 222 THR A N 1
ATOM 1669 C CA . THR A 1 222 ? 36.905 26.247 -12.456 1.00 33.51 222 THR A CA 1
ATOM 1670 C C . THR A 1 222 ? 35.391 26.184 -12.324 1.00 36.39 222 THR A C 1
ATOM 1671 O O . THR A 1 222 ? 34.873 25.666 -11.337 1.00 42.88 222 THR A O 1
ATOM 1675 N N . GLY A 1 223 ? 34.687 26.709 -13.322 1.00 32.24 223 GLY A N 1
ATOM 1676 C CA . GLY A 1 223 ? 33.236 26.644 -13.343 1.00 32.42 223 GLY A CA 1
ATOM 1677 C C . GLY A 1 223 ? 32.722 25.215 -13.314 1.00 35.51 223 GLY A C 1
ATOM 1678 O O . GLY A 1 223 ? 33.363 24.307 -13.841 1.00 41.73 223 GLY A O 1
ATOM 1679 N N . GLY A 1 224 ? 31.572 25.012 -12.680 1.00 36.18 224 GLY A N 1
ATOM 1680 C CA . GLY A 1 224 ? 30.945 23.706 -12.646 1.00 40.43 224 GLY A CA 1
ATOM 1681 C C . GLY A 1 224 ? 31.355 22.875 -11.444 1.00 46.97 224 GLY A C 1
ATOM 1682 O O . GLY A 1 224 ? 31.222 21.658 -11.453 1.00 50.12 224 GLY A O 1
ATOM 1683 N N . HIS A 1 225 ? 31.850 23.540 -10.406 1.00 45.12 225 HIS A N 1
ATOM 1684 C CA . HIS A 1 225 ? 32.220 22.871 -9.166 1.00 41.19 225 HIS A CA 1
ATOM 1685 C C . HIS A 1 225 ? 31.652 23.637 -7.987 1.00 35.82 225 HIS A C 1
ATOM 1686 O O . HIS A 1 225 ? 32.341 24.449 -7.381 1.00 31.86 225 HIS A O 1
ATOM 1693 N N . ALA A 1 226 ? 30.395 23.365 -7.657 1.00 36.91 226 ALA A N 1
ATOM 1694 C CA . ALA A 1 226 ? 29.693 24.137 -6.636 1.00 48.72 226 ALA A CA 1
ATOM 1695 C C . ALA A 1 226 ? 30.128 23.793 -5.214 1.00 46.74 226 ALA A C 1
ATOM 1696 O O . ALA A 1 226 ? 29.747 24.478 -4.273 1.00 47.67 226 ALA A O 1
ATOM 1698 N N . SER A 1 227 ? 30.921 22.736 -5.058 1.00 43.01 227 SER A N 1
ATOM 1699 C CA . SER A 1 227 ? 31.399 22.336 -3.737 1.00 36.75 227 SER A CA 1
ATOM 1700 C C . SER A 1 227 ? 32.848 22.759 -3.486 1.00 35.06 227 SER A C 1
ATOM 1701 O O . SER A 1 227 ? 33.415 22.469 -2.432 1.00 42.51 227 SER A O 1
ATOM 1704 N N . ALA A 1 228 ? 33.436 23.456 -4.455 1.00 32.87 228 ALA A N 1
ATOM 1705 C CA . ALA A 1 228 ? 34.809 23.951 -4.332 1.00 16.58 228 ALA A CA 1
ATOM 1706 C C . ALA A 1 228 ? 34.893 25.058 -3.287 1.00 22.07 228 ALA A C 1
ATOM 1707 O O . ALA A 1 228 ? 33.889 25.701 -2.996 1.00 31.85 228 ALA A O 1
ATOM 1709 N N . VAL A 1 229 ? 36.078 25.260 -2.709 1.00 27.92 229 VAL A N 1
ATOM 1710 C CA . VAL A 1 229 ? 36.360 26.462 -1.913 1.00 27.20 229 VAL A CA 1
ATOM 1711 C C . VAL A 1 229 ? 37.608 27.188 -2.395 1.00 28.63 229 VAL A C 1
ATOM 1712 O O . VAL A 1 229 ? 38.517 26.589 -2.967 1.00 26.98 229 VAL A O 1
ATOM 1716 N N . LEU A 1 230 ? 37.674 28.466 -2.117 1.00 25.65 230 LEU A N 1
ATOM 1717 C CA A LEU A 1 230 ? 38.842 29.273 -2.434 0.55 25.38 230 LEU A CA 1
ATOM 1718 C CA B LEU A 1 230 ? 38.833 29.298 -2.373 0.38 26.01 230 LEU A CA 1
ATOM 1719 C C . LEU A 1 230 ? 39.630 29.391 -1.109 1.00 21.30 230 LEU A C 1
ATOM 1720 O O . LEU A 1 230 ? 39.116 29.796 -0.112 1.00 24.69 230 LEU A O 1
ATOM 1729 N N . ARG A 1 231 ? 40.890 29.045 -1.164 1.00 20.30 231 ARG A N 1
ATOM 1730 C CA . ARG A 1 231 ? 41.704 29.124 0.034 1.00 22.16 231 ARG A CA 1
ATOM 1731 C C . ARG A 1 231 ? 42.925 30.007 -0.163 1.00 20.13 231 ARG A C 1
ATOM 1732 O O . ARG A 1 231 ? 43.695 29.820 -1.105 1.00 23.83 231 ARG A O 1
ATOM 1740 N N . LEU A 1 232 ? 43.094 30.964 0.743 1.00 20.93 232 LEU A N 1
ATOM 1741 C CA . LEU A 1 232 ? 44.334 31.717 0.852 1.00 19.24 232 LEU A CA 1
ATOM 1742 C C . LEU A 1 232 ? 45.028 31.216 2.105 1.00 23.21 232 LEU A C 1
ATOM 1743 O O . LEU A 1 232 ? 44.455 31.273 3.191 1.00 24.33 232 LEU A O 1
ATOM 1748 N N . GLN A 1 233 ? 46.259 30.743 1.974 1.00 21.72 233 GLN A N 1
ATOM 1749 C CA . GLN A 1 233 ? 47.011 30.301 3.143 1.00 20.44 233 GLN A CA 1
ATOM 1750 C C . GLN A 1 233 ? 47.900 31.406 3.702 1.00 22.31 233 GLN A C 1
ATOM 1751 O O . GLN A 1 233 ? 48.215 32.390 3.021 1.00 24.66 233 GLN A O 1
ATOM 1757 N N . ALA A 1 234 ? 48.316 31.225 4.947 1.00 21.87 234 ALA A N 1
ATOM 1758 C CA . ALA A 1 234 ? 49.195 32.172 5.608 1.00 28.52 234 ALA A CA 1
ATOM 1759 C C . ALA A 1 234 ? 50.535 32.275 4.897 1.00 29.91 234 ALA A C 1
ATOM 1760 O O . ALA A 1 234 ? 51.204 33.307 4.995 1.00 28.57 234 ALA A O 1
ATOM 1762 N N . ASN A 1 235 ? 50.928 31.216 4.186 1.00 24.98 235 ASN A N 1
ATOM 1763 C CA . ASN A 1 235 ? 52.195 31.241 3.436 1.00 25.69 235 ASN A CA 1
ATOM 1764 C C . ASN A 1 235 ? 52.112 31.861 2.037 1.00 26.03 235 ASN A C 1
ATOM 1765 O O . ASN A 1 235 ? 53.086 31.836 1.293 1.00 27.70 235 ASN A O 1
ATOM 1770 N N . GLY A 1 236 ? 50.951 32.406 1.678 1.00 25.41 236 GLY A N 1
ATOM 1771 C CA . GLY A 1 236 ? 50.807 33.130 0.422 1.00 19.21 236 GLY A CA 1
ATOM 1772 C C . GLY A 1 236 ? 50.189 32.325 -0.708 1.00 19.09 236 GLY A C 1
ATOM 1773 O O . GLY A 1 236 ? 49.988 32.836 -1.807 1.00 23.37 236 GLY A O 1
ATOM 1774 N N . SER A 1 237 ? 49.899 31.053 -0.443 1.00 21.45 237 SER A N 1
ATOM 1775 C CA . SER A 1 237 ? 49.304 30.179 -1.448 1.00 17.81 237 SER A CA 1
ATOM 1776 C C . SER A 1 237 ? 47.869 30.564 -1.721 1.00 21.13 237 SER A C 1
ATOM 1777 O O . SER A 1 237 ? 47.116 30.896 -0.802 1.00 23.11 237 SER A O 1
ATOM 1780 N N . ILE A 1 238 ? 47.469 30.510 -2.983 1.00 21.27 238 ILE A N 1
ATOM 1781 C CA . ILE A 1 238 ? 46.068 30.705 -3.304 1.00 18.63 238 ILE A CA 1
ATOM 1782 C C . ILE A 1 238 ? 45.627 29.616 -4.273 1.00 22.11 238 ILE A C 1
ATOM 1783 O O . ILE A 1 238 ? 46.291 29.370 -5.279 1.00 26.29 238 ILE A O 1
ATOM 1788 N N . ALA A 1 239 ? 44.519 28.951 -3.957 1.00 22.34 239 ALA A N 1
ATOM 1789 C CA . ALA A 1 239 ? 44.067 27.813 -4.762 1.00 21.47 239 ALA A CA 1
ATOM 1790 C C . ALA A 1 239 ? 42.576 27.583 -4.604 1.00 21.63 239 ALA A C 1
ATOM 1791 O O . ALA A 1 239 ? 41.963 28.032 -3.630 1.00 24.25 239 ALA A O 1
ATOM 1793 N N . ILE A 1 240 ? 42.001 26.870 -5.566 1.00 22.05 240 ILE A N 1
ATOM 1794 C CA . ILE A 1 240 ? 40.596 26.497 -5.526 1.00 22.40 240 ILE A CA 1
ATOM 1795 C C . ILE A 1 240 ? 40.561 24.970 -5.486 1.00 22.60 240 ILE A C 1
ATOM 1796 O O . ILE A 1 240 ? 41.164 24.298 -6.330 1.00 25.94 240 ILE A O 1
ATOM 1801 N N . LEU A 1 241 ? 39.897 24.424 -4.476 1.00 23.20 241 LEU A N 1
ATOM 1802 C CA . LEU A 1 241 ? 39.993 22.980 -4.203 1.00 25.71 241 LEU A CA 1
ATOM 1803 C C . LEU A 1 241 ? 38.641 22.326 -4.017 1.00 27.92 241 LEU A C 1
ATOM 1804 O O . LEU A 1 241 ? 37.761 22.882 -3.364 1.00 29.27 241 LEU A O 1
ATOM 1809 N N . ASP A 1 242 ? 38.486 21.132 -4.582 1.00 27.19 242 ASP A N 1
ATOM 1810 C CA . ASP A 1 242 ? 37.281 20.346 -4.389 1.00 24.49 242 ASP A CA 1
ATOM 1811 C C . ASP A 1 242 ? 37.674 19.207 -3.435 1.00 25.92 242 ASP A C 1
ATOM 1812 O O . ASP A 1 242 ? 38.452 18.340 -3.804 1.00 24.06 242 ASP A O 1
ATOM 1817 N N . GLU A 1 243 ? 37.176 19.220 -2.202 1.00 26.02 243 GLU A N 1
ATOM 1818 C CA . GLU A 1 243 ? 37.664 18.269 -1.187 1.00 34.52 243 GLU A CA 1
ATOM 1819 C C . GLU A 1 243 ? 36.560 17.658 -0.360 1.00 34.10 243 GLU A C 1
ATOM 1820 O O . GLU A 1 243 ? 35.591 18.328 -0.043 1.00 31.19 243 GLU A O 1
ATOM 1826 N N . LYS A 1 244 ? 36.713 16.382 -0.006 1.00 29.57 244 LYS A N 1
ATOM 1827 C CA . LYS A 1 244 ? 35.824 15.762 0.975 1.00 25.76 244 LYS A CA 1
ATOM 1828 C C . LYS A 1 244 ? 36.570 14.712 1.802 1.00 25.89 244 LYS A C 1
ATOM 1829 O O . LYS A 1 244 ? 37.419 13.982 1.284 1.00 28.66 244 LYS A O 1
ATOM 1833 N N . PRO A 1 245 ? 36.269 14.652 3.100 1.00 28.63 245 PRO A N 1
ATOM 1834 C CA . PRO A 1 245 ? 36.962 13.715 3.979 1.00 29.57 245 PRO A CA 1
ATOM 1835 C C . PRO A 1 245 ? 36.320 12.340 3.873 1.00 30.43 245 PRO A C 1
ATOM 1836 O O . PRO A 1 245 ? 35.116 12.244 3.600 1.00 29.26 245 PRO A O 1
ATOM 1840 N N . VAL A 1 246 ? 37.115 11.291 4.055 1.00 28.88 246 VAL A N 1
ATOM 1841 C CA . VAL A 1 246 ? 36.594 9.924 3.976 1.00 28.69 246 VAL A CA 1
ATOM 1842 C C . VAL A 1 246 ? 36.888 9.083 5.235 1.00 31.08 246 VAL A C 1
ATOM 1843 O O . VAL A 1 246 ? 36.520 7.910 5.293 1.00 34.47 246 VAL A O 1
ATOM 1847 N N . TRP A 1 247 ? 37.547 9.693 6.223 1.00 28.18 247 TRP A N 1
ATOM 1848 C CA . TRP A 1 247 ? 37.874 9.058 7.507 1.00 37.49 247 TRP A CA 1
ATOM 1849 C C . TRP A 1 247 ? 38.507 10.095 8.430 1.00 32.12 247 TRP A C 1
ATOM 1850 O O . TRP A 1 247 ? 39.138 11.035 7.962 1.00 27.00 247 TRP A O 1
ATOM 1861 N N . ALA A 1 248 ? 38.348 9.901 9.736 1.00 28.97 248 ALA A N 1
ATOM 1862 C CA . ALA A 1 248 ? 39.007 10.715 10.761 1.00 29.68 248 ALA A CA 1
ATOM 1863 C C . ALA A 1 248 ? 39.045 9.923 12.053 1.00 31.10 248 ALA A C 1
ATOM 1864 O O . ALA A 1 248 ? 38.226 9.029 12.253 1.00 33.44 248 ALA A O 1
ATOM 1866 N N . ARG A 1 249 ? 39.977 10.257 12.939 1.00 30.92 249 ARG A N 1
ATOM 1867 C CA . ARG A 1 249 ? 40.109 9.495 14.173 1.00 31.27 249 ARG A CA 1
ATOM 1868 C C . ARG A 1 249 ? 39.036 9.836 15.197 1.00 33.30 249 ARG A C 1
ATOM 1869 O O . ARG A 1 249 ? 38.725 9.006 16.055 1.00 37.33 249 ARG A O 1
ATOM 1877 N N . PHE A 1 250 ? 38.478 11.046 15.114 1.00 34.80 250 PHE A N 1
ATOM 1878 C CA . PHE A 1 250 ? 37.281 11.385 15.889 1.00 32.97 250 PHE A CA 1
ATOM 1879 C C . PHE A 1 250 ? 36.306 12.219 15.074 1.00 34.80 250 PHE A C 1
ATOM 1880 O O . PHE A 1 250 ? 36.659 12.755 14.028 1.00 35.42 250 PHE A O 1
ATOM 1888 N N . GLY A 1 251 ? 35.069 12.312 15.547 1.00 34.51 251 GLY A N 1
ATOM 1889 C CA . GLY A 1 251 ? 34.035 13.042 14.834 1.00 37.97 251 GLY A CA 1
ATOM 1890 C C . GLY A 1 251 ? 33.401 12.254 13.696 1.00 36.61 251 GLY A C 1
ATOM 1891 O O . GLY A 1 251 ? 32.185 12.249 13.541 1.00 35.63 251 GLY A O 1
ATOM 1892 N N . PHE A 1 252 ? 34.234 11.601 12.893 1.00 33.10 252 PHE A N 1
ATOM 1893 C CA . PHE A 1 252 ? 33.787 10.867 11.714 1.00 31.78 252 PHE A CA 1
ATOM 1894 C C . PHE A 1 252 ? 32.866 9.703 12.073 1.00 34.07 252 PHE A C 1
ATOM 1895 O O . PHE A 1 252 ? 33.155 8.936 12.987 1.00 35.20 252 PHE A O 1
ATOM 1903 N N . GLN A 1 253 ? 31.749 9.609 11.358 1.00 38.83 253 GLN A N 1
ATOM 1904 C CA . GLN A 1 253 ? 30.980 8.369 11.248 1.00 40.00 253 GLN A CA 1
ATOM 1905 C C . GLN A 1 253 ? 30.596 8.228 9.788 1.00 42.78 253 GLN A C 1
ATOM 1906 O O . GLN A 1 253 ? 30.252 9.222 9.144 1.00 38.74 253 GLN A O 1
ATOM 1912 N N . PRO A 1 254 ? 30.649 6.995 9.258 1.00 46.44 254 PRO A N 1
ATOM 1913 C CA . PRO A 1 254 ? 30.531 6.751 7.817 1.00 49.32 254 PRO A CA 1
ATOM 1914 C C . PRO A 1 254 ? 29.214 7.260 7.263 1.00 46.42 254 PRO A C 1
ATOM 1915 O O . PRO A 1 254 ? 29.144 7.631 6.095 1.00 47.53 254 PRO A O 1
ATOM 1919 N N . THR A 1 255 ? 28.187 7.282 8.104 1.00 47.18 255 THR A N 1
ATOM 1920 C CA . THR A 1 255 ? 26.868 7.735 7.683 1.00 53.78 255 THR A CA 1
ATOM 1921 C C . THR A 1 255 ? 26.604 9.224 7.961 1.00 55.58 255 THR A C 1
ATOM 1922 O O . THR A 1 255 ? 25.570 9.756 7.562 1.00 61.21 255 THR A O 1
ATOM 1926 N N . TYR A 1 256 ? 27.530 9.899 8.636 1.00 49.20 256 TYR A N 1
ATOM 1927 C CA . TYR A 1 256 ? 27.342 11.322 8.940 1.00 45.17 256 TYR A CA 1
ATOM 1928 C C . TYR A 1 256 ? 27.667 12.228 7.761 1.00 42.90 256 TYR A C 1
ATOM 1929 O O . TYR A 1 256 ? 28.421 11.860 6.863 1.00 41.85 256 TYR A O 1
ATOM 1938 N N . ARG A 1 257 ? 27.107 13.431 7.784 1.00 48.31 257 ARG A N 1
ATOM 1939 C CA . ARG A 1 257 ? 27.448 14.443 6.798 1.00 42.95 257 ARG A CA 1
ATOM 1940 C C . ARG A 1 257 ? 28.726 15.163 7.215 1.00 37.23 257 ARG A C 1
ATOM 1941 O O . ARG A 1 257 ? 28.909 15.503 8.383 1.00 42.08 257 ARG A O 1
ATOM 1946 N N . HIS A 1 258 ? 29.623 15.391 6.264 1.00 37.91 258 HIS A N 1
ATOM 1947 C CA . HIS A 1 258 ? 30.819 16.160 6.564 1.00 36.46 258 HIS A CA 1
ATOM 1948 C C . HIS A 1 258 ? 30.534 17.635 6.319 1.00 34.44 258 HIS A C 1
ATOM 1949 O O . HIS A 1 258 ? 29.792 17.989 5.405 1.00 33.50 258 HIS A O 1
ATOM 1956 N N . ILE A 1 259 ? 31.122 18.487 7.147 1.00 33.21 259 ILE A N 1
ATOM 1957 C CA . ILE A 1 259 ? 31.008 19.927 6.974 1.00 33.98 259 ILE A CA 1
ATOM 1958 C C . ILE A 1 259 ? 32.234 20.577 7.620 1.00 34.03 259 ILE A C 1
ATOM 1959 O O . ILE A 1 259 ? 32.851 20.010 8.528 1.00 37.20 259 ILE A O 1
ATOM 1964 N N . ARG A 1 260 ? 32.627 21.742 7.127 1.00 33.40 260 ARG A N 1
ATOM 1965 C CA A ARG A 1 260 ? 33.726 22.487 7.731 0.50 33.77 260 ARG A CA 1
ATOM 1966 C CA B ARG A 1 260 ? 33.735 22.467 7.738 0.50 33.83 260 ARG A CA 1
ATOM 1967 C C . ARG A 1 260 ? 33.261 23.222 8.971 1.00 31.49 260 ARG A C 1
ATOM 1968 O O . ARG A 1 260 ? 32.127 23.694 9.024 1.00 33.68 260 ARG A O 1
ATOM 1983 N N . LYS A 1 261 ? 34.131 23.322 9.970 1.00 34.20 261 LYS A N 1
ATOM 1984 C CA . LYS A 1 261 ? 33.786 24.083 11.164 1.00 31.22 261 LYS A CA 1
ATOM 1985 C C . LYS A 1 261 ? 33.643 25.542 10.744 1.00 31.25 261 LYS A C 1
ATOM 1986 O O . LYS A 1 261 ? 34.204 25.958 9.729 1.00 31.23 261 LYS A O 1
ATOM 1992 N N . ILE A 1 262 ? 32.900 26.317 11.520 1.00 35.69 262 ILE A N 1
ATOM 1993 C CA . ILE A 1 262 ? 32.708 27.735 11.210 1.00 37.39 262 ILE A CA 1
ATOM 1994 C C . ILE A 1 262 ? 33.144 28.631 12.358 1.00 40.44 262 ILE A C 1
ATOM 1995 O O . ILE A 1 262 ? 33.085 28.228 13.517 1.00 42.48 262 ILE A O 1
ATOM 2000 N N . ASN A 1 263 ? 33.587 29.843 12.014 1.00 37.91 263 ASN A N 1
ATOM 2001 C CA . ASN A 1 263 ? 33.918 30.893 12.974 1.00 42.76 263 ASN A CA 1
ATOM 2002 C C . ASN A 1 263 ? 32.629 31.433 13.573 1.00 44.49 263 ASN A C 1
ATOM 2003 O O . ASN A 1 263 ? 31.557 31.151 13.054 1.00 36.71 263 ASN A O 1
ATOM 2008 N N . PRO A 1 264 ? 32.720 32.219 14.666 1.00 37.50 264 PRO A N 1
ATOM 2009 C CA . PRO A 1 264 ? 31.503 32.805 15.243 1.00 44.28 264 PRO A CA 1
ATOM 2010 C C . PRO A 1 264 ? 30.780 33.765 14.285 1.00 45.34 264 PRO A C 1
ATOM 2011 O O . PRO A 1 264 ? 29.614 34.073 14.505 1.00 44.88 264 PRO A O 1
ATOM 2015 N N . ASP A 1 265 ? 31.471 34.227 13.247 1.00 41.10 265 ASP A N 1
ATOM 2016 C CA . ASP A 1 265 ? 30.872 35.077 12.224 1.00 45.21 265 ASP A CA 1
ATOM 2017 C C . ASP A 1 265 ? 30.436 34.298 10.968 1.00 51.96 265 ASP A C 1
ATOM 2018 O O . ASP A 1 265 ? 30.344 34.868 9.884 1.00 48.76 265 ASP A O 1
ATOM 2023 N N . GLN A 1 266 ? 30.218 32.993 11.120 1.00 47.66 266 GLN A N 1
ATOM 2024 C CA . GLN A 1 266 ? 29.663 32.141 10.065 1.00 52.04 266 GLN A CA 1
ATOM 2025 C C . GLN A 1 266 ? 30.608 31.844 8.893 1.00 43.99 266 GLN A C 1
ATOM 2026 O O . GLN A 1 266 ? 30.209 31.205 7.923 1.00 50.88 266 GLN A O 1
ATOM 2032 N N . LYS A 1 267 ? 31.856 32.292 8.988 1.00 40.42 267 LYS A N 1
ATOM 2033 C CA . LYS A 1 267 ? 32.865 31.971 7.972 1.00 39.87 267 LYS A CA 1
ATOM 2034 C C . LYS A 1 267 ? 33.473 30.586 8.206 1.00 41.77 267 LYS A C 1
ATOM 2035 O O . LYS A 1 267 ? 33.770 30.223 9.345 1.00 30.60 267 LYS A O 1
ATOM 2037 N N . PRO A 1 268 ? 33.664 29.809 7.127 1.00 40.01 268 PRO A N 1
ATOM 2038 C CA . PRO A 1 268 ? 34.185 28.443 7.251 1.00 37.42 268 PRO A CA 1
ATOM 2039 C C . PRO A 1 268 ? 35.678 28.444 7.500 1.00 35.00 268 PRO A C 1
ATOM 2040 O O . PRO A 1 268 ? 36.373 29.337 7.034 1.00 31.49 268 PRO A O 1
ATOM 2044 N N . ILE A 1 269 ? 36.163 27.467 8.251 1.00 25.60 269 ILE A N 1
ATOM 2045 C CA . ILE A 1 269 ? 37.596 27.278 8.396 1.00 27.69 269 ILE A CA 1
ATOM 2046 C C . ILE A 1 269 ? 37.989 25.888 7.891 1.00 26.38 269 ILE A C 1
ATOM 2047 O O . ILE A 1 269 ? 37.142 25.002 7.736 1.00 28.80 269 ILE A O 1
ATOM 2052 N N . ASP A 1 270 ? 39.280 25.705 7.658 1.00 24.14 270 ASP A N 1
ATOM 2053 C CA . ASP A 1 270 ? 39.799 24.530 6.968 1.00 24.62 270 ASP A CA 1
ATOM 2054 C C . ASP A 1 270 ? 39.963 23.335 7.911 1.00 21.46 270 ASP A C 1
ATOM 2055 O O . ASP A 1 270 ? 41.007 22.687 7.937 1.00 22.45 270 ASP A O 1
ATOM 2060 N N . ILE A 1 271 ? 38.925 23.074 8.698 1.00 25.50 271 ILE A N 1
ATOM 2061 C CA . ILE A 1 271 ? 38.927 21.990 9.677 1.00 30.00 271 ILE A CA 1
ATOM 2062 C C . ILE A 1 271 ? 37.632 21.232 9.467 1.00 26.10 271 ILE A C 1
ATOM 2063 O O . ILE A 1 271 ? 36.554 21.829 9.495 1.00 25.32 271 ILE A O 1
ATOM 2068 N N . TRP A 1 272 ? 37.734 19.925 9.248 1.00 25.02 272 TRP A N 1
ATOM 2069 C CA . TRP A 1 272 ? 36.559 19.111 9.007 1.00 31.26 272 TRP A CA 1
ATOM 2070 C C . TRP A 1 272 ? 35.883 18.721 10.309 1.00 30.47 272 TRP A C 1
ATOM 2071 O O . TRP A 1 272 ? 36.541 18.460 11.322 1.00 38.96 272 TRP A O 1
ATOM 2082 N N . THR A 1 273 ? 34.560 18.670 10.265 1.00 31.45 273 THR A N 1
ATOM 2083 C CA . THR A 1 273 ? 33.796 18.053 11.335 1.00 35.34 273 THR A CA 1
ATOM 2084 C C . THR A 1 273 ? 32.601 17.302 10.744 1.00 34.60 273 THR A C 1
ATOM 2085 O O . THR A 1 273 ? 32.374 17.353 9.533 1.00 32.48 273 THR A O 1
ATOM 2089 N N . TRP A 1 274 ? 31.854 16.596 11.591 1.00 37.46 274 TRP A N 1
ATOM 2090 C CA . TRP A 1 274 ? 30.727 15.773 11.143 1.00 37.99 274 TRP A CA 1
ATOM 2091 C C . TRP A 1 274 ? 29.501 15.978 12.035 1.00 39.30 274 TRP A C 1
ATOM 2092 O O . TRP A 1 274 ? 29.631 16.263 13.224 1.00 44.33 274 TRP A O 1
ATOM 2103 N N . HIS A 1 275 ? 28.348 15.800 11.437 1.00 46.89 275 HIS A N 1
ATOM 2104 C CA . HIS A 1 275 ? 27.133 15.581 12.147 1.00 33.16 275 HIS A CA 1
ATOM 2105 C C . HIS A 1 275 ? 26.135 14.827 11.307 1.00 44.01 275 HIS A C 1
ATOM 2106 O O . HIS A 1 275 ? 26.305 14.658 10.113 1.00 37.98 275 HIS A O 1
ATOM 2113 N N . PHE A 1 276 ? 25.073 14.385 11.966 1.00 72.51 276 PHE A N 1
ATOM 2114 C CA . PHE A 1 276 ? 23.861 13.778 11.390 1.00 83.90 276 PHE A CA 1
ATOM 2115 C C . PHE A 1 276 ? 23.350 14.422 10.110 1.00 87.35 276 PHE A C 1
ATOM 2116 O O . PHE A 1 276 ? 22.976 15.633 10.223 1.00 88.08 276 PHE A O 1
ATOM 2119 N N . ARG B 1 4 ? -1.195 -2.195 -8.324 1.00 97.47 4 ARG B N 1
ATOM 2120 C CA . ARG B 1 4 ? -0.385 -3.250 -8.898 1.00 86.17 4 ARG B CA 1
ATOM 2121 C C . ARG B 1 4 ? -1.262 -4.478 -9.065 1.00 77.05 4 ARG B C 1
ATOM 2122 O O . ARG B 1 4 ? -2.136 -4.721 -8.258 1.00 68.93 4 ARG B O 1
ATOM 2130 N N . THR B 1 5 ? -1.033 -5.248 -10.122 1.00 76.62 5 THR B N 1
ATOM 2131 C CA . THR B 1 5 ? -1.884 -6.379 -10.446 1.00 77.21 5 THR B CA 1
ATOM 2132 C C . THR B 1 5 ? -1.386 -7.615 -9.728 1.00 71.62 5 THR B C 1
ATOM 2133 O O . THR B 1 5 ? -0.190 -7.829 -9.644 1.00 70.12 5 THR B O 1
ATOM 2137 N N . ARG B 1 6 ? -2.328 -8.415 -9.244 1.00 69.49 6 ARG B N 1
ATOM 2138 C CA A ARG B 1 6 ? -2.038 -9.609 -8.454 0.50 70.27 6 ARG B CA 1
ATOM 2139 C CA B ARG B 1 6 ? -2.029 -9.612 -8.460 0.50 70.26 6 ARG B CA 1
ATOM 2140 C C . ARG B 1 6 ? -2.095 -10.884 -9.305 1.00 72.77 6 ARG B C 1
ATOM 2141 O O . ARG B 1 6 ? -3.027 -11.080 -10.081 1.00 77.29 6 ARG B O 1
ATOM 2156 N N . ILE B 1 7 ? -1.095 -11.748 -9.146 1.00 70.44 7 ILE B N 1
ATOM 2157 C CA . ILE B 1 7 ? -0.961 -12.951 -9.969 1.00 69.43 7 ILE B CA 1
ATOM 2158 C C . ILE B 1 7 ? -1.042 -14.249 -9.152 1.00 68.62 7 ILE B C 1
ATOM 2159 O O . ILE B 1 7 ? -0.895 -14.218 -7.930 1.00 60.85 7 ILE B O 1
ATOM 2164 N N . PRO B 1 8 ? -1.283 -15.398 -9.819 1.00 70.85 8 PRO B N 1
ATOM 2165 C CA . PRO B 1 8 ? -1.289 -16.667 -9.079 1.00 67.09 8 PRO B CA 1
ATOM 2166 C C . PRO B 1 8 ? 0.087 -17.043 -8.557 1.00 63.46 8 PRO B C 1
ATOM 2167 O O . PRO B 1 8 ? 1.086 -16.833 -9.243 1.00 59.35 8 PRO B O 1
ATOM 2171 N N . PHE B 1 9 ? 0.129 -17.588 -7.361 1.00 66.81 9 PHE B N 1
ATOM 2172 C CA . PHE B 1 9 ? 1.335 -18.182 -6.805 1.00 64.77 9 PHE B CA 1
ATOM 2173 C C . PHE B 1 9 ? 1.631 -19.478 -7.536 1.00 65.11 9 PHE B C 1
ATOM 2174 O O . PHE B 1 9 ? 0.735 -20.161 -7.949 1.00 68.72 9 PHE B O 1
ATOM 2182 N N . ASN B 1 10 ? 2.901 -19.804 -7.694 1.00 69.97 10 ASN B N 1
ATOM 2183 C CA . ASN B 1 10 ? 3.267 -21.046 -8.372 1.00 79.68 10 ASN B CA 1
ATOM 2184 C C . ASN B 1 10 ? 4.213 -21.951 -7.578 1.00 78.73 10 ASN B C 1
ATOM 2185 O O . ASN B 1 10 ? 4.102 -23.179 -7.640 1.00 80.25 10 ASN B O 1
ATOM 2190 N N . GLY B 1 11 ? 5.135 -21.343 -6.834 1.00 75.14 11 GLY B N 1
ATOM 2191 C CA . GLY B 1 11 ? 6.129 -22.086 -6.073 1.00 66.56 11 GLY B CA 1
ATOM 2192 C C . GLY B 1 11 ? 5.617 -22.854 -4.864 1.00 63.59 11 GLY B C 1
ATOM 2193 O O . GLY B 1 11 ? 6.011 -22.579 -3.727 1.00 64.37 11 GLY B O 1
ATOM 2194 N N . VAL B 1 12 ? 4.746 -23.828 -5.105 1.00 60.90 12 VAL B N 1
ATOM 2195 C CA . VAL B 1 12 ? 4.242 -24.691 -4.039 1.00 59.25 12 VAL B CA 1
ATOM 2196 C C . VAL B 1 12 ? 5.381 -25.488 -3.403 1.00 52.60 12 VAL B C 1
ATOM 2197 O O . VAL B 1 12 ? 6.245 -26.010 -4.099 1.00 52.48 12 VAL B O 1
ATOM 2201 N N . GLY B 1 13 ? 5.397 -25.556 -2.076 1.00 55.20 13 GLY B N 1
ATOM 2202 C CA . GLY B 1 13 ? 6.403 -26.334 -1.375 1.00 54.35 13 GLY B CA 1
ATOM 2203 C C . GLY B 1 13 ? 7.689 -25.573 -1.089 1.00 53.95 13 GLY B C 1
ATOM 2204 O O . GLY B 1 13 ? 8.585 -26.088 -0.423 1.00 58.06 13 GLY B O 1
ATOM 2205 N N . THR B 1 14 ? 7.793 -24.350 -1.598 1.00 53.79 14 THR B N 1
ATOM 2206 C CA . THR B 1 14 ? 8.921 -23.496 -1.243 1.00 46.71 14 THR B CA 1
ATOM 2207 C C . THR B 1 14 ? 8.627 -22.792 0.091 1.00 41.83 14 THR B C 1
ATOM 2208 O O . THR B 1 14 ? 7.561 -22.969 0.675 1.00 49.09 14 THR B O 1
ATOM 2212 N N . SER B 1 15 ? 9.567 -21.999 0.583 1.00 41.78 15 SER B N 1
ATOM 2213 C CA . SER B 1 15 ? 9.419 -21.436 1.918 1.00 40.88 15 SER B CA 1
ATOM 2214 C C . SER B 1 15 ? 8.947 -19.990 1.912 1.00 46.09 15 SER B C 1
ATOM 2215 O O . SER B 1 15 ? 8.824 -19.378 2.969 1.00 50.47 15 SER B O 1
ATOM 2218 N N . VAL B 1 16 ? 8.669 -19.444 0.730 1.00 40.61 16 VAL B N 1
ATOM 2219 C CA . VAL B 1 16 ? 8.387 -18.019 0.620 1.00 48.21 16 VAL B CA 1
ATOM 2220 C C . VAL B 1 16 ? 7.196 -17.701 -0.294 1.00 50.57 16 VAL B C 1
ATOM 2221 O O . VAL B 1 16 ? 7.013 -18.336 -1.328 1.00 55.87 16 VAL B O 1
ATOM 2225 N N . LEU B 1 17 ? 6.432 -16.685 0.064 1.00 44.59 17 LEU B N 1
ATOM 2226 C CA . LEU B 1 17 ? 5.346 -16.185 -0.748 1.00 45.89 17 LEU B CA 1
ATOM 2227 C C . LEU B 1 17 ? 5.623 -14.778 -1.147 1.00 50.29 17 LEU B C 1
ATOM 2228 O O . LEU B 1 17 ? 5.583 -13.888 -0.327 1.00 47.83 17 LEU B O 1
ATOM 2233 N N . PRO B 1 18 ? 5.901 -14.568 -2.423 1.00 52.94 18 PRO B N 1
ATOM 2234 C CA . PRO B 1 18 ? 6.259 -13.235 -2.934 1.00 56.64 18 PRO B CA 1
ATOM 2235 C C . PRO B 1 18 ? 5.085 -12.250 -2.899 1.00 53.21 18 PRO B C 1
ATOM 2236 O O . PRO B 1 18 ? 3.940 -12.677 -2.918 1.00 51.77 18 PRO B O 1
ATOM 2240 N N . ALA B 1 19 ? 5.380 -10.953 -2.844 1.00 53.55 19 ALA B N 1
ATOM 2241 C CA . ALA B 1 19 ? 4.358 -9.909 -2.822 1.00 57.53 19 ALA B CA 1
ATOM 2242 C C . ALA B 1 19 ? 3.426 -9.970 -4.032 1.00 57.00 19 ALA B C 1
ATOM 2243 O O . ALA B 1 19 ? 3.851 -10.319 -5.132 1.00 51.46 19 ALA B O 1
ATOM 2245 N N . TYR B 1 20 ? 2.187 -9.538 -3.862 1.00 56.92 20 TYR B N 1
ATOM 2246 C CA . TYR B 1 20 ? 1.161 -9.611 -4.911 1.00 55.20 20 TYR B CA 1
ATOM 2247 C C . TYR B 1 20 ? 1.004 -10.952 -5.606 1.00 55.94 20 TYR B C 1
ATOM 2248 O O . TYR B 1 20 ? 0.772 -10.962 -6.774 1.00 57.31 20 TYR B O 1
ATOM 2257 N N . GLN B 1 21 ? 1.117 -12.057 -4.869 1.00 55.10 21 GLN B N 1
ATOM 2258 C CA . GLN B 1 21 ? 0.882 -13.367 -5.455 1.00 55.95 21 GLN B CA 1
ATOM 2259 C C . GLN B 1 21 ? -0.146 -14.133 -4.642 1.00 56.79 21 GLN B C 1
ATOM 2260 O O . GLN B 1 21 ? -0.084 -14.181 -3.405 1.00 55.66 21 GLN B O 1
ATOM 2266 N N . THR B 1 22 ? -1.087 -14.737 -5.355 1.00 66.08 22 THR B N 1
ATOM 2267 C CA . THR B 1 22 ? -2.269 -15.315 -4.739 1.00 64.18 22 THR B CA 1
ATOM 2268 C C . THR B 1 22 ? -2.129 -16.810 -4.486 1.00 63.01 22 THR B C 1
ATOM 2269 O O . THR B 1 22 ? -1.985 -17.608 -5.411 1.00 64.86 22 THR B O 1
ATOM 2273 N N . LEU B 1 23 ? -2.164 -17.171 -3.211 1.00 61.34 23 LEU B N 1
ATOM 2274 C CA . LEU B 1 23 ? -2.137 -18.560 -2.799 1.00 62.32 23 LEU B CA 1
ATOM 2275 C C . LEU B 1 23 ? -3.578 -19.042 -2.706 1.00 66.91 23 LEU B C 1
ATOM 2276 O O . LEU B 1 23 ? -4.335 -18.601 -1.840 1.00 77.14 23 LEU B O 1
ATOM 2281 N N . SER B 1 24 ? -3.957 -19.937 -3.611 1.00 68.57 24 SER B N 1
ATOM 2282 C CA . SER B 1 24 ? -5.312 -20.473 -3.634 1.00 64.58 24 SER B CA 1
ATOM 2283 C C . SER B 1 24 ? -5.422 -21.655 -2.682 1.00 66.02 24 SER B C 1
ATOM 2284 O O . SER B 1 24 ? -4.422 -22.083 -2.108 1.00 62.34 24 SER B O 1
ATOM 2286 N N . ALA B 1 25 ? -6.639 -22.169 -2.516 1.00 68.24 25 ALA B N 1
ATOM 2287 C CA . ALA B 1 25 ? -6.879 -23.344 -1.684 1.00 67.08 25 ALA B CA 1
ATOM 2288 C C . ALA B 1 25 ? -6.100 -24.544 -2.218 1.00 72.39 25 ALA B C 1
ATOM 2289 O O . ALA B 1 25 ? -6.017 -24.747 -3.428 1.00 76.86 25 ALA B O 1
ATOM 2290 N N . GLY B 1 26 ? -5.519 -25.324 -1.311 1.00 74.50 26 GLY B N 1
ATOM 2291 C CA . GLY B 1 26 ? -4.755 -26.501 -1.688 1.00 74.95 26 GLY B CA 1
ATOM 2292 C C . GLY B 1 26 ? -3.263 -26.235 -1.804 1.00 69.25 26 GLY B C 1
ATOM 2293 O O . GLY B 1 26 ? -2.440 -27.142 -1.664 1.00 65.90 26 GLY B O 1
ATOM 2294 N N . GLN B 1 27 ? -2.908 -24.985 -2.074 1.00 70.58 27 GLN B N 1
ATOM 2295 C CA . GLN B 1 27 ? -1.505 -24.606 -2.167 1.00 69.05 27 GLN B CA 1
ATOM 2296 C C . GLN B 1 27 ? -0.924 -24.383 -0.772 1.00 65.91 27 GLN B C 1
ATOM 2297 O O . GLN B 1 27 ? -1.666 -24.181 0.190 1.00 72.34 27 GLN B O 1
ATOM 2303 N N . TYR B 1 28 ? 0.400 -24.420 -0.665 1.00 60.83 28 TYR B N 1
ATOM 2304 C CA . TYR B 1 28 ? 1.055 -24.349 0.637 1.00 58.42 28 TYR B CA 1
ATOM 2305 C C . TYR B 1 28 ? 2.535 -24.003 0.528 1.00 59.78 28 TYR B C 1
ATOM 2306 O O . TYR B 1 28 ? 3.123 -24.079 -0.548 1.00 62.72 28 TYR B O 1
ATOM 2315 N N . LEU B 1 29 ? 3.129 -23.640 1.661 1.00 59.66 29 LEU B N 1
ATOM 2316 C CA . LEU B 1 29 ? 4.571 -23.456 1.767 1.00 57.85 29 LEU B CA 1
ATOM 2317 C C . LEU B 1 29 ? 5.133 -24.540 2.684 1.00 61.09 29 LEU B C 1
ATOM 2318 O O . LEU B 1 29 ? 4.391 -25.162 3.441 1.00 63.90 29 LEU B O 1
ATOM 2323 N N . LEU B 1 30 ? 6.442 -24.762 2.613 1.00 61.96 30 LEU B N 1
ATOM 2324 C CA . LEU B 1 30 ? 7.131 -25.667 3.532 1.00 57.54 30 LEU B CA 1
ATOM 2325 C C . LEU B 1 30 ? 8.379 -24.968 4.045 1.00 51.60 30 LEU B C 1
ATOM 2326 O O . LEU B 1 30 ? 9.039 -24.256 3.297 1.00 55.75 30 LEU B O 1
ATOM 2331 N N . SER B 1 31 ? 8.708 -25.159 5.317 1.00 44.98 31 SER B N 1
ATOM 2332 C CA . SER B 1 31 ? 9.959 -24.624 5.833 1.00 45.70 31 SER B CA 1
ATOM 2333 C C . SER B 1 31 ? 11.088 -25.326 5.102 1.00 44.99 31 SER B C 1
ATOM 2334 O O . SER B 1 31 ? 10.897 -26.428 4.594 1.00 53.78 31 SER B O 1
ATOM 2337 N N . PRO B 1 32 ? 12.262 -24.683 5.017 1.00 39.28 32 PRO B N 1
ATOM 2338 C CA . PRO B 1 32 ? 13.394 -25.299 4.315 1.00 41.32 32 PRO B CA 1
ATOM 2339 C C . PRO B 1 32 ? 13.777 -26.675 4.862 1.00 42.74 32 PRO B C 1
ATOM 2340 O O . PRO B 1 32 ? 14.185 -27.530 4.083 1.00 40.40 32 PRO B O 1
ATOM 2344 N N . ASN B 1 33 ? 13.641 -26.891 6.169 1.00 46.16 33 ASN B N 1
ATOM 2345 C CA . ASN B 1 33 ? 13.921 -28.206 6.745 1.00 44.50 33 ASN B CA 1
ATOM 2346 C C . ASN B 1 33 ? 12.750 -29.179 6.615 1.00 47.85 33 ASN B C 1
ATOM 2347 O O . ASN B 1 33 ? 12.758 -30.249 7.219 1.00 47.29 33 ASN B O 1
ATOM 2352 N N . GLN B 1 34 ? 11.735 -28.773 5.859 1.00 52.89 34 GLN B N 1
ATOM 2353 C CA . GLN B 1 34 ? 10.584 -29.620 5.541 1.00 52.04 34 GLN B CA 1
ATOM 2354 C C . GLN B 1 34 ? 9.663 -29.942 6.726 1.00 48.54 34 GLN B C 1
ATOM 2355 O O . GLN B 1 34 ? 8.584 -30.493 6.531 1.00 48.72 34 GLN B O 1
ATOM 2361 N N . ARG B 1 35 ? 10.071 -29.588 7.942 1.00 45.27 35 ARG B N 1
ATOM 2362 C CA . ARG B 1 35 ? 9.289 -29.939 9.133 1.00 51.52 35 ARG B CA 1
ATOM 2363 C C . ARG B 1 35 ? 7.932 -29.238 9.240 1.00 55.33 35 ARG B C 1
ATOM 2364 O O . ARG B 1 35 ? 6.947 -29.843 9.669 1.00 63.00 35 ARG B O 1
ATOM 2372 N N . PHE B 1 36 ? 7.869 -27.971 8.848 1.00 50.33 36 PHE B N 1
ATOM 2373 C CA . PHE B 1 36 ? 6.614 -27.224 8.937 1.00 49.56 36 PHE B CA 1
ATOM 2374 C C . PHE B 1 36 ? 5.946 -26.986 7.582 1.00 54.12 36 PHE B C 1
ATOM 2375 O O . PHE B 1 36 ? 6.619 -26.871 6.557 1.00 57.31 36 PHE B O 1
ATOM 2383 N N . LYS B 1 37 ? 4.619 -26.896 7.594 1.00 53.27 37 LYS B N 1
ATOM 2384 C CA . LYS B 1 37 ? 3.842 -26.609 6.393 1.00 51.97 37 LYS B CA 1
ATOM 2385 C C . LYS B 1 37 ? 2.788 -25.552 6.685 1.00 53.34 37 LYS B C 1
ATOM 2386 O O . LYS B 1 37 ? 2.088 -25.642 7.684 1.00 54.30 37 LYS B O 1
ATOM 2392 N N . LEU B 1 38 ? 2.682 -24.546 5.822 1.00 54.63 38 LEU B N 1
ATOM 2393 C CA . LEU B 1 38 ? 1.609 -23.561 5.930 1.00 55.30 38 LEU B CA 1
ATOM 2394 C C . LEU B 1 38 ? 0.585 -23.848 4.845 1.00 60.48 38 LEU B C 1
ATOM 2395 O O . LEU B 1 38 ? 0.870 -23.655 3.673 1.00 57.83 38 LEU B O 1
ATOM 2400 N N . LEU B 1 39 ? -0.607 -24.287 5.237 1.00 63.05 39 LEU B N 1
ATOM 2401 C CA . LEU B 1 39 ? -1.587 -24.810 4.286 1.00 68.44 39 LEU B CA 1
ATOM 2402 C C . LEU B 1 39 ? -2.909 -24.029 4.260 1.00 74.55 39 LEU B C 1
ATOM 2403 O O . LEU B 1 39 ? -3.439 -23.644 5.307 1.00 76.86 39 LEU B O 1
ATOM 2408 N N . LEU B 1 40 ? -3.462 -23.814 3.074 1.00 77.30 40 LEU B N 1
ATOM 2409 C CA . LEU B 1 40 ? -4.768 -23.181 2.942 1.00 75.11 40 LEU B CA 1
ATOM 2410 C C . LEU B 1 40 ? -5.793 -24.179 2.538 1.00 71.48 40 LEU B C 1
ATOM 2411 O O . LEU B 1 40 ? -5.964 -24.422 1.375 1.00 71.17 40 LEU B O 1
ATOM 2416 N N . GLN B 1 41 ? -6.454 -24.780 3.520 1.00 76.91 41 GLN B N 1
ATOM 2417 C CA . GLN B 1 41 ? -7.414 -25.857 3.286 1.00 83.67 41 GLN B CA 1
ATOM 2418 C C . GLN B 1 41 ? -8.689 -25.358 2.612 1.00 88.19 41 GLN B C 1
ATOM 2419 O O . GLN B 1 41 ? -8.929 -24.155 2.531 1.00 89.57 41 GLN B O 1
ATOM 2425 N N . GLY B 1 42 ? -9.505 -26.290 2.128 1.00 90.00 42 GLY B N 1
ATOM 2426 C CA . GLY B 1 42 ? -10.770 -25.949 1.494 1.00 87.77 42 GLY B CA 1
ATOM 2427 C C . GLY B 1 42 ? -11.772 -25.377 2.482 1.00 85.55 42 GLY B C 1
ATOM 2428 O O . GLY B 1 42 ? -12.691 -24.649 2.106 1.00 84.44 42 GLY B O 1
ATOM 2429 N N . ASP B 1 43 ? -11.546 -25.605 3.762 1.00 85.01 43 ASP B N 1
ATOM 2430 C CA . ASP B 1 43 ? -12.470 -25.144 4.763 1.00 84.10 43 ASP B CA 1
ATOM 2431 C C . ASP B 1 43 ? -12.413 -23.649 4.911 1.00 86.80 43 ASP B C 1
ATOM 2432 O O . ASP B 1 43 ? -13.325 -23.034 5.458 1.00 92.17 43 ASP B O 1
ATOM 2435 N N . GLY B 1 44 ? -11.341 -23.051 4.428 1.00 83.75 44 GLY B N 1
ATOM 2436 C CA . GLY B 1 44 ? -11.206 -21.611 4.508 1.00 75.47 44 GLY B CA 1
ATOM 2437 C C . GLY B 1 44 ? -10.263 -21.253 5.637 1.00 72.68 44 GLY B C 1
ATOM 2438 O O . GLY B 1 44 ? -10.021 -20.078 5.916 1.00 64.23 44 GLY B O 1
ATOM 2439 N N . ASN B 1 45 ? -9.735 -22.280 6.295 1.00 64.11 45 ASN B N 1
ATOM 2440 C CA . ASN B 1 45 ? -8.730 -22.087 7.333 1.00 75.96 45 ASN B CA 1
ATOM 2441 C C . ASN B 1 45 ? -7.305 -22.064 6.793 1.00 73.91 45 ASN B C 1
ATOM 2442 O O . ASN B 1 45 ? -6.932 -22.885 5.954 1.00 81.24 45 ASN B O 1
ATOM 2447 N N . LEU B 1 46 ? -6.514 -21.114 7.278 1.00 68.06 46 LEU B N 1
ATOM 2448 C CA . LEU B 1 46 ? -5.082 -21.110 7.017 1.00 63.71 46 LEU B CA 1
ATOM 2449 C C . LEU B 1 46 ? -4.387 -21.711 8.235 1.00 63.15 46 LEU B C 1
ATOM 2450 O O . LEU B 1 46 ? -4.381 -21.112 9.312 1.00 65.75 46 LEU B O 1
ATOM 2455 N N . VAL B 1 47 ? -3.821 -22.903 8.067 1.00 66.28 47 VAL B N 1
ATOM 2456 C CA . VAL B 1 47 ? -3.205 -23.622 9.177 1.00 69.32 47 VAL B CA 1
ATOM 2457 C C . VAL B 1 47 ? -1.705 -23.872 8.987 1.00 68.13 47 VAL B C 1
ATOM 2458 O O . VAL B 1 47 ? -1.197 -23.868 7.866 1.00 63.25 47 VAL B O 1
ATOM 2462 N N . ILE B 1 48 ? -1.005 -24.081 10.098 1.00 68.31 48 ILE B N 1
ATOM 2463 C CA . ILE B 1 48 ? 0.392 -24.499 10.075 1.00 60.86 48 ILE B CA 1
ATOM 2464 C C . ILE B 1 48 ? 0.490 -25.888 10.677 1.00 54.77 48 ILE B C 1
ATOM 2465 O O . ILE B 1 48 ? -0.111 -26.163 11.717 1.00 58.27 48 ILE B O 1
ATOM 2470 N N . GLN B 1 49 ? 1.243 -26.767 10.024 1.00 54.28 49 GLN B N 1
ATOM 2471 C CA . GLN B 1 49 ? 1.344 -28.149 10.471 1.00 58.50 49 GLN B CA 1
ATOM 2472 C C . GLN B 1 49 ? 2.766 -28.592 10.786 1.00 63.39 49 GLN B C 1
ATOM 2473 O O . GLN B 1 49 ? 3.636 -28.613 9.912 1.00 74.35 49 GLN B O 1
ATOM 2479 N N . ASP B 1 50 ? 2.983 -28.947 12.050 1.00 58.43 50 ASP B N 1
ATOM 2480 C CA . ASP B 1 50 ? 4.256 -29.475 12.515 1.00 58.49 50 ASP B CA 1
ATOM 2481 C C . ASP B 1 50 ? 4.238 -30.985 12.342 1.00 70.94 50 ASP B C 1
ATOM 2482 O O . ASP B 1 50 ? 3.692 -31.701 13.184 1.00 79.62 50 ASP B O 1
ATOM 2487 N N . ASN B 1 51 ? 4.840 -31.460 11.254 1.00 72.83 51 ASN B N 1
ATOM 2488 C CA . ASN B 1 51 ? 4.830 -32.880 10.914 1.00 74.05 51 ASN B CA 1
ATOM 2489 C C . ASN B 1 51 ? 3.409 -33.423 10.801 1.00 71.52 51 ASN B C 1
ATOM 2490 O O . ASN B 1 51 ? 3.067 -34.422 11.431 1.00 70.77 51 ASN B O 1
ATOM 2495 N N . GLY B 1 52 ? 2.582 -32.745 10.009 1.00 70.15 52 GLY B N 1
ATOM 2496 C CA . GLY B 1 52 ? 1.207 -33.160 9.794 1.00 67.83 52 GLY B CA 1
ATOM 2497 C C . GLY B 1 52 ? 0.237 -32.684 10.860 1.00 64.25 52 GLY B C 1
ATOM 2498 O O . GLY B 1 52 ? -0.963 -32.576 10.613 1.00 67.64 52 GLY B O 1
ATOM 2499 N N . ALA B 1 53 ? 0.762 -32.396 12.046 1.00 65.84 53 ALA B N 1
ATOM 2500 C CA . ALA B 1 53 ? -0.054 -31.979 13.184 1.00 67.62 53 ALA B CA 1
ATOM 2501 C C . ALA B 1 53 ? -0.321 -30.475 13.195 1.00 66.17 53 ALA B C 1
ATOM 2502 O O . ALA B 1 53 ? 0.602 -29.678 13.325 1.00 67.19 53 ALA B O 1
ATOM 2504 N N . THR B 1 54 ? -1.588 -30.092 13.078 1.00 61.84 54 THR B N 1
ATOM 2505 C CA . THR B 1 54 ? -1.960 -28.681 13.100 1.00 63.38 54 THR B CA 1
ATOM 2506 C C . THR B 1 54 ? -1.680 -28.040 14.459 1.00 62.77 54 THR B C 1
ATOM 2507 O O . THR B 1 54 ? -2.245 -28.448 15.471 1.00 64.82 54 THR B O 1
ATOM 2511 N N . VAL B 1 55 ? -0.805 -27.037 14.473 1.00 59.60 55 VAL B N 1
ATOM 2512 C CA . VAL B 1 55 ? -0.403 -26.386 15.719 1.00 58.51 55 VAL B CA 1
ATOM 2513 C C . VAL B 1 55 ? -0.801 -24.918 15.751 1.00 59.94 55 VAL B C 1
ATOM 2514 O O . VAL B 1 55 ? -0.609 -24.236 16.757 1.00 58.89 55 VAL B O 1
ATOM 2518 N N . TRP B 1 56 ? -1.361 -24.435 14.646 1.00 62.71 56 TRP B N 1
ATOM 2519 C CA . TRP B 1 56 ? -1.791 -23.045 14.553 1.00 60.45 56 TRP B CA 1
ATOM 2520 C C . TRP B 1 56 ? -2.854 -22.882 13.473 1.00 60.52 56 TRP B C 1
ATOM 2521 O O . TRP B 1 56 ? -2.794 -23.533 12.432 1.00 60.81 56 TRP B O 1
ATOM 2532 N N . VAL B 1 57 ? -3.829 -22.016 13.735 1.00 51.02 57 VAL B N 1
ATOM 2533 C CA . VAL B 1 57 ? -4.911 -21.752 12.794 1.00 52.97 57 VAL B CA 1
ATOM 2534 C C . VAL B 1 57 ? -5.161 -20.250 12.703 1.00 57.65 57 VAL B C 1
ATOM 2535 O O . VAL B 1 57 ? -5.257 -19.565 13.722 1.00 61.17 57 VAL B O 1
ATOM 2537 N N . ALA B 1 58 ? -5.245 -19.740 11.478 1.00 62.54 58 ALA B N 1
ATOM 2538 C CA . ALA B 1 58 ? -5.443 -18.316 11.255 1.00 68.05 58 ALA B CA 1
ATOM 2539 C C . ALA B 1 58 ? -6.845 -17.905 11.681 1.00 70.92 58 ALA B C 1
ATOM 2540 O O . ALA B 1 58 ? -7.818 -18.144 10.962 1.00 78.56 58 ALA B O 1
ATOM 2541 N N . ASN B 1 59 ? -6.941 -17.287 12.854 1.00 65.92 59 ASN B N 1
ATOM 2542 C CA . ASN B 1 59 ? -8.229 -16.868 13.390 1.00 64.28 59 ASN B CA 1
ATOM 2543 C C . ASN B 1 59 ? -8.145 -15.623 14.262 1.00 58.58 59 ASN B C 1
ATOM 2544 O O . ASN B 1 59 ? -7.095 -14.994 14.380 1.00 58.30 59 ASN B O 1
ATOM 2549 N N . GLU B 1 60 ? -9.258 -15.302 14.904 1.00 61.29 60 GLU B N 1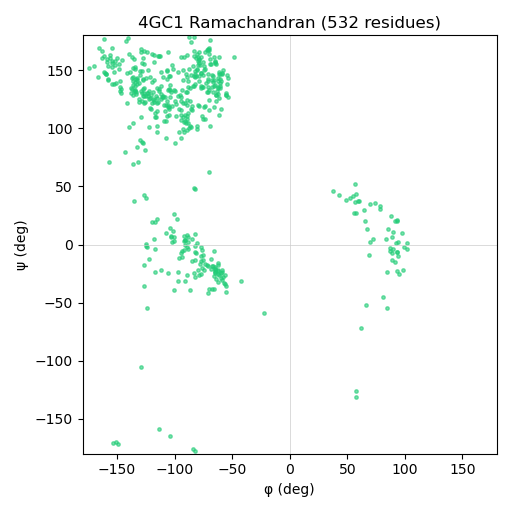
ATOM 2550 C CA . GLU B 1 60 ? -9.369 -14.095 15.704 1.00 62.11 60 GLU B CA 1
ATOM 2551 C C . GLU B 1 60 ? -8.472 -14.127 16.938 1.00 62.43 60 GLU B C 1
ATOM 2552 O O . GLU B 1 60 ? -8.179 -13.086 17.526 1.00 62.95 60 GLU B O 1
ATOM 2555 N N . GLN B 1 61 ? -8.029 -15.323 17.320 1.00 60.54 61 GLN B N 1
ATOM 2556 C CA . GLN B 1 61 ? -7.235 -15.497 18.536 1.00 62.23 61 GLN B CA 1
ATOM 2557 C C . GLN B 1 61 ? -5.742 -15.251 18.321 1.00 62.59 61 GLN B C 1
ATOM 2558 O O . GLN B 1 61 ? -4.983 -15.121 19.282 1.00 62.48 61 GLN B O 1
ATOM 2560 N N . GLN B 1 62 ? -5.316 -15.200 17.062 1.00 59.04 62 GLN B N 1
ATOM 2561 C CA . GLN B 1 62 ? -3.937 -14.834 16.753 1.00 53.57 62 GLN B CA 1
ATOM 2562 C C . GLN B 1 62 ? -3.704 -13.354 17.047 1.00 48.24 62 GLN B C 1
ATOM 2563 O O . GLN B 1 62 ? -4.419 -12.497 16.529 1.00 58.82 62 GLN B O 1
ATOM 2569 N N . PRO B 1 63 ? -2.700 -13.049 17.886 1.00 46.54 63 PRO B N 1
ATOM 2570 C CA . PRO B 1 63 ? -2.358 -11.661 18.218 1.00 48.78 63 PRO B CA 1
ATOM 2571 C C . PRO B 1 63 ? -1.951 -10.883 16.971 1.00 51.52 63 PRO B C 1
ATOM 2572 O O . PRO B 1 63 ? -1.348 -11.468 16.067 1.00 46.81 63 PRO B O 1
ATOM 2576 N N . PHE B 1 64 ? -2.267 -9.591 16.939 1.00 55.16 64 PHE B N 1
ATOM 2577 C CA . PHE B 1 64 ? -1.897 -8.711 15.829 1.00 55.61 64 PHE B CA 1
ATOM 2578 C C . PHE B 1 64 ? -2.435 -9.208 14.496 1.00 52.09 64 PHE B C 1
ATOM 2579 O O . PHE B 1 64 ? -1.728 -9.221 13.486 1.00 59.17 64 PHE B O 1
ATOM 2587 N N . SER B 1 65 ? -3.692 -9.636 14.519 1.00 52.78 65 SER B N 1
ATOM 2588 C CA . SER B 1 65 ? -4.407 -10.045 13.323 1.00 56.51 65 SER B CA 1
ATOM 2589 C C . SER B 1 65 ? -5.845 -9.558 13.420 1.00 65.53 65 SER B C 1
ATOM 2590 O O . SER B 1 65 ? -6.562 -9.895 14.361 1.00 64.14 65 SER B O 1
ATOM 2593 N N . SER B 1 66 ? -6.265 -8.759 12.449 1.00 68.76 66 SER B N 1
ATOM 2594 C CA . SER B 1 66 ? -7.633 -8.261 12.432 1.00 65.12 66 SER B CA 1
ATOM 2595 C C . SER B 1 66 ? -8.539 -9.165 11.609 1.00 62.52 66 SER B C 1
ATOM 2596 O O . SER B 1 66 ? -8.094 -9.818 10.665 1.00 63.51 66 SER B O 1
ATOM 2599 N N . THR B 1 67 ? -9.812 -9.207 11.985 1.00 59.43 67 THR B N 1
ATOM 2600 C CA . THR B 1 67 ? -10.829 -9.881 11.190 1.00 66.33 67 THR B CA 1
ATOM 2601 C C . THR B 1 67 ? -11.973 -8.910 10.908 1.00 68.48 67 THR B C 1
ATOM 2602 O O . THR B 1 67 ? -12.567 -8.357 11.830 1.00 64.97 67 THR B O 1
ATOM 2606 N N . ILE B 1 68 ? -12.245 -8.701 9.617 1.00 73.65 68 ILE B N 1
ATOM 2607 C CA . ILE B 1 68 ? -13.251 -7.757 9.155 1.00 73.53 68 ILE B CA 1
ATOM 2608 C C . ILE B 1 68 ? -14.241 -8.387 8.215 1.00 74.63 68 ILE B C 1
ATOM 2609 O O . ILE B 1 68 ? -14.036 -9.498 7.783 1.00 73.65 68 ILE B O 1
ATOM 2613 N N . PRO B 1 69 ? -15.361 -7.684 7.944 1.00 76.52 69 PRO B N 1
ATOM 2614 C CA . PRO B 1 69 ? -16.267 -8.177 6.898 1.00 75.28 69 PRO B CA 1
ATOM 2615 C C . PRO B 1 69 ? -15.654 -8.054 5.503 1.00 74.23 69 PRO B C 1
ATOM 2616 O O . PRO B 1 69 ? -15.843 -8.940 4.665 1.00 80.17 69 PRO B O 1
ATOM 2620 N N . LYS B 1 73 ? -18.413 -10.372 -1.232 1.00 92.98 73 LYS B N 1
ATOM 2621 C CA . LYS B 1 73 ? -19.351 -10.798 -2.263 1.00 92.48 73 LYS B CA 1
ATOM 2622 C C . LYS B 1 73 ? -18.896 -12.088 -2.938 1.00 88.97 73 LYS B C 1
ATOM 2623 O O . LYS B 1 73 ? -18.991 -13.171 -2.364 1.00 97.79 73 LYS B O 1
ATOM 2624 N N . LYS B 1 74 ? -18.402 -11.966 -4.162 1.00 89.04 74 LYS B N 1
ATOM 2625 C CA . LYS B 1 74 ? -17.973 -13.128 -4.928 1.00 92.79 74 LYS B CA 1
ATOM 2626 C C . LYS B 1 74 ? -16.459 -13.278 -4.886 1.00 92.14 74 LYS B C 1
ATOM 2627 O O . LYS B 1 74 ? -15.858 -13.845 -5.799 1.00 91.74 74 LYS B O 1
ATOM 2628 N N . ALA B 1 75 ? -15.847 -12.761 -3.824 1.00 90.77 75 ALA B N 1
ATOM 2629 C CA . ALA B 1 75 ? -14.400 -12.852 -3.648 1.00 88.32 75 ALA B CA 1
ATOM 2630 C C . ALA B 1 75 ? -13.976 -14.308 -3.493 1.00 76.99 75 ALA B C 1
ATOM 2631 O O . ALA B 1 75 ? -14.549 -15.037 -2.689 1.00 77.25 75 ALA B O 1
ATOM 2632 N N . PRO B 1 76 ? -12.981 -14.740 -4.284 1.00 76.18 76 PRO B N 1
ATOM 2633 C CA . PRO B 1 76 ? -12.487 -16.121 -4.230 1.00 78.46 76 PRO B CA 1
ATOM 2634 C C . PRO B 1 76 ? -11.671 -16.346 -2.970 1.00 79.77 76 PRO B C 1
ATOM 2635 O O . PRO B 1 76 ? -11.068 -15.401 -2.464 1.00 71.59 76 PRO B O 1
ATOM 2639 N N . LEU B 1 77 ? -11.657 -17.578 -2.472 1.00 82.84 77 LEU B N 1
ATOM 2640 C CA . LEU B 1 77 ? -10.818 -17.931 -1.337 1.00 80.48 77 LEU B CA 1
ATOM 2641 C C . LEU B 1 77 ? -9.346 -17.726 -1.697 1.00 76.25 77 LEU B C 1
ATOM 2642 O O . LEU B 1 77 ? -8.795 -18.449 -2.521 1.00 74.72 77 LEU B O 1
ATOM 2647 N N . ALA B 1 78 ? -8.707 -16.736 -1.086 1.00 66.92 78 ALA B N 1
ATOM 2648 C CA . ALA B 1 78 ? -7.335 -16.403 -1.456 1.00 74.69 78 ALA B CA 1
ATOM 2649 C C . ALA B 1 78 ? -6.466 -16.022 -0.268 1.00 74.71 78 ALA B C 1
ATOM 2650 O O . ALA B 1 78 ? -6.948 -15.447 0.707 1.00 72.76 78 ALA B O 1
ATOM 2652 N N . PHE B 1 79 ? -5.180 -16.349 -0.360 1.00 73.78 79 PHE B N 1
ATOM 2653 C CA . PHE B 1 79 ? -4.194 -15.845 0.587 1.00 65.75 79 PHE B CA 1
ATOM 2654 C C . PHE B 1 79 ? -3.085 -15.104 -0.157 1.00 62.43 79 PHE B C 1
ATOM 2655 O O . PHE B 1 79 ? -2.543 -15.609 -1.134 1.00 58.79 79 PHE B O 1
ATOM 2663 N N . TYR B 1 80 ? -2.763 -13.895 0.293 1.00 56.63 80 TYR B N 1
ATOM 2664 C CA . TYR B 1 80 ? -1.802 -13.057 -0.421 1.00 58.23 80 TYR B CA 1
ATOM 2665 C C . TYR B 1 80 ? -1.239 -11.952 0.469 1.00 59.78 80 TYR B C 1
ATOM 2666 O O . TYR B 1 80 ? -1.808 -11.627 1.508 1.00 62.20 80 TYR B O 1
ATOM 2675 N N . VAL B 1 81 ? -0.121 -11.374 0.043 1.00 52.98 81 VAL B N 1
ATOM 2676 C CA . VAL B 1 81 ? 0.638 -10.412 0.841 1.00 54.45 81 VAL B CA 1
ATOM 2677 C C . VAL B 1 81 ? 0.700 -9.152 0.027 1.00 58.43 81 VAL B C 1
ATOM 2678 O O . VAL B 1 81 ? 0.570 -9.214 -1.191 1.00 63.81 81 VAL B O 1
ATOM 2682 N N . GLN B 1 82 ? 0.637 -8.011 0.711 1.00 55.63 82 GLN B N 1
ATOM 2683 C CA . GLN B 1 82 ? 0.824 -6.688 0.169 1.00 52.04 82 GLN B CA 1
ATOM 2684 C C . GLN B 1 82 ? 1.251 -5.677 1.227 1.00 51.65 82 GLN B C 1
ATOM 2685 O O . GLN B 1 82 ? 0.467 -4.894 1.658 1.00 51.83 82 GLN B O 1
ATOM 2691 N N . TYR B 1 83 ? 2.461 -5.759 1.714 1.00 50.31 83 TYR B N 1
ATOM 2692 C CA . TYR B 1 83 ? 2.832 -5.277 3.033 1.00 58.52 83 TYR B CA 1
ATOM 2693 C C . TYR B 1 83 ? 2.163 -6.072 4.153 1.00 62.10 83 TYR B C 1
ATOM 2694 O O . TYR B 1 83 ? 2.808 -6.557 5.072 1.00 59.58 83 TYR B O 1
ATOM 2703 N N . GLY B 1 84 ? 0.855 -6.205 4.072 1.00 62.98 84 GLY B N 1
ATOM 2704 C CA . GLY B 1 84 ? 0.163 -7.128 4.961 1.00 57.95 84 GLY B CA 1
ATOM 2705 C C . GLY B 1 84 ? -0.291 -8.385 4.246 1.00 56.21 84 GLY B C 1
ATOM 2706 O O . GLY B 1 84 ? -0.297 -8.421 3.018 1.00 51.57 84 GLY B O 1
ATOM 2707 N N . ALA B 1 85 ? -0.662 -9.412 5.008 1.00 57.41 85 ALA B N 1
ATOM 2708 C CA . ALA B 1 85 ? -1.101 -10.685 4.439 1.00 51.32 85 ALA B CA 1
ATOM 2709 C C . ALA B 1 85 ? -2.604 -10.846 4.590 1.00 65.00 85 ALA B C 1
ATOM 2710 O O . ALA B 1 85 ? -3.187 -10.346 5.548 1.00 65.62 85 ALA B O 1
ATOM 2712 N N . PHE B 1 86 ? -3.224 -11.558 3.653 1.00 61.14 86 PHE B N 1
ATOM 2713 C CA . PHE B 1 86 ? -4.679 -11.571 3.557 1.00 57.04 86 PHE B CA 1
ATOM 2714 C C . PHE B 1 86 ? -5.320 -12.905 3.331 1.00 61.71 86 PHE B C 1
ATOM 2715 O O . PHE B 1 86 ? -4.980 -13.613 2.398 1.00 58.32 86 PHE B O 1
ATOM 2723 N N . LEU B 1 87 ? -6.294 -13.219 4.167 1.00 61.49 87 LEU B N 1
ATOM 2724 C CA . LEU B 1 87 ? -7.150 -14.357 3.918 1.00 68.44 87 LEU B CA 1
ATOM 2725 C C . LEU B 1 87 ? -8.530 -13.836 3.540 1.00 72.89 87 LEU B C 1
ATOM 2726 O O . LEU B 1 87 ? -9.260 -13.308 4.381 1.00 77.67 87 LEU B O 1
ATOM 2731 N N . ASP B 1 88 ? -8.862 -13.949 2.261 1.00 70.80 88 ASP B N 1
ATOM 2732 C CA . ASP B 1 88 ? -10.204 -13.646 1.795 1.00 66.61 88 ASP B CA 1
ATOM 2733 C C . ASP B 1 88 ? -11.035 -14.908 1.982 1.00 67.83 88 ASP B C 1
ATOM 2734 O O . ASP B 1 88 ? -10.966 -15.829 1.169 1.00 82.40 88 ASP B O 1
ATOM 2739 N N . ASP B 1 89 ? -11.826 -14.905 3.040 1.00 68.24 89 ASP B N 1
ATOM 2740 C CA . ASP B 1 89 ? -12.619 -16.052 3.421 1.00 76.04 89 ASP B CA 1
ATOM 2741 C C . ASP B 1 89 ? -14.085 -15.765 3.311 1.00 83.80 89 ASP B C 1
ATOM 2742 O O . ASP B 1 89 ? -14.672 -15.234 4.236 1.00 87.19 89 ASP B O 1
ATOM 2747 N N . TYR B 1 90 ? -14.674 -16.160 2.189 1.00 87.46 90 TYR B N 1
ATOM 2748 C CA . TYR B 1 90 ? -16.088 -15.908 1.942 1.00 89.02 90 TYR B CA 1
ATOM 2749 C C . TYR B 1 90 ? -17.019 -16.816 2.746 1.00 91.22 90 TYR B C 1
ATOM 2750 O O . TYR B 1 90 ? -18.184 -16.482 2.945 1.00 94.87 90 TYR B O 1
ATOM 2751 N N . SER B 1 91 ? -16.506 -17.959 3.197 1.00 87.94 91 SER B N 1
ATOM 2752 C CA . SER B 1 91 ? -17.300 -18.911 3.970 1.00 76.71 91 SER B CA 1
ATOM 2753 C C . SER B 1 91 ? -17.917 -18.264 5.201 1.00 76.62 91 SER B C 1
ATOM 2754 O O . SER B 1 91 ? -19.072 -18.527 5.533 1.00 81.76 91 SER B O 1
ATOM 2757 N N . ARG B 1 92 ? -17.140 -17.423 5.851 1.00 74.76 92 ARG B N 1
ATOM 2758 C CA . ARG B 1 92 ? -17.615 -16.704 6.987 1.00 74.58 92 ARG B CA 1
ATOM 2759 C C . ARG B 1 92 ? -17.427 -15.204 6.903 1.00 74.14 92 ARG B C 1
ATOM 2760 O O . ARG B 1 92 ? -17.113 -14.574 7.888 1.00 74.06 92 ARG B O 1
ATOM 2768 N N . ARG B 1 93 ? -17.711 -14.641 5.739 1.00 75.36 93 ARG B N 1
ATOM 2769 C CA . ARG B 1 93 ? -17.699 -13.195 5.496 1.00 85.20 93 ARG B CA 1
ATOM 2770 C C . ARG B 1 93 ? -16.578 -12.454 6.219 1.00 79.39 93 ARG B C 1
ATOM 2771 O O . ARG B 1 93 ? -16.799 -11.406 6.828 1.00 77.65 93 ARG B O 1
ATOM 2772 N N . ARG B 1 94 ? -15.376 -12.996 6.152 1.00 75.92 94 ARG B N 1
ATOM 2773 C CA . ARG B 1 94 ? -14.255 -12.396 6.846 1.00 69.09 94 ARG B CA 1
ATOM 2774 C C . ARG B 1 94 ? -13.060 -12.164 5.964 1.00 74.39 94 ARG B C 1
ATOM 2775 O O . ARG B 1 94 ? -12.772 -12.890 5.035 1.00 77.74 94 ARG B O 1
ATOM 2783 N N . VAL B 1 95 ? -12.347 -11.127 6.311 1.00 71.70 95 VAL B N 1
ATOM 2784 C CA . VAL B 1 95 ? -11.007 -10.935 5.797 1.00 69.59 95 VAL B CA 1
ATOM 2785 C C . VAL B 1 95 ? -10.053 -11.022 6.976 1.00 70.11 95 VAL B C 1
ATOM 2786 O O . VAL B 1 95 ? -9.946 -10.084 7.764 1.00 71.78 95 VAL B O 1
ATOM 2790 N N . TRP B 1 96 ? -9.387 -12.162 7.119 1.00 66.61 96 TRP B N 1
ATOM 2791 C CA . TRP B 1 96 ? -8.340 -12.290 8.124 1.00 59.38 96 TRP B CA 1
ATOM 2792 C C . TRP B 1 96 ? -7.075 -11.651 7.582 1.00 63.20 96 TRP B C 1
ATOM 2793 O O . TRP B 1 96 ? -6.561 -12.059 6.544 1.00 68.77 96 TRP B O 1
ATOM 2804 N N . LEU B 1 97 ? -6.577 -10.641 8.278 1.00 60.41 97 LEU B N 1
ATOM 2805 C CA . LEU B 1 97 ? -5.377 -9.960 7.830 1.00 62.15 97 LEU B CA 1
ATOM 2806 C C . LEU B 1 97 ? -4.406 -9.737 8.980 1.00 63.12 97 LEU B C 1
ATOM 2807 O O . LEU B 1 97 ? -4.810 -9.651 10.135 1.00 63.46 97 LEU B O 1
ATOM 2812 N N . THR B 1 98 ? -3.121 -9.661 8.652 1.00 58.36 98 THR B N 1
ATOM 2813 C CA . THR B 1 98 ? -2.082 -9.394 9.636 1.00 58.57 98 THR B CA 1
ATOM 2814 C C . THR B 1 98 ? -2.034 -7.901 9.879 1.00 50.09 98 THR B C 1
ATOM 2815 O O . THR B 1 98 ? -2.235 -7.131 8.955 1.00 50.57 98 THR B O 1
ATOM 2819 N N . ASP B 1 99 ? -1.758 -7.488 11.113 1.00 50.23 99 ASP B N 1
ATOM 2820 C CA . ASP B 1 99 ? -1.594 -6.065 11.421 1.00 48.56 99 ASP B CA 1
ATOM 2821 C C . ASP B 1 99 ? -0.113 -5.680 11.497 1.00 48.26 99 ASP B C 1
ATOM 2822 O O . ASP B 1 99 ? 0.482 -5.699 12.570 1.00 49.71 99 ASP B O 1
ATOM 2827 N N . ASN B 1 100 ? 0.478 -5.321 10.359 1.00 47.80 100 ASN B N 1
ATOM 2828 C CA . ASN B 1 100 ? 1.929 -5.137 10.284 1.00 46.00 100 ASN B CA 1
ATOM 2829 C C . ASN B 1 100 ? 2.434 -3.914 11.038 1.00 48.16 100 ASN B C 1
ATOM 2830 O O . ASN B 1 100 ? 1.645 -3.077 11.464 1.00 49.77 100 ASN B O 1
ATOM 2835 N N . SER B 1 101 ? 3.756 -3.830 11.197 1.00 47.28 101 SER B N 1
ATOM 2836 C CA . SER B 1 101 ? 4.426 -2.676 11.802 1.00 50.11 101 SER B CA 1
ATOM 2837 C C . SER B 1 101 ? 4.143 -1.443 10.945 1.00 50.84 101 SER B C 1
ATOM 2838 O O . SER B 1 101 ? 3.787 -1.592 9.775 1.00 43.35 101 SER B O 1
ATOM 2841 N N . THR B 1 102 ? 4.317 -0.224 11.477 1.00 54.49 102 THR B N 1
ATOM 2842 C CA . THR B 1 102 ? 4.004 1.001 10.697 1.00 61.05 102 THR B CA 1
ATOM 2843 C C . THR B 1 102 ? 5.011 1.175 9.582 1.00 56.87 102 THR B C 1
ATOM 2844 O O . THR B 1 102 ? 6.195 1.353 9.840 1.00 52.72 102 THR B O 1
ATOM 2848 N N . PHE B 1 103 ? 4.534 1.096 8.351 1.00 56.86 103 PHE B N 1
ATOM 2849 C CA . PHE B 1 103 ? 5.357 1.306 7.170 1.00 51.64 103 PHE B CA 1
ATOM 2850 C C . PHE B 1 103 ? 6.210 2.559 7.225 1.00 57.55 103 PHE B C 1
ATOM 2851 O O . PHE B 1 103 ? 5.923 3.511 7.927 1.00 55.43 103 PHE B O 1
ATOM 2859 N N . THR B 1 104 ? 7.233 2.599 6.391 1.00 68.38 104 THR B N 1
ATOM 2860 C CA . THR B 1 104 ? 8.133 3.732 6.373 1.00 64.54 104 THR B CA 1
ATOM 2861 C C . THR B 1 104 ? 8.265 4.308 4.967 1.00 56.65 104 THR B C 1
ATOM 2862 O O . THR B 1 104 ? 8.668 5.441 4.753 1.00 55.07 104 THR B O 1
ATOM 2866 N N . SER B 1 105 ? 7.872 3.506 4.007 1.00 50.21 105 SER B N 1
ATOM 2867 C CA . SER B 1 105 ? 7.885 3.944 2.612 1.00 59.95 105 SER B CA 1
ATOM 2868 C C . SER B 1 105 ? 7.081 3.032 1.686 1.00 62.31 105 SER B C 1
ATOM 2869 O O . SER B 1 105 ? 6.629 1.971 2.094 1.00 52.28 105 SER B O 1
ATOM 2872 N N . ASN B 1 106 ? 6.885 3.495 0.478 1.00 64.58 106 ASN B N 1
ATOM 2873 C CA . ASN B 1 106 ? 5.968 2.883 -0.423 1.00 66.84 106 ASN B CA 1
ATOM 2874 C C . ASN B 1 106 ? 6.552 1.788 -1.261 1.00 47.73 106 ASN B C 1
ATOM 2875 O O . ASN B 1 106 ? 5.834 1.178 -1.985 1.00 62.84 106 ASN B O 1
ATOM 2880 N N . ASP B 1 107 ? 7.829 1.551 -1.160 1.00 68.50 107 ASP B N 1
ATOM 2881 C CA . ASP B 1 107 ? 8.387 0.468 -1.924 1.00 61.90 107 ASP B CA 1
ATOM 2882 C C . ASP B 1 107 ? 8.158 -0.798 -1.125 1.00 52.62 107 ASP B C 1
ATOM 2883 O O . ASP B 1 107 ? 8.046 -1.861 -1.698 1.00 50.78 107 ASP B O 1
ATOM 2888 N N . GLN B 1 108 ? 8.024 -0.621 0.201 1.00 49.27 108 GLN B N 1
ATOM 2889 C CA . GLN B 1 108 ? 7.751 -1.691 1.179 1.00 43.08 108 GLN B CA 1
ATOM 2890 C C . GLN B 1 108 ? 6.731 -2.601 0.612 1.00 59.12 108 GLN B C 1
ATOM 2891 O O . GLN B 1 108 ? 6.760 -3.753 0.841 1.00 54.90 108 GLN B O 1
ATOM 2897 N N . TRP B 1 109 ? 5.840 -2.053 -0.194 1.00 60.46 109 TRP B N 1
ATOM 2898 C CA . TRP B 1 109 ? 4.744 -2.810 -0.749 1.00 56.72 109 TRP B CA 1
ATOM 2899 C C . TRP B 1 109 ? 5.219 -3.697 -1.867 1.00 50.64 109 TRP B C 1
ATOM 2900 O O . TRP B 1 109 ? 4.596 -4.662 -2.200 1.00 54.23 109 TRP B O 1
ATOM 2911 N N . ASN B 1 110 ? 6.357 -3.364 -2.427 1.00 54.90 110 ASN B N 1
ATOM 2912 C CA . ASN B 1 110 ? 6.939 -4.192 -3.487 1.00 46.81 110 ASN B CA 1
ATOM 2913 C C . ASN B 1 110 ? 7.812 -5.352 -2.969 1.00 44.93 110 ASN B C 1
ATOM 2914 O O . ASN B 1 110 ? 7.784 -6.457 -3.512 1.00 49.93 110 ASN B O 1
ATOM 2919 N N . ARG B 1 111 ? 8.589 -5.102 -1.920 1.00 44.46 111 ARG B N 1
ATOM 2920 C CA . ARG B 1 111 ? 9.591 -6.075 -1.473 1.00 45.09 111 ARG B CA 1
ATOM 2921 C C . ARG B 1 111 ? 9.124 -7.042 -0.371 1.00 44.07 111 ARG B C 1
ATOM 2922 O O . ARG B 1 111 ? 9.808 -8.025 -0.079 1.00 49.24 111 ARG B O 1
ATOM 2930 N N . THR B 1 112 ? 7.963 -6.783 0.227 1.00 42.09 112 THR B N 1
ATOM 2931 C CA . THR B 1 112 ? 7.523 -7.572 1.382 1.00 45.24 112 THR B CA 1
ATOM 2932 C C . THR B 1 112 ? 6.940 -8.934 1.019 1.00 47.09 112 THR B C 1
ATOM 2933 O O . THR B 1 112 ? 5.940 -9.020 0.314 1.00 50.90 112 THR B O 1
ATOM 2937 N N . HIS B 1 113 ? 7.566 -9.998 1.518 1.00 45.78 113 HIS B N 1
ATOM 2938 C CA . HIS B 1 113 ? 7.084 -11.354 1.261 1.00 42.00 113 HIS B CA 1
ATOM 2939 C C . HIS B 1 113 ? 6.941 -12.171 2.553 1.00 41.29 113 HIS B C 1
ATOM 2940 O O . HIS B 1 113 ? 7.423 -11.755 3.604 1.00 44.60 113 HIS B O 1
ATOM 2947 N N . LEU B 1 114 ? 6.278 -13.325 2.466 1.00 46.61 114 LEU B N 1
ATOM 2948 C CA . LEU B 1 114 ? 6.044 -14.180 3.636 1.00 49.19 114 LEU B CA 1
ATOM 2949 C C . LEU B 1 114 ? 6.983 -15.377 3.650 1.00 46.71 114 LEU B C 1
ATOM 2950 O O . LEU B 1 114 ? 7.118 -16.083 2.655 1.00 48.32 114 LEU B O 1
ATOM 2955 N N . VAL B 1 115 ? 7.618 -15.609 4.789 1.00 43.30 115 VAL B N 1
ATOM 2956 C CA . VAL B 1 115 ? 8.574 -16.700 4.919 1.00 38.29 115 VAL B CA 1
ATOM 2957 C C . VAL B 1 115 ? 8.125 -17.689 5.982 1.00 41.88 115 VAL B C 1
ATOM 2958 O O . VAL B 1 115 ? 7.760 -17.296 7.087 1.00 39.32 115 VAL B O 1
ATOM 2962 N N . LEU B 1 116 ? 8.150 -18.974 5.648 1.00 45.67 116 LEU B N 1
ATOM 2963 C CA . LEU B 1 116 ? 7.959 -20.014 6.649 1.00 45.24 116 LEU B CA 1
ATOM 2964 C C . LEU B 1 116 ? 9.335 -20.471 7.128 1.00 37.29 116 LEU B C 1
ATOM 2965 O O . LEU B 1 116 ? 10.060 -21.139 6.399 1.00 37.94 116 LEU B O 1
ATOM 2970 N N . GLN B 1 117 ? 9.701 -20.084 8.345 1.00 34.70 117 GLN B N 1
ATOM 2971 C CA . GLN B 1 117 ? 11.044 -20.351 8.866 1.00 38.70 117 GLN B CA 1
ATOM 2972 C C . GLN B 1 117 ? 11.188 -21.740 9.455 1.00 38.64 117 GLN B C 1
ATOM 2973 O O . GLN B 1 117 ? 10.200 -22.376 9.820 1.00 39.00 117 GLN B O 1
ATOM 2979 N N . ASP B 1 118 ? 12.434 -22.180 9.602 1.00 39.06 118 ASP B N 1
ATOM 2980 C CA . ASP B 1 118 ? 12.721 -23.494 10.170 1.00 35.05 118 ASP B CA 1
ATOM 2981 C C . ASP B 1 118 ? 12.329 -23.634 11.627 1.00 41.80 118 ASP B C 1
ATOM 2982 O O . ASP B 1 118 ? 12.459 -24.712 12.184 1.00 41.31 118 ASP B O 1
ATOM 2987 N N . ASP B 1 119 ? 11.890 -22.550 12.255 1.00 34.82 119 ASP B N 1
ATOM 2988 C CA . ASP B 1 119 ? 11.433 -22.637 13.633 1.00 34.94 119 ASP B CA 1
ATOM 2989 C C . ASP B 1 119 ? 9.916 -22.612 13.690 1.00 32.47 119 ASP B C 1
ATOM 2990 O O . ASP B 1 119 ? 9.333 -22.527 14.762 1.00 32.79 119 ASP B O 1
ATOM 2995 N N . GLY B 1 120 ? 9.281 -22.671 12.522 1.00 35.04 120 GLY B N 1
ATOM 2996 C CA . GLY B 1 120 ? 7.835 -22.758 12.454 1.00 35.77 120 GLY B CA 1
ATOM 2997 C C . GLY B 1 120 ? 7.132 -21.422 12.478 1.00 47.81 120 GLY B C 1
ATOM 2998 O O . GLY B 1 120 ? 5.911 -21.355 12.383 1.00 47.72 120 GLY B O 1
ATOM 2999 N N . ASN B 1 121 ? 7.893 -20.345 12.614 1.00 35.10 121 ASN B N 1
ATOM 3000 C CA . ASN B 1 121 ? 7.287 -19.030 12.548 1.00 39.61 121 ASN B CA 1
ATOM 3001 C C . ASN B 1 121 ? 6.935 -18.687 11.099 1.00 38.84 121 ASN B C 1
ATOM 3002 O O . ASN B 1 121 ? 7.574 -19.166 10.165 1.00 36.54 121 ASN B O 1
ATOM 3007 N N . ILE B 1 122 ? 5.898 -17.884 10.910 1.00 39.96 122 ILE B N 1
ATOM 3008 C CA . ILE B 1 122 ? 5.681 -17.250 9.614 1.00 45.02 122 ILE B CA 1
ATOM 3009 C C . ILE B 1 122 ? 5.934 -15.768 9.787 1.00 44.17 122 ILE B C 1
ATOM 3010 O O . ILE B 1 122 ? 5.388 -15.140 10.687 1.00 49.74 122 ILE B O 1
ATOM 3015 N N . VAL B 1 123 ? 6.796 -15.225 8.938 1.00 42.42 123 VAL B N 1
ATOM 3016 C CA . VAL B 1 123 ? 7.286 -13.869 9.093 1.00 36.98 123 VAL B CA 1
ATOM 3017 C C . VAL B 1 123 ? 7.072 -13.115 7.787 1.00 37.96 123 VAL B C 1
ATOM 3018 O O . VAL B 1 123 ? 7.372 -13.631 6.720 1.00 38.14 123 VAL B O 1
ATOM 3022 N N . LEU B 1 124 ? 6.541 -11.902 7.875 1.00 38.66 124 LEU B N 1
ATOM 3023 C CA . LEU B 1 124 ? 6.446 -11.026 6.718 1.00 43.49 124 LEU B CA 1
ATOM 3024 C C . LEU B 1 124 ? 7.735 -10.234 6.664 1.00 37.86 124 LEU B C 1
ATOM 3025 O O . LEU B 1 124 ? 8.091 -9.540 7.616 1.00 40.35 124 LEU B O 1
ATOM 3030 N N . VAL B 1 125 ? 8.462 -10.375 5.565 1.00 37.51 125 VAL B N 1
ATOM 3031 C CA . VAL B 1 125 ? 9.785 -9.782 5.476 1.00 35.87 125 VAL B CA 1
ATOM 3032 C C . VAL B 1 125 ? 9.914 -8.827 4.292 1.00 36.52 125 VAL B C 1
ATOM 3033 O O . VAL B 1 125 ? 9.636 -9.189 3.155 1.00 42.67 125 VAL B O 1
ATOM 3037 N N . ASP B 1 126 ? 10.332 -7.605 4.596 1.00 36.79 126 ASP B N 1
ATOM 3038 C CA . ASP B 1 126 ? 10.669 -6.593 3.609 1.00 38.22 126 ASP B CA 1
ATOM 3039 C C . ASP B 1 126 ? 12.079 -6.922 3.129 1.00 34.72 126 ASP B C 1
ATOM 3040 O O . ASP B 1 126 ? 13.063 -6.607 3.796 1.00 44.43 126 ASP B O 1
ATOM 3045 N N . SER B 1 127 ? 12.168 -7.573 1.977 1.00 35.19 127 SER B N 1
ATOM 3046 C CA . SER B 1 127 ? 13.419 -8.175 1.529 1.00 39.52 127 SER B CA 1
ATOM 3047 C C . SER B 1 127 ? 13.904 -7.546 0.238 1.00 34.95 127 SER B C 1
ATOM 3048 O O . SER B 1 127 ? 13.192 -7.562 -0.761 1.00 37.79 127 SER B O 1
ATOM 3051 N N . LEU B 1 128 ? 15.123 -7.017 0.261 1.00 35.64 128 LEU B N 1
ATOM 3052 C CA . LEU B 1 128 ? 15.775 -6.531 -0.956 1.00 36.14 128 LEU B CA 1
ATOM 3053 C C . LEU B 1 128 ? 17.088 -7.278 -1.218 1.00 33.02 128 LEU B C 1
ATOM 3054 O O . LEU B 1 128 ? 18.018 -7.212 -0.412 1.00 33.75 128 LEU B O 1
ATOM 3059 N N . ALA B 1 129 ? 17.165 -8.009 -2.326 1.00 32.20 129 ALA B N 1
ATOM 3060 C CA . ALA B 1 129 ? 18.441 -8.619 -2.707 1.00 18.21 129 ALA B CA 1
ATOM 3061 C C . ALA B 1 129 ? 19.284 -7.550 -3.385 1.00 23.03 129 ALA B C 1
ATOM 3062 O O . ALA B 1 129 ? 19.045 -7.216 -4.533 1.00 30.99 129 ALA B O 1
ATOM 3064 N N . LEU B 1 130 ? 20.245 -6.992 -2.657 1.00 32.96 130 LEU B N 1
ATOM 3065 C CA . LEU B 1 130 ? 21.124 -5.961 -3.206 1.00 27.99 130 LEU B CA 1
ATOM 3066 C C . LEU B 1 130 ? 22.019 -6.510 -4.314 1.00 25.00 130 LEU B C 1
ATOM 3067 O O . LEU B 1 130 ? 22.284 -5.834 -5.291 1.00 26.28 130 LEU B O 1
ATOM 3072 N N . TRP B 1 131 ? 22.501 -7.738 -4.141 1.00 24.94 131 TRP B N 1
ATOM 3073 C CA . TRP B 1 131 ? 23.326 -8.380 -5.153 1.00 26.96 131 TRP B CA 1
ATOM 3074 C C . TRP B 1 131 ? 23.031 -9.867 -5.083 1.00 26.94 131 TRP B C 1
ATOM 3075 O O . TRP B 1 131 ? 22.978 -10.425 -4.001 1.00 22.06 131 TRP B O 1
ATOM 3086 N N . ASN B 1 132 ? 22.785 -10.490 -6.233 1.00 26.57 132 ASN B N 1
ATOM 3087 C CA . ASN B 1 132 ? 22.515 -11.924 -6.295 1.00 31.09 132 ASN B CA 1
ATOM 3088 C C . ASN B 1 132 ? 23.549 -12.537 -7.212 1.00 26.77 132 ASN B C 1
ATOM 3089 O O . ASN B 1 132 ? 23.431 -12.431 -8.422 1.00 23.88 132 ASN B O 1
ATOM 3094 N N . GLY B 1 133 ? 24.575 -13.166 -6.649 1.00 22.22 133 GLY B N 1
ATOM 3095 C CA . GLY B 1 133 ? 25.653 -13.690 -7.469 1.00 22.14 133 GLY B CA 1
ATOM 3096 C C . GLY B 1 133 ? 25.239 -14.868 -8.338 1.00 22.25 133 GLY B C 1
ATOM 3097 O O . GLY B 1 133 ? 25.878 -15.162 -9.340 1.00 29.33 133 GLY B O 1
ATOM 3098 N N . THR B 1 134 ? 24.159 -15.537 -7.955 1.00 22.86 134 THR B N 1
ATOM 3099 C CA . THR B 1 134 ? 23.745 -16.771 -8.625 1.00 29.90 134 THR B CA 1
ATOM 3100 C C . THR B 1 134 ? 22.256 -16.723 -8.970 1.00 26.85 134 THR B C 1
ATOM 3101 O O . THR B 1 134 ? 21.453 -17.428 -8.357 1.00 33.27 134 THR B O 1
ATOM 3105 N N . PRO B 1 135 ? 21.880 -15.894 -9.956 1.00 29.10 135 PRO B N 1
ATOM 3106 C CA . PRO B 1 135 ? 20.468 -15.697 -10.309 1.00 33.91 135 PRO B CA 1
ATOM 3107 C C . PRO B 1 135 ? 19.738 -16.987 -10.728 1.00 30.88 135 PRO B C 1
ATOM 3108 O O . PRO B 1 135 ? 18.521 -17.059 -10.593 1.00 37.19 135 PRO B O 1
ATOM 3112 N N . ALA B 1 136 ? 20.464 -18.000 -11.191 1.00 30.86 136 ALA B N 1
ATOM 3113 C CA . ALA B 1 136 ? 19.820 -19.248 -11.601 1.00 38.32 136 ALA B CA 1
ATOM 3114 C C . ALA B 1 136 ? 19.418 -20.113 -10.398 1.00 34.27 136 ALA B C 1
ATOM 3115 O O . ALA B 1 136 ? 18.703 -21.101 -10.541 1.00 38.38 136 ALA B O 1
ATOM 3117 N N . ILE B 1 137 ? 19.876 -19.736 -9.211 1.00 32.41 137 ILE B N 1
ATOM 3118 C CA . ILE B 1 137 ? 19.605 -20.524 -8.014 1.00 32.96 137 ILE B CA 1
ATOM 3119 C C . ILE B 1 137 ? 18.633 -19.772 -7.112 1.00 33.54 137 ILE B C 1
ATOM 3120 O O . ILE B 1 137 ? 18.858 -18.606 -6.781 1.00 30.73 137 ILE B O 1
ATOM 3125 N N . PRO B 1 138 ? 17.536 -20.435 -6.721 1.00 35.27 138 PRO B N 1
ATOM 3126 C CA . PRO B 1 138 ? 16.499 -19.738 -5.959 1.00 34.40 138 PRO B CA 1
ATOM 3127 C C . PRO B 1 138 ? 16.985 -19.292 -4.591 1.00 29.14 138 PRO B C 1
ATOM 3128 O O . PRO B 1 138 ? 17.748 -19.988 -3.926 1.00 33.09 138 PRO B O 1
ATOM 3132 N N . LEU B 1 139 ? 16.539 -18.112 -4.196 1.00 30.61 139 LEU B N 1
ATOM 3133 C CA . LEU B 1 139 ? 16.741 -17.626 -2.850 1.00 33.90 139 LEU B CA 1
ATOM 3134 C C . LEU B 1 139 ? 15.864 -18.450 -1.912 1.00 33.67 139 LEU B C 1
ATOM 3135 O O . LEU B 1 139 ? 14.692 -18.694 -2.201 1.00 38.58 139 LEU B O 1
ATOM 3140 N N . VAL B 1 140 ? 16.448 -18.908 -0.811 1.00 29.04 140 VAL B N 1
ATOM 3141 C CA . VAL B 1 140 ? 15.735 -19.736 0.156 1.00 28.18 140 VAL B CA 1
ATOM 3142 C C . VAL B 1 140 ? 15.868 -19.134 1.554 1.00 30.41 140 VAL B C 1
ATOM 3143 O O . VAL B 1 140 ? 16.782 -19.469 2.303 1.00 33.13 140 VAL B O 1
ATOM 3147 N N . PRO B 1 141 ? 14.963 -18.217 1.908 1.00 31.68 141 PRO B N 1
ATOM 3148 C CA . PRO B 1 141 ? 15.082 -17.629 3.248 1.00 30.73 141 PRO B CA 1
ATOM 3149 C C . PRO B 1 141 ? 14.564 -18.558 4.353 1.00 29.06 141 PRO B C 1
ATOM 3150 O O . PRO B 1 141 ? 13.716 -19.411 4.100 1.00 32.04 141 PRO B O 1
ATOM 3154 N N . GLY B 1 142 ? 15.079 -18.389 5.567 1.00 31.82 142 GLY B N 1
ATOM 3155 C CA . GLY B 1 142 ? 14.540 -19.090 6.721 1.00 30.73 142 GLY B CA 1
ATOM 3156 C C . GLY B 1 142 ? 15.157 -20.442 7.016 1.00 27.08 142 GLY B C 1
ATOM 3157 O O . GLY B 1 142 ? 14.647 -21.181 7.867 1.00 30.08 142 GLY B O 1
ATOM 3158 N N . ALA B 1 143 ? 16.263 -20.766 6.340 1.00 27.15 143 ALA B N 1
ATOM 3159 C CA . ALA B 1 143 ? 16.956 -22.042 6.570 1.00 31.51 143 ALA B CA 1
ATOM 3160 C C . ALA B 1 143 ? 17.999 -21.943 7.669 1.00 30.10 143 ALA B C 1
ATOM 3161 O O . ALA B 1 143 ? 18.844 -21.037 7.670 1.00 28.69 143 ALA B O 1
ATOM 3163 N N . ILE B 1 144 ? 17.951 -22.902 8.588 1.00 20.38 144 ILE B N 1
ATOM 3164 C CA . ILE B 1 144 ? 18.910 -22.995 9.676 1.00 20.30 144 ILE B CA 1
ATOM 3165 C C . ILE B 1 144 ? 20.308 -23.247 9.152 1.00 19.53 144 ILE B C 1
ATOM 3166 O O . ILE B 1 144 ? 21.288 -22.831 9.770 1.00 28.46 144 ILE B O 1
ATOM 3171 N N . ASP B 1 145 ? 20.413 -23.919 8.004 1.00 19.27 145 ASP B N 1
ATOM 3172 C CA . ASP B 1 145 ? 21.737 -24.304 7.514 1.00 26.31 145 ASP B CA 1
ATOM 3173 C C . ASP B 1 145 ? 22.393 -23.271 6.589 1.00 22.65 145 ASP B C 1
ATOM 3174 O O . ASP B 1 145 ? 23.514 -23.474 6.133 1.00 23.09 145 ASP B O 1
ATOM 3179 N N . SER B 1 146 ? 21.711 -22.162 6.316 1.00 23.89 146 SER B N 1
ATOM 3180 C CA . SER B 1 146 ? 22.354 -21.095 5.549 1.00 20.45 146 SER B CA 1
ATOM 3181 C C . SER B 1 146 ? 23.488 -20.508 6.385 1.00 17.43 146 SER B C 1
ATOM 3182 O O . SER B 1 146 ? 23.391 -20.445 7.606 1.00 22.75 146 SER B O 1
ATOM 3185 N N . LEU B 1 147 ? 24.571 -20.109 5.731 1.00 20.84 147 LEU B N 1
ATOM 3186 C CA . LEU B 1 147 ? 25.646 -19.390 6.400 1.00 22.91 147 LEU B CA 1
ATOM 3187 C C . LEU B 1 147 ? 25.432 -17.886 6.202 1.00 22.04 147 LEU B C 1
ATOM 3188 O O . LEU B 1 147 ? 25.256 -17.431 5.074 1.00 21.54 147 LEU B O 1
ATOM 3193 N N . LEU B 1 148 ? 25.452 -17.121 7.286 1.00 19.84 148 LEU B N 1
ATOM 3194 C CA . LEU B 1 148 ? 25.366 -15.660 7.187 1.00 23.37 148 LEU B CA 1
ATOM 3195 C C . LEU B 1 148 ? 26.673 -15.047 7.650 1.00 24.06 148 LEU B C 1
ATOM 3196 O O . LEU B 1 148 ? 27.224 -15.453 8.662 1.00 18.19 148 LEU B O 1
ATOM 3201 N N . LEU B 1 149 ? 27.191 -14.093 6.894 1.00 25.79 149 LEU B N 1
ATOM 3202 C CA . LEU B 1 149 ? 28.348 -13.332 7.344 1.00 23.23 149 LEU B CA 1
ATOM 3203 C C . LEU B 1 149 ? 27.890 -11.904 7.595 1.00 21.83 149 LEU B C 1
ATOM 3204 O O . LEU B 1 149 ? 27.219 -11.308 6.748 1.00 26.00 149 LEU B O 1
ATOM 3209 N N . ALA B 1 150 ? 28.214 -11.378 8.775 1.00 19.89 150 ALA B N 1
ATOM 3210 C CA . ALA B 1 150 ? 27.844 -10.018 9.145 1.00 20.89 150 ALA B CA 1
ATOM 3211 C C . ALA B 1 150 ? 28.811 -9.018 8.508 1.00 21.20 150 ALA B C 1
ATOM 3212 O O . ALA B 1 150 ? 29.956 -9.370 8.214 1.00 28.05 150 ALA B O 1
ATOM 3214 N N . PRO B 1 151 ? 28.360 -7.769 8.296 1.00 22.00 151 PRO B N 1
ATOM 3215 C CA . PRO B 1 151 ? 29.270 -6.737 7.777 1.00 29.23 151 PRO B CA 1
ATOM 3216 C C . PRO B 1 151 ? 30.495 -6.639 8.676 1.00 25.33 151 PRO B C 1
ATOM 3217 O O . PRO B 1 151 ? 30.355 -6.718 9.895 1.00 23.93 151 PRO B O 1
ATOM 3221 N N . GLY B 1 152 ? 31.677 -6.506 8.089 1.00 26.09 152 GLY B N 1
ATOM 3222 C CA . GLY B 1 152 ? 32.899 -6.492 8.871 1.00 29.84 152 GLY B CA 1
ATOM 3223 C C . GLY B 1 152 ? 33.562 -7.855 9.017 1.00 30.25 152 GLY B C 1
ATOM 3224 O O . GLY B 1 152 ? 34.356 -8.044 9.926 1.00 30.81 152 GLY B O 1
ATOM 3225 N N . SER B 1 153 ? 33.252 -8.796 8.122 1.00 23.13 153 SER B N 1
ATOM 3226 C CA . SER B 1 153 ? 33.860 -10.123 8.151 1.00 27.67 153 SER B CA 1
ATOM 3227 C C . SER B 1 153 ? 34.959 -10.277 7.109 1.00 29.00 153 SER B C 1
ATOM 3228 O O . SER B 1 153 ? 34.712 -10.150 5.915 1.00 29.20 153 SER B O 1
ATOM 3231 N N . GLU B 1 154 ? 36.179 -10.544 7.566 1.00 21.47 154 GLU B N 1
ATOM 3232 C CA . GLU B 1 154 ? 37.278 -10.824 6.655 1.00 23.68 154 GLU B CA 1
ATOM 3233 C C . GLU B 1 154 ? 37.096 -12.246 6.170 1.00 27.67 154 GLU B C 1
ATOM 3234 O O . GLU B 1 154 ? 36.776 -13.129 6.961 1.00 27.92 154 GLU B O 1
ATOM 3240 N N . LEU B 1 155 ? 37.278 -12.473 4.876 1.00 23.34 155 LEU B N 1
ATOM 3241 C CA . LEU B 1 155 ? 37.273 -13.848 4.352 1.00 24.93 155 LEU B CA 1
ATOM 3242 C C . LEU B 1 155 ? 38.696 -14.358 4.331 1.00 33.96 155 LEU B C 1
ATOM 3243 O O . LEU B 1 155 ? 39.459 -14.032 3.424 1.00 34.62 155 LEU B O 1
ATOM 3248 N N . VAL B 1 156 ? 39.058 -15.143 5.339 1.00 32.31 156 VAL B N 1
ATOM 3249 C CA . VAL B 1 156 ? 40.426 -15.640 5.461 1.00 27.66 156 VAL B CA 1
ATOM 3250 C C . VAL B 1 156 ? 40.771 -16.612 4.330 1.00 26.80 156 VAL B C 1
ATOM 3251 O O . VAL B 1 156 ? 40.000 -17.520 4.012 1.00 28.87 156 VAL B O 1
ATOM 3255 N N . GLN B 1 157 ? 41.925 -16.393 3.702 1.00 26.89 157 GLN B N 1
ATOM 3256 C CA . GLN B 1 157 ? 42.306 -17.156 2.522 1.00 31.19 157 GLN B CA 1
ATOM 3257 C C . GLN B 1 157 ? 42.487 -18.631 2.853 1.00 31.29 157 GLN B C 1
ATOM 3258 O O . GLN B 1 157 ? 43.192 -18.979 3.799 1.00 30.04 157 GLN B O 1
ATOM 3264 N N . GLY B 1 158 ? 41.841 -19.492 2.076 1.00 30.44 158 GLY B N 1
ATOM 3265 C CA . GLY B 1 158 ? 41.987 -20.923 2.255 1.00 31.92 158 GLY B CA 1
ATOM 3266 C C . GLY B 1 158 ? 40.957 -21.531 3.183 1.00 34.34 158 GLY B C 1
ATOM 3267 O O . GLY B 1 158 ? 40.783 -22.739 3.203 1.00 30.38 158 GLY B O 1
ATOM 3268 N N . VAL B 1 159 ? 40.258 -20.695 3.944 1.00 30.06 159 VAL B N 1
ATOM 3269 C CA . VAL B 1 159 ? 39.252 -21.185 4.884 1.00 28.80 159 VAL B CA 1
ATOM 3270 C C . VAL B 1 159 ? 37.961 -21.598 4.169 1.00 28.95 159 VAL B C 1
ATOM 3271 O O . VAL B 1 159 ? 37.477 -20.908 3.280 1.00 24.94 159 VAL B O 1
ATOM 3275 N N . VAL B 1 160 ? 37.408 -22.740 4.548 1.00 24.26 160 VAL B N 1
ATOM 3276 C CA . VAL B 1 160 ? 36.189 -23.211 3.917 1.00 24.87 160 VAL B CA 1
ATOM 3277 C C . VAL B 1 160 ? 34.996 -22.687 4.695 1.00 26.35 160 VAL B C 1
ATOM 3278 O O . VAL B 1 160 ? 34.726 -23.143 5.800 1.00 22.71 160 VAL B O 1
ATOM 3282 N N . TYR B 1 161 ? 34.301 -21.701 4.133 1.00 24.45 161 TYR B N 1
ATOM 3283 C CA . TYR B 1 161 ? 33.081 -21.193 4.744 1.00 18.29 161 TYR B CA 1
ATOM 3284 C C . TYR B 1 161 ? 31.930 -22.021 4.197 1.00 19.30 161 TYR B C 1
ATOM 3285 O O . TYR B 1 161 ? 31.574 -21.905 3.024 1.00 24.75 161 TYR B O 1
ATOM 3294 N N . GLY B 1 162 ? 31.330 -22.850 5.039 1.00 20.48 162 GLY B N 1
ATOM 3295 C CA . GLY B 1 162 ? 30.448 -23.881 4.512 1.00 17.71 162 GLY B CA 1
ATOM 3296 C C . GLY B 1 162 ? 28.997 -23.682 4.857 1.00 24.37 162 GLY B C 1
ATOM 3297 O O . GLY B 1 162 ? 28.671 -23.148 5.897 1.00 21.43 162 GLY B O 1
ATOM 3298 N N . ALA B 1 163 ? 28.118 -24.121 3.972 1.00 21.21 163 ALA B N 1
ATOM 3299 C CA . ALA B 1 163 ? 26.706 -24.190 4.288 1.00 20.99 163 ALA B CA 1
ATOM 3300 C C . ALA B 1 163 ? 26.316 -25.540 3.732 1.00 18.12 163 ALA B C 1
ATOM 3301 O O . ALA B 1 163 ? 26.232 -25.703 2.511 1.00 21.05 163 ALA B O 1
ATOM 3303 N N . GLY B 1 164 ? 26.138 -26.525 4.613 1.00 18.54 164 GLY B N 1
ATOM 3304 C CA . GLY B 1 164 ? 25.984 -27.905 4.156 1.00 21.39 164 GLY B CA 1
ATOM 3305 C C . GLY B 1 164 ? 27.198 -28.309 3.329 1.00 20.46 164 GLY B C 1
ATOM 3306 O O . GLY B 1 164 ? 28.347 -28.077 3.736 1.00 24.09 164 GLY B O 1
ATOM 3307 N N . ALA B 1 165 ? 26.947 -28.891 2.160 1.00 24.28 165 ALA B N 1
ATOM 3308 C CA . ALA B 1 165 ? 28.003 -29.290 1.232 1.00 23.33 165 ALA B CA 1
ATOM 3309 C C . ALA B 1 165 ? 28.503 -28.125 0.370 1.00 20.32 165 ALA B C 1
ATOM 3310 O O . ALA B 1 165 ? 29.531 -28.249 -0.300 1.00 23.92 165 ALA B O 1
ATOM 3312 N N . SER B 1 166 ? 27.769 -27.013 0.351 1.00 19.59 166 SER B N 1
ATOM 3313 C CA . SER B 1 166 ? 28.227 -25.850 -0.419 1.00 19.26 166 SER B CA 1
ATOM 3314 C C . SER B 1 166 ? 29.274 -25.090 0.379 1.00 25.36 166 SER B C 1
ATOM 3315 O O . SER B 1 166 ? 29.407 -25.299 1.593 1.00 24.05 166 SER B O 1
ATOM 3318 N N . LYS B 1 167 ? 30.019 -24.217 -0.295 1.00 26.88 167 LYS B N 1
ATOM 3319 C CA . LYS B 1 167 ? 31.101 -23.479 0.359 1.00 18.95 167 LYS B CA 1
ATOM 3320 C C . LYS B 1 167 ? 31.466 -22.198 -0.367 1.00 22.20 167 LYS B C 1
ATOM 3321 O O . LYS B 1 167 ? 31.293 -22.071 -1.584 1.00 20.75 167 LYS B O 1
ATOM 3327 N N . LEU B 1 168 ? 32.003 -21.258 0.395 1.00 21.20 168 LEU B N 1
ATOM 3328 C CA . LEU B 1 168 ? 32.517 -20.012 -0.160 1.00 19.99 168 LEU B CA 1
ATOM 3329 C C . LEU B 1 168 ? 33.978 -19.991 0.226 1.00 18.18 168 LEU B C 1
ATOM 3330 O O . LEU B 1 168 ? 34.320 -20.227 1.389 1.00 23.09 168 LEU B O 1
ATOM 3335 N N . VAL B 1 169 ? 34.852 -19.771 -0.748 1.00 19.94 169 VAL B N 1
ATOM 3336 C CA . VAL B 1 169 ? 36.282 -19.796 -0.466 1.00 19.30 169 VAL B CA 1
ATOM 3337 C C . VAL B 1 169 ? 37.023 -18.669 -1.180 1.00 21.10 169 VAL B C 1
ATOM 3338 O O . VAL B 1 169 ? 36.850 -18.457 -2.380 1.00 28.31 169 VAL B O 1
ATOM 3342 N N . PHE B 1 170 ? 37.840 -17.946 -0.427 1.00 27.53 170 PHE B N 1
ATOM 3343 C CA . PHE B 1 170 ? 38.844 -17.069 -1.004 1.00 27.44 170 PHE B CA 1
ATOM 3344 C C . PHE B 1 170 ? 40.078 -17.945 -1.186 1.00 25.73 170 PHE B C 1
ATOM 3345 O O . PHE B 1 170 ? 40.767 -18.259 -0.222 1.00 23.53 170 PHE B O 1
ATOM 3353 N N . GLN B 1 171 ? 40.342 -18.335 -2.426 1.00 31.24 171 GLN B N 1
ATOM 3354 C CA . GLN B 1 171 ? 41.297 -19.393 -2.730 1.00 33.29 171 GLN B CA 1
ATOM 3355 C C . GLN B 1 171 ? 42.742 -18.924 -2.773 1.00 36.67 171 GLN B C 1
ATOM 3356 O O . GLN B 1 171 ? 43.017 -17.728 -2.823 1.00 35.25 171 GLN B O 1
ATOM 3362 N N . GLY B 1 172 ? 43.654 -19.890 -2.772 1.00 33.09 172 GLY B N 1
ATOM 3363 C CA . GLY B 1 172 ? 45.072 -19.636 -2.951 1.00 37.16 172 GLY B CA 1
ATOM 3364 C C . GLY B 1 172 ? 45.433 -18.943 -4.254 1.00 39.26 172 GLY B C 1
ATOM 3365 O O . GLY B 1 172 ? 46.401 -18.186 -4.294 1.00 40.34 172 GLY B O 1
ATOM 3366 N N . ASP B 1 173 ? 44.663 -19.185 -5.315 1.00 35.62 173 ASP B N 1
ATOM 3367 C CA . ASP B 1 173 ? 44.877 -18.479 -6.585 1.00 34.07 173 ASP B CA 1
ATOM 3368 C C . ASP B 1 173 ? 44.367 -17.028 -6.574 1.00 38.68 173 ASP B C 1
ATOM 3369 O O . ASP B 1 173 ? 44.551 -16.281 -7.531 1.00 43.30 173 ASP B O 1
ATOM 3374 N N . GLY B 1 174 ? 43.727 -16.635 -5.481 1.00 33.39 174 GLY B N 1
ATOM 3375 C CA . GLY B 1 174 ? 43.216 -15.284 -5.350 1.00 32.06 174 GLY B CA 1
ATOM 3376 C C . GLY B 1 174 ? 41.803 -15.110 -5.867 1.00 28.59 174 GLY B C 1
ATOM 3377 O O . GLY B 1 174 ? 41.239 -14.031 -5.755 1.00 28.47 174 GLY B O 1
ATOM 3378 N N . ASN B 1 175 ? 41.222 -16.161 -6.443 1.00 29.65 175 ASN B N 1
ATOM 3379 C CA . ASN B 1 175 ? 39.823 -16.092 -6.864 1.00 31.46 175 ASN B CA 1
ATOM 3380 C C . ASN B 1 175 ? 38.906 -16.224 -5.650 1.00 31.25 175 ASN B C 1
ATOM 3381 O O . ASN B 1 175 ? 39.249 -16.894 -4.687 1.00 29.52 175 ASN B O 1
ATOM 3386 N N . LEU B 1 176 ? 37.753 -15.563 -5.688 1.00 25.85 176 LEU B N 1
ATOM 3387 C CA . LEU B 1 176 ? 36.736 -15.744 -4.655 1.00 26.67 176 LEU B CA 1
ATOM 3388 C C . LEU B 1 176 ? 35.586 -16.501 -5.300 1.00 25.81 176 LEU B C 1
ATOM 3389 O O . LEU B 1 176 ? 35.020 -16.039 -6.278 1.00 28.13 176 LEU B O 1
ATOM 3394 N N . VAL B 1 177 ? 35.267 -17.680 -4.769 1.00 25.37 177 VAL B N 1
ATOM 3395 C CA . VAL B 1 177 ? 34.391 -18.620 -5.467 1.00 20.80 177 VAL B CA 1
ATOM 3396 C C . VAL B 1 177 ? 33.360 -19.225 -4.526 1.00 19.95 177 VAL B C 1
ATOM 3397 O O . VAL B 1 177 ? 33.684 -19.593 -3.403 1.00 24.47 177 VAL B O 1
ATOM 3401 N N . ALA B 1 178 ? 32.120 -19.329 -4.987 1.00 26.11 178 ALA B N 1
ATOM 3402 C CA . ALA B 1 178 ? 31.119 -20.097 -4.267 1.00 21.77 178 ALA B CA 1
ATOM 3403 C C . ALA B 1 178 ? 30.939 -21.400 -5.024 1.00 26.11 178 ALA B C 1
ATOM 3404 O O . ALA B 1 178 ? 30.890 -21.413 -6.258 1.00 24.00 178 ALA B O 1
ATOM 3406 N N . TYR B 1 179 ? 30.861 -22.502 -4.286 1.00 27.01 179 TYR B N 1
ATOM 3407 C CA . TYR B 1 179 ? 30.682 -23.814 -4.900 1.00 27.19 179 TYR B CA 1
ATOM 3408 C C . TYR B 1 179 ? 29.372 -24.386 -4.405 1.00 27.13 179 TYR B C 1
ATOM 3409 O O . TYR B 1 179 ? 29.030 -24.222 -3.235 1.00 24.28 179 TYR B O 1
ATOM 3418 N N . GLY B 1 180 ? 28.644 -25.055 -5.291 1.00 28.81 180 GLY B N 1
ATOM 3419 C CA . GLY B 1 180 ? 27.375 -25.668 -4.933 1.00 21.74 180 GLY B CA 1
ATOM 3420 C C . GLY B 1 180 ? 27.559 -27.047 -4.308 1.00 22.12 180 GLY B C 1
ATOM 3421 O O . GLY B 1 180 ? 28.686 -27.495 -4.082 1.00 22.52 180 GLY B O 1
ATOM 3422 N N . PRO B 1 181 ? 26.445 -27.727 -4.023 1.00 23.98 181 PRO B N 1
ATOM 3423 C CA . PRO B 1 181 ? 26.484 -28.972 -3.243 1.00 22.74 181 PRO B CA 1
ATOM 3424 C C . PRO B 1 181 ? 27.045 -30.179 -4.016 1.00 25.08 181 PRO B C 1
ATOM 3425 O O . PRO B 1 181 ? 27.436 -31.154 -3.386 1.00 26.44 181 PRO B O 1
ATOM 3429 N N . ASN B 1 182 ? 27.108 -30.102 -5.342 1.00 26.03 182 ASN B N 1
ATOM 3430 C CA . ASN B 1 182 ? 27.757 -31.143 -6.138 1.00 31.17 182 ASN B CA 1
ATOM 3431 C C . ASN B 1 182 ? 29.230 -30.834 -6.369 1.00 30.36 182 ASN B C 1
ATOM 3432 O O . ASN B 1 182 ? 29.899 -31.543 -7.091 1.00 33.44 182 ASN B O 1
ATOM 3437 N N . GLY B 1 183 ? 2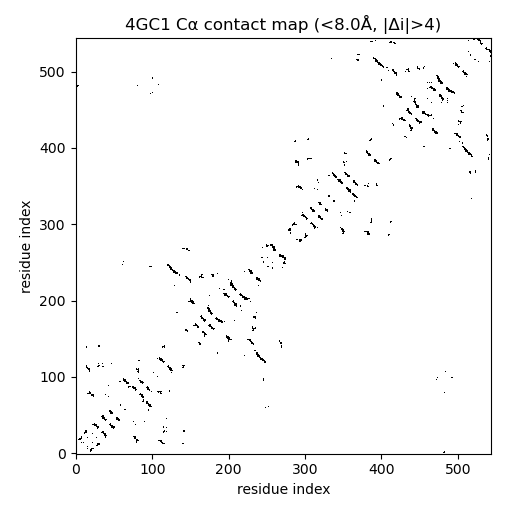9.730 -29.757 -5.771 1.00 27.20 183 GLY B N 1
ATOM 3438 C CA . GLY B 1 183 ? 31.140 -29.435 -5.907 1.00 30.06 183 GLY B CA 1
ATOM 3439 C C . GLY B 1 183 ? 31.477 -28.462 -7.031 1.00 33.01 183 GLY B C 1
ATOM 3440 O O . GLY B 1 183 ? 32.601 -27.980 -7.122 1.00 33.99 183 GLY B O 1
ATOM 3441 N N . ALA B 1 184 ? 30.512 -28.172 -7.893 1.00 26.31 184 ALA B N 1
ATOM 3442 C CA . ALA B 1 184 ? 30.767 -27.290 -9.026 1.00 32.76 184 ALA B CA 1
ATOM 3443 C C . ALA B 1 184 ? 30.588 -25.837 -8.611 1.00 30.53 184 ALA B C 1
ATOM 3444 O O . ALA B 1 184 ? 29.740 -25.525 -7.769 1.00 26.83 184 ALA B O 1
ATOM 3446 N N . ALA B 1 185 ? 31.400 -24.960 -9.194 1.00 30.17 185 ALA B N 1
ATOM 3447 C CA . ALA B 1 185 ? 31.311 -23.522 -8.932 1.00 30.06 185 ALA B CA 1
ATOM 3448 C C . ALA B 1 185 ? 29.947 -22.972 -9.340 1.00 29.08 185 ALA B C 1
ATOM 3449 O O . ALA B 1 185 ? 29.428 -23.303 -10.399 1.00 31.67 185 ALA B O 1
ATOM 3451 N N . THR B 1 186 ? 29.365 -22.122 -8.507 1.00 27.36 186 THR B N 1
ATOM 3452 C CA . THR B 1 186 ? 28.113 -21.473 -8.884 1.00 26.96 186 THR B CA 1
ATOM 3453 C C . THR B 1 186 ? 28.336 -20.009 -9.251 1.00 27.84 186 THR B C 1
ATOM 3454 O O . THR B 1 186 ? 27.567 -19.428 -10.011 1.00 26.11 186 THR B O 1
ATOM 3458 N N . TRP B 1 187 ? 29.404 -19.432 -8.714 1.00 24.96 187 TRP B N 1
ATOM 3459 C CA . TRP B 1 187 ? 29.760 -18.035 -8.956 1.00 26.12 187 TRP B CA 1
ATOM 3460 C C . TRP B 1 187 ? 31.243 -17.838 -8.613 1.00 27.24 187 TRP B C 1
ATOM 3461 O O . TRP B 1 187 ? 31.784 -18.495 -7.727 1.00 26.30 187 TRP B O 1
ATOM 3472 N N . ASN B 1 188 ? 31.917 -16.947 -9.319 1.00 28.61 188 ASN B N 1
ATOM 3473 C CA . ASN B 1 188 ? 33.253 -16.545 -8.897 1.00 29.00 188 ASN B CA 1
ATOM 3474 C C . ASN B 1 188 ? 33.513 -15.104 -9.280 1.00 29.61 188 ASN B C 1
ATOM 3475 O O . ASN B 1 188 ? 32.906 -14.581 -10.209 1.00 24.18 188 ASN B O 1
ATOM 3480 N N . ALA B 1 189 ? 34.416 -14.465 -8.554 1.00 27.50 189 ALA B N 1
ATOM 3481 C CA . ALA B 1 189 ? 34.682 -13.052 -8.757 1.00 29.01 189 ALA B CA 1
ATOM 3482 C C . ALA B 1 189 ? 35.597 -12.865 -9.957 1.00 32.06 189 ALA B C 1
ATOM 3483 O O . ALA B 1 189 ? 35.640 -11.798 -10.545 1.00 30.56 189 ALA B O 1
ATOM 3485 N N . GLY B 1 190 ? 36.335 -13.909 -10.312 1.00 30.48 190 GLY B N 1
ATOM 3486 C CA . GLY B 1 190 ? 37.182 -13.851 -11.494 1.00 36.51 190 GLY B CA 1
ATOM 3487 C C . GLY B 1 190 ? 38.457 -13.087 -11.211 1.00 38.16 190 GLY B C 1
ATOM 3488 O O . GLY B 1 190 ? 39.013 -12.426 -12.084 1.00 30.99 190 GLY B O 1
ATOM 3489 N N . THR B 1 191 ? 38.933 -13.192 -9.977 1.00 35.42 191 THR B N 1
ATOM 3490 C CA . THR B 1 191 ? 40.132 -12.476 -9.574 1.00 35.04 191 THR B CA 1
ATOM 3491 C C . THR B 1 191 ? 41.382 -13.361 -9.538 1.00 40.71 191 THR B C 1
ATOM 3492 O O . THR B 1 191 ? 42.422 -12.948 -9.028 1.00 36.43 191 THR B O 1
ATOM 3496 N N . GLN B 1 192 ? 41.290 -14.572 -10.083 1.00 39.55 192 GLN B N 1
ATOM 3497 C CA . GLN B 1 192 ? 42.444 -15.465 -10.072 1.00 36.48 192 GLN B CA 1
ATOM 3498 C C . GLN B 1 192 ? 43.583 -14.838 -10.862 1.00 39.14 192 GLN B C 1
ATOM 3499 O O . GLN B 1 192 ? 43.349 -14.167 -11.863 1.00 40.61 192 GLN B O 1
ATOM 3505 N N . GLY B 1 193 ? 44.807 -15.036 -10.385 1.00 37.13 193 GLY B N 1
ATOM 3506 C CA . GLY B 1 193 ? 45.990 -14.596 -11.102 1.00 38.72 193 GLY B CA 1
ATOM 3507 C C . GLY B 1 193 ? 46.156 -13.092 -11.217 1.00 41.45 193 GLY B C 1
ATOM 3508 O O . GLY B 1 193 ? 46.983 -12.629 -11.997 1.00 46.56 193 GLY B O 1
ATOM 3509 N N . LYS B 1 194 ? 45.383 -12.329 -10.442 1.00 37.89 194 LYS B N 1
ATOM 3510 C CA . LYS B 1 194 ? 45.460 -10.868 -10.479 1.00 40.09 194 LYS B CA 1
ATOM 3511 C C . LYS B 1 194 ? 46.126 -10.279 -9.240 1.00 39.56 194 LYS B C 1
ATOM 3512 O O . LYS B 1 194 ? 46.099 -9.071 -9.037 1.00 36.08 194 LYS B O 1
ATOM 3518 N N . GLY B 1 195 ? 46.715 -11.131 -8.410 1.00 37.27 195 GLY B N 1
ATOM 3519 C CA . GLY B 1 195 ? 47.384 -10.667 -7.205 1.00 34.01 195 GLY B CA 1
ATOM 3520 C C . GLY B 1 195 ? 46.467 -10.230 -6.069 1.00 36.87 195 GLY B C 1
ATOM 3521 O O . GLY B 1 195 ? 46.784 -9.292 -5.345 1.00 38.40 195 GLY B O 1
ATOM 3522 N N . ALA B 1 196 ? 45.336 -10.910 -5.898 1.00 37.17 196 ALA B N 1
ATOM 3523 C CA . ALA B 1 196 ? 44.427 -10.584 -4.801 1.00 32.36 196 ALA B CA 1
ATOM 3524 C C . ALA B 1 196 ? 45.105 -10.879 -3.475 1.00 35.93 196 ALA B C 1
ATOM 3525 O O . ALA B 1 196 ? 45.749 -11.908 -3.333 1.00 30.23 196 ALA B O 1
ATOM 3527 N N . VAL B 1 197 ? 44.964 -9.987 -2.495 1.00 33.45 197 VAL B N 1
ATOM 3528 C CA . VAL B 1 197 ? 45.556 -10.245 -1.177 1.00 40.89 197 VAL B CA 1
ATOM 3529 C C . VAL B 1 197 ? 44.550 -10.231 -0.028 1.00 36.44 197 VAL B C 1
ATOM 3530 O O . VAL B 1 197 ? 44.860 -10.651 1.079 1.00 33.62 197 VAL B O 1
ATOM 3534 N N . ARG B 1 198 ? 43.345 -9.744 -0.286 1.00 30.76 198 ARG B N 1
ATOM 3535 C CA . ARG B 1 198 ? 42.376 -9.591 0.777 1.00 27.44 198 ARG B CA 1
ATOM 3536 C C . ARG B 1 198 ? 40.970 -9.635 0.203 1.00 29.37 198 ARG B C 1
ATOM 3537 O O . ARG B 1 198 ? 40.713 -9.077 -0.857 1.00 30.14 198 ARG B O 1
ATOM 3545 N N . ALA B 1 199 ? 40.077 -10.331 0.898 1.00 25.79 199 ALA B N 1
ATOM 3546 C CA . ALA B 1 199 ? 38.671 -10.401 0.528 1.00 21.58 199 ALA B CA 1
ATOM 3547 C C . ALA B 1 199 ? 37.857 -10.168 1.799 1.00 25.01 199 ALA B C 1
ATOM 3548 O O . ALA B 1 199 ? 38.112 -10.770 2.856 1.00 25.84 199 ALA B O 1
ATOM 3550 N N . VAL B 1 200 ? 36.883 -9.279 1.718 1.00 23.29 200 VAL B N 1
ATOM 3551 C CA . VAL B 1 200 ? 36.211 -8.817 2.932 1.00 26.09 200 VAL B CA 1
ATOM 3552 C C . VAL B 1 200 ? 34.792 -8.383 2.620 1.00 28.38 200 VAL B C 1
ATOM 3553 O O . VAL B 1 200 ? 34.531 -7.764 1.584 1.00 25.27 200 VAL B O 1
ATOM 3557 N N . PHE B 1 201 ? 33.874 -8.763 3.501 1.00 28.22 201 PHE B N 1
ATOM 3558 C CA . PHE B 1 201 ? 32.521 -8.238 3.486 1.00 26.16 201 PHE B CA 1
ATOM 3559 C C . PHE B 1 201 ? 32.525 -7.100 4.494 1.00 23.66 201 PHE B C 1
ATOM 3560 O O . PHE B 1 201 ? 32.411 -7.323 5.703 1.00 24.85 201 PHE B O 1
ATOM 3568 N N . GLN B 1 202 ? 32.692 -5.878 3.989 1.00 22.30 202 GLN B N 1
ATOM 3569 C CA . GLN B 1 202 ? 32.995 -4.724 4.819 1.00 23.86 202 GLN B CA 1
ATOM 3570 C C . GLN B 1 202 ? 31.847 -4.244 5.692 1.00 24.09 202 GLN B C 1
ATOM 3571 O O . GLN B 1 202 ? 30.694 -4.628 5.503 1.00 25.41 202 GLN B O 1
ATOM 3577 N N . GLY B 1 203 ? 32.179 -3.351 6.620 1.00 25.40 203 GLY B N 1
ATOM 3578 C CA . GLY B 1 203 ? 31.201 -2.740 7.502 1.00 29.06 203 GLY B CA 1
ATOM 3579 C C . GLY B 1 203 ? 30.153 -1.920 6.771 1.00 33.76 203 GLY B C 1
ATOM 3580 O O . GLY B 1 203 ? 29.068 -1.692 7.292 1.00 31.74 203 GLY B O 1
ATOM 3581 N N . ASP B 1 204 ? 30.461 -1.478 5.558 1.00 29.76 204 ASP B N 1
ATOM 3582 C CA . ASP B 1 204 ? 29.509 -0.664 4.808 1.00 30.69 204 ASP B CA 1
ATOM 3583 C C . ASP B 1 204 ? 28.630 -1.551 3.919 1.00 26.14 204 ASP B C 1
ATOM 3584 O O . ASP B 1 204 ? 27.805 -1.052 3.161 1.00 29.50 204 ASP B O 1
ATOM 3589 N N . GLY B 1 205 ? 28.820 -2.868 4.009 1.00 25.98 205 GLY B N 1
ATOM 3590 C CA . GLY B 1 205 ? 27.990 -3.810 3.272 1.00 24.68 205 GLY B CA 1
ATOM 3591 C C . GLY B 1 205 ? 28.478 -4.162 1.877 1.00 25.03 205 GLY B C 1
ATOM 3592 O O . GLY B 1 205 ? 27.785 -4.856 1.128 1.00 26.71 205 GLY B O 1
ATOM 3593 N N . ASN B 1 206 ? 29.666 -3.686 1.517 1.00 25.91 206 ASN B N 1
ATOM 3594 C CA . ASN B 1 206 ? 30.253 -4.002 0.212 1.00 23.30 206 ASN B CA 1
ATOM 3595 C C . ASN B 1 206 ? 31.169 -5.221 0.339 1.00 22.32 206 ASN B C 1
ATOM 3596 O O . ASN B 1 206 ? 31.969 -5.302 1.267 1.00 27.98 206 ASN B O 1
ATOM 3601 N N . LEU B 1 207 ? 31.029 -6.180 -0.572 1.00 22.08 207 LEU B N 1
ATOM 3602 C CA . LEU B 1 207 ? 31.942 -7.317 -0.636 1.00 23.67 207 LEU B CA 1
ATOM 3603 C C . LEU B 1 207 ? 33.038 -6.954 -1.618 1.00 23.67 207 LEU B C 1
ATOM 3604 O O . LEU B 1 207 ? 32.757 -6.646 -2.773 1.00 24.04 207 LEU B O 1
ATOM 3609 N N . VAL B 1 208 ? 34.286 -6.972 -1.170 1.00 22.61 208 VAL B N 1
ATOM 3610 C CA . VAL B 1 208 ? 35.377 -6.434 -1.994 1.00 24.93 208 VAL B CA 1
ATOM 3611 C C . VAL B 1 208 ? 36.558 -7.393 -2.023 1.00 24.55 208 VAL B C 1
ATOM 3612 O O . VAL B 1 208 ? 36.871 -8.034 -1.021 1.00 28.47 208 VAL B O 1
ATOM 3616 N N . VAL B 1 209 ? 37.212 -7.493 -3.172 1.00 24.37 209 VAL B N 1
ATOM 3617 C CA . VAL B 1 209 ? 38.473 -8.218 -3.266 1.00 28.06 209 VAL B CA 1
ATOM 3618 C C . VAL B 1 209 ? 39.543 -7.197 -3.598 1.00 28.90 209 VAL B C 1
ATOM 3619 O O . VAL B 1 209 ? 39.429 -6.474 -4.592 1.00 26.60 209 VAL B O 1
ATOM 3623 N N . TYR B 1 210 ? 40.562 -7.108 -2.749 1.00 26.35 210 TYR B N 1
ATOM 3624 C CA . TYR B 1 210 ? 41.615 -6.104 -2.930 1.00 27.14 210 TYR B CA 1
ATOM 3625 C C . TYR B 1 210 ? 42.883 -6.761 -3.455 1.00 33.32 210 TYR B C 1
ATOM 3626 O O . TYR B 1 210 ? 43.186 -7.895 -3.099 1.00 32.40 210 TYR B O 1
ATOM 3635 N N . GLY B 1 211 ? 43.613 -6.045 -4.300 1.00 34.54 211 GLY B N 1
ATOM 3636 C CA . GLY B 1 211 ? 44.892 -6.507 -4.797 1.00 30.14 211 GLY B CA 1
ATOM 3637 C C . GLY B 1 211 ? 46.044 -5.656 -4.302 1.00 32.93 211 GLY B C 1
ATOM 3638 O O . GLY B 1 211 ? 45.932 -4.962 -3.288 1.00 36.79 211 GLY B O 1
ATOM 3639 N N . ALA B 1 212 ? 47.158 -5.705 -5.023 1.00 34.39 212 ALA B N 1
ATOM 3640 C CA . ALA B 1 212 ? 48.322 -4.895 -4.687 1.00 33.89 212 ALA B CA 1
ATOM 3641 C C . ALA B 1 212 ? 47.959 -3.415 -4.694 1.00 35.87 212 ALA B C 1
ATOM 3642 O O . ALA B 1 212 ? 47.095 -2.980 -5.463 1.00 43.82 212 ALA B O 1
ATOM 3644 N N . GLY B 1 213 ? 48.614 -2.646 -3.830 1.00 36.11 213 GLY B N 1
ATOM 3645 C CA . GLY B 1 213 ? 48.371 -1.213 -3.751 1.00 36.56 213 GLY B CA 1
ATOM 3646 C C . GLY B 1 213 ? 46.961 -0.910 -3.270 1.00 35.28 213 GLY B C 1
ATOM 3647 O O . GLY B 1 213 ? 46.454 0.190 -3.485 1.00 35.94 213 GLY B O 1
ATOM 3648 N N . ASN B 1 214 ? 46.330 -1.886 -2.619 1.00 36.72 214 ASN B N 1
ATOM 3649 C CA . ASN B 1 214 ? 44.936 -1.768 -2.180 1.00 37.04 214 ASN B CA 1
ATOM 3650 C C . ASN B 1 214 ? 43.957 -1.488 -3.315 1.00 37.40 214 ASN B C 1
ATOM 3651 O O . ASN B 1 214 ? 42.914 -0.890 -3.096 1.00 31.76 214 ASN B O 1
ATOM 3656 N N . ALA B 1 215 ? 44.289 -1.918 -4.523 1.00 32.32 215 ALA B N 1
ATOM 3657 C CA . ALA B 1 215 ? 43.412 -1.684 -5.663 1.00 32.30 215 ALA B CA 1
ATOM 3658 C C . ALA B 1 215 ? 42.209 -2.591 -5.541 1.00 30.56 215 ALA B C 1
ATOM 3659 O O . ALA B 1 215 ? 42.348 -3.753 -5.169 1.00 29.55 215 ALA B O 1
ATOM 3661 N N . VAL B 1 216 ? 41.028 -2.070 -5.855 1.00 30.36 216 VAL B N 1
ATOM 3662 C CA . VAL B 1 216 ? 39.836 -2.900 -5.894 1.00 34.77 216 VAL B CA 1
ATOM 3663 C C . VAL B 1 216 ? 39.876 -3.752 -7.152 1.00 28.98 216 VAL B C 1
ATOM 3664 O O . 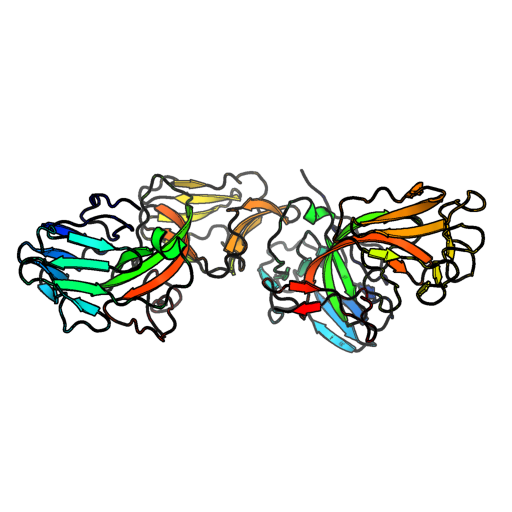VAL B 1 216 ? 39.883 -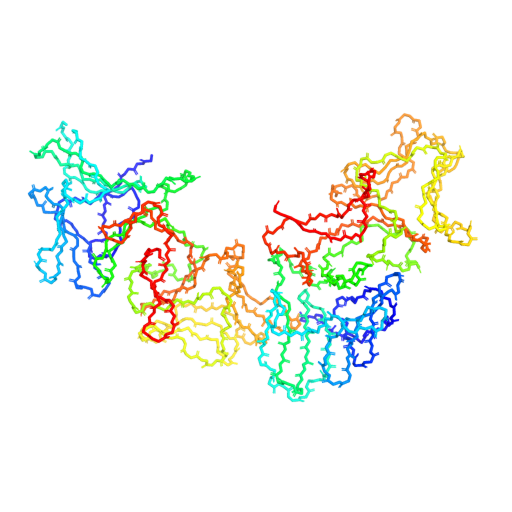3.209 -8.244 1.00 30.11 216 VAL B O 1
ATOM 3668 N N . LEU B 1 217 ? 39.904 -5.077 -7.002 1.00 27.95 217 LEU B N 1
ATOM 3669 C CA . LEU B 1 217 ? 39.901 -5.975 -8.165 1.00 31.49 217 LEU B CA 1
ATOM 3670 C C . LEU B 1 217 ? 38.486 -6.367 -8.560 1.00 31.21 217 LEU B C 1
ATOM 3671 O O . LEU B 1 217 ? 38.198 -6.595 -9.731 1.00 28.09 217 LEU B O 1
ATOM 3676 N N . TRP B 1 218 ? 37.610 -6.444 -7.566 1.00 29.91 218 TRP B N 1
ATOM 3677 C CA . TRP B 1 218 ? 36.207 -6.747 -7.791 1.00 28.34 218 TRP B CA 1
ATOM 3678 C C . TRP B 1 218 ? 35.421 -6.272 -6.572 1.00 24.82 218 TRP B C 1
ATOM 3679 O O . TRP B 1 218 ? 35.922 -6.329 -5.451 1.00 26.67 218 TRP B O 1
ATOM 3690 N N . HIS B 1 219 ? 34.189 -5.820 -6.784 1.00 24.87 219 HIS B N 1
ATOM 3691 C CA . HIS B 1 219 ? 33.293 -5.545 -5.673 1.00 29.10 219 HIS B CA 1
ATOM 3692 C C . HIS B 1 219 ? 31.837 -5.720 -6.075 1.00 29.46 219 HIS B C 1
ATOM 3693 O O . HIS B 1 219 ? 31.506 -5.660 -7.250 1.00 29.99 219 HIS B O 1
ATOM 3700 N N . SER B 1 220 ? 30.977 -5.943 -5.084 1.00 28.65 220 SER B N 1
ATOM 3701 C CA . SER B 1 220 ? 29.574 -6.238 -5.328 1.00 28.27 220 SER B CA 1
ATOM 3702 C C . SER B 1 220 ? 28.751 -4.976 -5.581 1.00 31.17 220 SER B C 1
ATOM 3703 O O . SER B 1 220 ? 27.570 -5.065 -5.914 1.00 29.49 220 SER B O 1
ATOM 3706 N N . HIS B 1 221 ? 29.375 -3.814 -5.399 1.00 30.70 221 HIS B N 1
ATOM 3707 C CA . HIS B 1 221 ? 28.710 -2.514 -5.565 1.00 26.26 221 HIS B CA 1
ATOM 3708 C C . HIS B 1 221 ? 27.527 -2.352 -4.628 1.00 27.50 221 HIS B C 1
ATOM 3709 O O . HIS B 1 221 ? 26.506 -1.774 -5.006 1.00 27.07 221 HIS B O 1
ATOM 3716 N N . THR B 1 222 ? 27.658 -2.858 -3.410 1.00 29.90 222 THR B N 1
ATOM 3717 C CA . THR B 1 222 ? 26.574 -2.753 -2.448 1.00 27.69 222 THR B CA 1
ATOM 3718 C C . THR B 1 222 ? 26.969 -1.934 -1.225 1.00 29.26 222 THR B C 1
ATOM 3719 O O . THR B 1 222 ? 26.332 -2.035 -0.188 1.00 31.56 222 THR B O 1
ATOM 3723 N N . GLY B 1 223 ? 28.018 -1.120 -1.348 1.00 30.47 223 GLY B N 1
ATOM 3724 C CA . GLY B 1 223 ? 28.428 -0.268 -0.241 1.00 27.16 223 GLY B CA 1
ATOM 3725 C C . GLY B 1 223 ? 27.338 0.714 0.154 1.00 31.41 223 GLY B C 1
ATOM 3726 O O . GLY B 1 223 ? 26.553 1.148 -0.687 1.00 35.53 223 GLY B O 1
ATOM 3727 N N . GLY B 1 224 ? 27.286 1.062 1.436 1.00 28.93 224 GLY B N 1
ATOM 3728 C CA . GLY B 1 224 ? 26.272 1.973 1.937 1.00 31.23 224 GLY B CA 1
ATOM 3729 C C . GLY B 1 224 ? 25.088 1.269 2.576 1.00 31.87 224 GLY B C 1
ATOM 3730 O O . GLY B 1 224 ? 24.080 1.891 2.870 1.00 33.03 224 GLY B O 1
ATOM 3731 N N . HIS B 1 225 ? 25.199 -0.035 2.793 1.00 33.45 225 HIS B N 1
ATOM 3732 C CA . HIS B 1 225 ? 24.119 -0.781 3.436 1.00 34.45 225 HIS B CA 1
ATOM 3733 C C . HIS B 1 225 ? 24.659 -1.534 4.632 1.00 30.67 225 HIS B C 1
ATOM 3734 O O . HIS B 1 225 ? 24.927 -2.731 4.557 1.00 27.98 225 HIS B O 1
ATOM 3741 N N . ALA B 1 226 ? 24.796 -0.817 5.738 1.00 28.21 226 ALA B N 1
ATOM 3742 C CA . ALA B 1 226 ? 25.433 -1.325 6.942 1.00 32.36 226 ALA B CA 1
ATOM 3743 C C . ALA B 1 226 ? 24.618 -2.421 7.635 1.00 33.84 226 ALA B C 1
ATOM 3744 O O . ALA B 1 226 ? 25.119 -3.109 8.521 1.00 38.28 226 ALA B O 1
ATOM 3746 N N . SER B 1 227 ? 23.364 -2.582 7.233 1.00 32.32 227 SER B N 1
ATOM 3747 C CA . SER B 1 227 ? 22.523 -3.623 7.818 1.00 29.96 227 SER B CA 1
ATOM 3748 C C . SER B 1 227 ? 22.357 -4.835 6.889 1.00 27.92 227 SER B C 1
ATOM 3749 O O . SER B 1 227 ? 21.585 -5.759 7.183 1.00 36.81 227 SER B O 1
ATOM 3752 N N . ALA B 1 228 ? 23.081 -4.847 5.773 1.00 24.40 228 ALA B N 1
ATOM 3753 C CA . ALA B 1 228 ? 23.032 -6.001 4.858 1.00 26.17 228 ALA B CA 1
ATOM 3754 C C . ALA B 1 228 ? 23.692 -7.232 5.487 1.00 27.14 228 ALA B C 1
ATOM 3755 O O . ALA B 1 228 ? 24.472 -7.096 6.423 1.00 29.03 228 ALA B O 1
ATOM 3757 N N . VAL B 1 229 ? 23.370 -8.431 4.995 1.00 24.04 229 VAL B N 1
ATOM 3758 C CA . VAL B 1 229 ? 24.149 -9.629 5.342 1.00 24.62 229 VAL B CA 1
ATOM 3759 C C . VAL B 1 229 ? 24.534 -10.336 4.064 1.00 24.59 229 VAL B C 1
ATOM 3760 O O . VAL B 1 229 ? 23.873 -10.178 3.038 1.00 23.80 229 VAL B O 1
ATOM 3764 N N . LEU B 1 230 ? 25.608 -11.111 4.130 1.00 21.06 230 LEU B N 1
ATOM 3765 C CA . LEU B 1 230 ? 26.020 -11.965 3.017 1.00 19.86 230 LEU B CA 1
ATOM 3766 C C . LEU B 1 230 ? 25.533 -13.376 3.339 1.00 24.31 230 LEU B C 1
ATOM 3767 O O . LEU B 1 230 ? 25.848 -13.907 4.405 1.00 22.52 230 LEU B O 1
ATOM 3772 N N . ARG B 1 231 ? 24.750 -13.977 2.452 1.00 22.46 231 ARG B N 1
ATOM 3773 C CA . ARG B 1 231 ? 24.227 -15.320 2.713 1.00 18.42 231 ARG B CA 1
ATOM 3774 C C . ARG B 1 231 ? 24.691 -16.320 1.673 1.00 22.83 231 ARG B C 1
ATOM 3775 O O . ARG B 1 231 ? 24.502 -16.111 0.467 1.00 21.03 231 ARG B O 1
ATOM 3783 N N . LEU B 1 232 ? 25.301 -17.404 2.153 1.00 22.84 232 LEU B N 1
ATOM 3784 C CA . LEU B 1 232 ? 25.587 -18.577 1.335 1.00 17.86 232 LEU B CA 1
ATOM 3785 C C . LEU B 1 232 ? 24.581 -19.653 1.751 1.00 22.01 232 LEU B C 1
ATOM 3786 O O . LEU B 1 232 ? 24.539 -20.025 2.912 1.00 20.62 232 LEU B O 1
ATOM 3791 N N . GLN B 1 233 ? 23.764 -20.129 0.819 1.00 24.32 233 GLN B N 1
ATOM 3792 C CA . GLN B 1 233 ? 22.780 -21.181 1.106 1.00 21.68 233 GLN B CA 1
ATOM 3793 C C . GLN B 1 233 ? 23.359 -22.580 0.840 1.00 18.02 233 GLN B C 1
ATOM 3794 O O . GLN B 1 233 ? 24.342 -22.733 0.117 1.00 22.17 233 GLN B O 1
ATOM 3800 N N . ALA B 1 234 ? 22.734 -23.600 1.416 1.00 21.19 234 ALA B N 1
ATOM 3801 C CA . ALA B 1 234 ? 23.196 -24.973 1.240 1.00 23.40 234 ALA B CA 1
ATOM 3802 C C . ALA B 1 234 ? 23.048 -25.398 -0.216 1.00 23.74 234 ALA B C 1
ATOM 3803 O O . ALA B 1 234 ? 23.715 -26.325 -0.664 1.00 21.27 234 ALA B O 1
ATOM 3805 N N . ASN B 1 235 ? 22.181 -24.713 -0.959 1.00 22.53 235 ASN B N 1
ATOM 3806 C CA . ASN B 1 235 ? 21.991 -25.036 -2.373 1.00 25.97 235 ASN B CA 1
ATOM 3807 C C . ASN B 1 235 ? 22.958 -24.300 -3.316 1.00 25.14 235 ASN B C 1
ATOM 3808 O O . ASN B 1 235 ? 22.871 -24.443 -4.530 1.00 25.83 235 ASN B O 1
ATOM 3813 N N . GLY B 1 236 ? 23.867 -23.504 -2.756 1.00 21.57 236 GLY B N 1
ATOM 3814 C CA . GLY B 1 236 ? 24.914 -22.879 -3.556 1.00 21.53 236 GLY B CA 1
ATOM 3815 C C . GLY B 1 236 ? 24.672 -21.414 -3.899 1.00 23.21 236 GLY B C 1
ATOM 3816 O O . GLY B 1 236 ? 25.518 -20.763 -4.516 1.00 26.89 236 GLY B O 1
ATOM 3817 N N . SER B 1 237 ? 23.514 -20.896 -3.508 1.00 23.53 237 SER B N 1
ATOM 3818 C CA . SER B 1 237 ? 23.179 -19.491 -3.751 1.00 29.35 237 SER B CA 1
ATOM 3819 C C . SER B 1 237 ? 24.080 -18.576 -2.935 1.00 25.74 237 SER B C 1
ATOM 3820 O O . SER B 1 237 ? 24.315 -18.824 -1.754 1.00 24.58 237 SER B O 1
ATOM 3823 N N . ILE B 1 238 ? 24.591 -17.518 -3.555 1.00 26.19 238 ILE B N 1
ATOM 3824 C CA . ILE B 1 238 ? 25.281 -16.496 -2.778 1.00 21.48 238 ILE B CA 1
ATOM 3825 C C . ILE B 1 238 ? 24.671 -15.122 -3.081 1.00 24.74 238 ILE B C 1
ATOM 3826 O O . ILE B 1 238 ? 24.476 -14.750 -4.235 1.00 23.52 238 ILE B O 1
ATOM 3831 N N . ALA B 1 239 ? 24.335 -14.389 -2.030 1.00 21.74 239 ALA B N 1
ATOM 3832 C CA . ALA B 1 239 ? 23.631 -13.123 -2.195 1.00 28.96 239 ALA B CA 1
ATOM 3833 C C . ALA B 1 239 ? 23.893 -12.203 -1.020 1.00 26.91 239 ALA B C 1
ATOM 3834 O O . ALA B 1 239 ? 24.236 -12.645 0.095 1.00 21.68 239 ALA B O 1
ATOM 3836 N N . ILE B 1 240 ? 23.704 -10.920 -1.272 1.00 25.87 240 ILE B N 1
ATOM 3837 C CA . ILE B 1 240 ? 23.770 -9.911 -0.228 1.00 24.00 240 ILE B CA 1
ATOM 3838 C C . ILE B 1 240 ? 22.382 -9.291 -0.096 1.00 23.25 240 ILE B C 1
ATOM 3839 O O . ILE B 1 240 ? 21.837 -8.764 -1.057 1.00 22.37 240 ILE B O 1
ATOM 3844 N N . LEU B 1 241 ? 21.803 -9.362 1.094 1.00 22.61 241 LEU B N 1
ATOM 3845 C CA . LEU B 1 241 ? 20.399 -9.010 1.272 1.00 25.93 241 LEU B CA 1
ATOM 3846 C C . LEU B 1 241 ? 20.224 -7.950 2.333 1.00 25.89 241 LEU B C 1
ATOM 3847 O O . LEU B 1 241 ? 20.921 -7.941 3.352 1.00 27.89 241 LEU B O 1
ATOM 3852 N N . ASP B 1 242 ? 19.272 -7.064 2.095 1.00 23.51 242 ASP B N 1
ATOM 3853 C CA . ASP B 1 242 ? 18.916 -6.063 3.089 1.00 33.51 242 ASP B CA 1
ATOM 3854 C C . ASP B 1 242 ? 17.476 -6.370 3.432 1.00 34.38 242 ASP B C 1
ATOM 3855 O O . ASP B 1 242 ? 16.596 -6.274 2.576 1.00 31.13 242 ASP B O 1
ATOM 3860 N N . GLU B 1 243 ? 17.241 -6.805 4.664 1.00 33.32 243 GLU B N 1
ATOM 3861 C CA . GLU B 1 243 ? 15.937 -7.345 5.027 1.00 32.95 243 GLU B CA 1
ATOM 3862 C C . GLU B 1 243 ? 15.482 -6.892 6.398 1.00 32.05 243 GLU B C 1
ATOM 3863 O O . GLU B 1 243 ? 16.299 -6.679 7.295 1.00 35.67 243 GLU B O 1
ATOM 3869 N N . LYS B 1 244 ? 14.166 -6.758 6.540 1.00 28.97 244 LYS B N 1
ATOM 3870 C CA . LYS B 1 244 ? 13.534 -6.357 7.789 1.00 40.68 244 LYS B CA 1
ATOM 3871 C C . LYS B 1 244 ? 12.190 -7.074 7.883 1.00 44.33 244 LYS B C 1
ATOM 3872 O O . LYS B 1 244 ? 11.417 -7.083 6.924 1.00 42.03 244 LYS B O 1
ATOM 3874 N N . PRO B 1 245 ? 11.916 -7.712 9.025 1.00 43.11 245 PRO B N 1
ATOM 3875 C CA . PRO B 1 245 ? 10.597 -8.324 9.198 1.00 34.14 245 PRO B CA 1
ATOM 3876 C C . PRO B 1 245 ? 9.589 -7.266 9.637 1.00 33.69 245 PRO B C 1
ATOM 3877 O O . PRO B 1 245 ? 9.963 -6.353 10.362 1.00 34.61 245 PRO B O 1
ATOM 3881 N N . VAL B 1 246 ? 8.338 -7.392 9.212 1.00 34.75 246 VAL B N 1
ATOM 3882 C CA . VAL B 1 246 ? 7.309 -6.424 9.577 1.00 49.33 246 VAL B CA 1
ATOM 3883 C C . VAL B 1 246 ? 6.106 -7.075 10.262 1.00 48.43 246 VAL B C 1
ATOM 3884 O O . VAL B 1 246 ? 5.175 -6.374 10.653 1.00 48.71 246 VAL B O 1
ATOM 3888 N N . TRP B 1 247 ? 6.134 -8.404 10.397 1.00 42.26 247 TRP B N 1
ATOM 3889 C CA . TRP B 1 247 ? 5.108 -9.165 11.141 1.00 50.51 247 TRP B CA 1
ATOM 3890 C C . TRP B 1 247 ? 5.557 -10.609 11.312 1.00 46.25 247 TRP B C 1
ATOM 3891 O O . TRP B 1 247 ? 6.333 -11.107 10.502 1.00 39.52 247 TRP B O 1
ATOM 3902 N N . ALA B 1 248 ? 5.062 -11.270 12.361 1.00 37.69 248 ALA B N 1
ATOM 3903 C CA . ALA B 1 248 ? 5.243 -12.710 12.552 1.00 41.34 248 ALA B CA 1
ATOM 3904 C C . ALA B 1 248 ? 4.164 -13.243 13.492 1.00 41.22 248 ALA B C 1
ATOM 3905 O O . ALA B 1 248 ? 3.579 -12.478 14.240 1.00 43.05 248 ALA B O 1
ATOM 3907 N N . ARG B 1 249 ? 3.905 -14.549 13.453 1.00 38.03 249 ARG B N 1
ATOM 3908 C CA . ARG B 1 249 ? 2.825 -15.126 14.254 1.00 48.23 249 ARG B CA 1
ATOM 3909 C C . ARG B 1 249 ? 3.201 -15.325 15.722 1.00 48.55 249 ARG B C 1
ATOM 3910 O O . ARG B 1 249 ? 2.324 -15.358 16.580 1.00 42.63 249 ARG B O 1
ATOM 3918 N N . PHE B 1 250 ? 4.491 -15.483 16.005 1.00 38.98 250 PHE B N 1
ATOM 3919 C CA . PHE B 1 250 ? 4.970 -15.382 17.386 1.00 41.69 250 PHE B CA 1
ATOM 3920 C C . PHE B 1 250 ? 6.269 -14.576 17.470 1.00 43.55 250 PHE B C 1
ATOM 3921 O O . PHE B 1 250 ? 6.951 -14.375 16.462 1.00 45.79 250 PHE B O 1
ATOM 3929 N N . GLY B 1 251 ? 6.586 -14.101 18.671 1.00 39.97 251 GLY B N 1
ATOM 3930 C CA . GLY B 1 251 ? 7.783 -13.313 18.904 1.00 41.69 251 GLY B CA 1
ATOM 3931 C C . GLY B 1 251 ? 7.565 -11.844 18.581 1.00 44.12 251 GLY B C 1
ATOM 3932 O O . GLY B 1 251 ? 7.797 -10.967 19.411 1.00 41.71 251 GLY B O 1
ATOM 3933 N N . PHE B 1 252 ? 7.113 -11.587 17.361 1.00 39.54 252 PHE B N 1
ATOM 3934 C CA . PHE B 1 252 ? 6.832 -10.230 16.898 1.00 40.45 252 PHE B CA 1
ATOM 3935 C C . PHE B 1 252 ? 5.894 -9.464 17.819 1.00 43.35 252 PHE B C 1
ATOM 3936 O O . PHE B 1 252 ? 4.817 -9.952 18.169 1.00 49.76 252 PHE B O 1
ATOM 3944 N N . GLN B 1 253 ? 6.336 -8.277 18.229 1.00 44.41 253 GLN B N 1
ATOM 3945 C CA . GLN B 1 253 ? 5.442 -7.229 18.719 1.00 50.78 253 GLN B CA 1
ATOM 3946 C C . GLN B 1 253 ? 5.820 -5.911 18.031 1.00 55.11 253 GLN B C 1
ATOM 3947 O O . GLN B 1 253 ? 6.999 -5.654 17.788 1.00 51.75 253 GLN B O 1
ATOM 3953 N N . PRO B 1 254 ? 4.821 -5.073 17.706 1.00 61.96 254 PRO B N 1
ATOM 3954 C CA . PRO B 1 254 ? 5.052 -3.872 16.891 1.00 61.51 254 PRO B CA 1
ATOM 3955 C C . PRO B 1 254 ? 6.107 -2.929 17.461 1.00 56.29 254 PRO B C 1
ATOM 3956 O O . PRO B 1 254 ? 6.731 -2.192 16.706 1.00 62.64 254 PRO B O 1
ATOM 3960 N N . THR B 1 255 ? 6.305 -2.958 18.773 1.00 57.37 255 THR B N 1
ATOM 3961 C CA . THR B 1 255 ? 7.264 -2.062 19.404 1.00 56.61 255 THR B CA 1
ATOM 3962 C C . THR B 1 255 ? 8.636 -2.684 19.580 1.00 63.56 255 THR B C 1
ATOM 3963 O O . THR B 1 255 ? 9.580 -1.999 19.969 1.00 66.40 255 THR B O 1
ATOM 3967 N N . TYR B 1 256 ? 8.745 -3.977 19.294 1.00 62.33 256 TYR B N 1
ATOM 3968 C CA . TYR B 1 256 ? 9.972 -4.712 19.575 1.00 56.05 256 TYR B CA 1
ATOM 3969 C C . TYR B 1 256 ? 11.011 -4.542 18.478 1.00 53.16 256 TYR B C 1
ATOM 3970 O O . TYR B 1 256 ? 10.676 -4.452 17.294 1.00 52.53 256 TYR B O 1
ATOM 3979 N N . ARG B 1 257 ? 12.278 -4.501 18.880 1.00 55.15 257 ARG B N 1
ATOM 3980 C CA . ARG B 1 257 ? 13.372 -4.490 17.922 1.00 48.46 257 ARG B CA 1
ATOM 3981 C C . ARG B 1 257 ? 13.578 -5.902 17.383 1.00 47.55 257 ARG B C 1
ATOM 3982 O O . ARG B 1 257 ? 13.577 -6.875 18.137 1.00 42.84 257 ARG B O 1
ATOM 3984 N N . HIS B 1 258 ? 13.737 -6.008 16.072 1.00 44.27 258 HIS B N 1
ATOM 3985 C CA . HIS B 1 258 ? 14.000 -7.284 15.431 1.00 44.42 258 HIS B CA 1
ATOM 3986 C C . HIS B 1 258 ? 15.493 -7.558 15.413 1.00 41.40 258 HIS B C 1
ATOM 3987 O O . HIS B 1 258 ? 16.307 -6.638 15.385 1.00 35.09 258 HIS B O 1
ATOM 3994 N N . ILE B 1 259 ? 15.851 -8.833 15.429 1.00 37.58 259 ILE B N 1
ATOM 3995 C CA . ILE B 1 259 ? 17.251 -9.217 15.396 1.00 35.66 259 ILE B CA 1
ATOM 3996 C C . ILE B 1 259 ? 17.322 -10.669 14.955 1.00 31.79 259 ILE B C 1
ATOM 3997 O O . ILE B 1 259 ? 16.396 -11.436 15.209 1.00 33.64 259 ILE B O 1
ATOM 4002 N N . ARG B 1 260 ? 18.390 -11.040 14.258 1.00 33.11 260 ARG B N 1
ATOM 4003 C CA A ARG B 1 260 ? 18.590 -12.432 13.862 0.50 31.34 260 ARG B CA 1
ATOM 4004 C CA B ARG B 1 260 ? 18.568 -12.438 13.876 0.50 31.04 260 ARG B CA 1
ATOM 4005 C C . ARG B 1 260 ? 19.079 -13.263 15.036 1.00 32.21 260 ARG B C 1
ATOM 4006 O O . ARG B 1 260 ? 19.871 -12.785 15.857 1.00 30.87 260 ARG B O 1
ATOM 4021 N N . LYS B 1 261 ? 18.611 -14.505 15.108 1.00 32.52 261 LYS B N 1
ATOM 4022 C CA . LYS B 1 261 ? 19.077 -15.412 16.145 1.00 33.49 261 LYS B CA 1
ATOM 4023 C C . LYS B 1 261 ? 20.566 -15.627 15.974 1.00 27.43 261 LYS B C 1
ATOM 4024 O O . LYS B 1 261 ? 21.092 -15.583 14.861 1.00 26.23 261 LYS B O 1
ATOM 4030 N N . ILE B 1 262 ? 21.234 -15.799 17.104 1.00 27.08 262 ILE B N 1
ATOM 4031 C CA . ILE B 1 262 ? 22.610 -16.238 17.184 1.00 41.88 262 ILE B CA 1
ATOM 4032 C C . ILE B 1 262 ? 22.520 -17.688 17.635 1.00 40.74 262 ILE B C 1
ATOM 4033 O O . ILE B 1 262 ? 21.840 -17.984 18.619 1.00 38.20 262 ILE B O 1
ATOM 4038 N N . ASN B 1 263 ? 23.284 -18.539 16.958 1.00 51.34 263 ASN B N 1
ATOM 4039 C CA . ASN B 1 263 ? 23.380 -19.977 17.232 1.00 58.98 263 ASN B CA 1
ATOM 4040 C C . ASN B 1 263 ? 24.212 -20.346 18.469 1.00 66.36 263 ASN B C 1
ATOM 4041 O O . ASN B 1 263 ? 25.032 -19.560 18.934 1.00 67.43 263 ASN B O 1
ATOM 4046 N N . PRO B 1 264 ? 23.991 -21.490 19.032 1.00 72.66 264 PRO B N 1
ATOM 4047 C CA . PRO B 1 264 ? 24.533 -22.152 20.214 1.00 69.15 264 PRO B CA 1
ATOM 4048 C C . PRO B 1 264 ? 25.911 -21.689 20.701 1.00 60.64 264 PRO B C 1
ATOM 4049 O O . PRO B 1 264 ? 25.981 -21.189 21.816 1.00 60.48 264 PRO B O 1
ATOM 4053 N N . ASP B 1 265 ? 26.962 -21.760 19.937 1.00 59.30 265 ASP B N 1
ATOM 4054 C CA . ASP B 1 265 ? 28.152 -21.018 20.382 1.00 58.55 265 ASP B CA 1
ATOM 4055 C C . ASP B 1 265 ? 28.442 -19.660 19.728 1.00 56.41 265 ASP B C 1
ATOM 4056 O O . ASP B 1 265 ? 28.833 -18.746 20.434 1.00 54.19 265 ASP B O 1
ATOM 4058 N N . GLN B 1 266 ? 28.247 -19.469 18.435 1.00 53.65 266 GLN B N 1
ATOM 4059 C CA . GLN B 1 266 ? 28.830 -18.233 17.929 1.00 55.92 266 GLN B CA 1
ATOM 4060 C C . GLN B 1 266 ? 28.046 -17.128 17.175 1.00 62.37 266 GLN B C 1
ATOM 4061 O O . GLN B 1 266 ? 28.211 -15.964 17.521 1.00 67.12 266 GLN B O 1
ATOM 4064 N N . LYS B 1 267 ? 27.324 -17.403 16.083 1.00 57.13 267 LYS B N 1
ATOM 4065 C CA . LYS B 1 267 ? 26.802 -16.274 15.257 1.00 49.51 267 LYS B CA 1
ATOM 4066 C C . LYS B 1 267 ? 25.514 -16.417 14.445 1.00 35.58 267 LYS B C 1
ATOM 4067 O O . LYS B 1 267 ? 24.792 -17.371 14.619 1.00 42.35 267 LYS B O 1
ATOM 4069 N N . PRO B 1 268 ? 25.199 -15.413 13.543 1.00 32.19 268 PRO B N 1
ATOM 4070 C CA . PRO B 1 268 ? 23.760 -15.359 13.283 1.00 33.33 268 PRO B CA 1
ATOM 4071 C C . PRO B 1 268 ? 23.295 -16.331 12.229 1.00 31.84 268 PRO B C 1
ATOM 4072 O O . PRO B 1 268 ? 24.058 -16.735 11.342 1.00 30.87 268 PRO B O 1
ATOM 4076 N N . ILE B 1 269 ? 22.028 -16.705 12.347 1.00 31.92 269 ILE B N 1
ATOM 4077 C CA . ILE B 1 269 ? 21.394 -17.607 11.409 1.00 25.51 269 ILE B CA 1
ATOM 4078 C C . ILE B 1 269 ? 20.167 -16.892 10.881 1.00 27.23 269 ILE B C 1
ATOM 4079 O O . ILE B 1 269 ? 19.710 -15.898 11.457 1.00 30.45 269 ILE B O 1
ATOM 4084 N N . ASP B 1 270 ? 19.628 -17.430 9.800 1.00 27.37 270 ASP B N 1
ATOM 4085 C CA . ASP B 1 270 ? 18.621 -16.758 8.991 1.00 29.44 270 ASP B CA 1
ATOM 4086 C C . ASP B 1 270 ? 17.228 -16.930 9.576 1.00 26.38 270 ASP B C 1
ATOM 4087 O O . ASP B 1 270 ? 16.279 -17.282 8.872 1.00 31.35 270 ASP B O 1
ATOM 4092 N N . ILE B 1 271 ? 17.122 -16.674 10.875 1.00 25.32 271 ILE B N 1
ATOM 4093 C CA . ILE B 1 271 ? 15.891 -16.845 11.619 1.00 25.51 271 ILE B CA 1
ATOM 4094 C C . ILE B 1 271 ? 15.666 -15.567 12.403 1.00 32.00 271 ILE B C 1
ATOM 4095 O O . ILE B 1 271 ? 16.520 -15.164 13.187 1.00 28.65 271 ILE B O 1
ATOM 4100 N N . TRP B 1 272 ? 14.522 -14.925 12.181 1.00 30.44 272 TRP B N 1
ATOM 4101 C CA . TRP B 1 272 ? 14.191 -13.692 12.877 1.00 29.52 272 TRP B CA 1
ATOM 4102 C C . TRP B 1 272 ? 13.682 -13.927 14.290 1.00 32.86 272 TRP B C 1
ATOM 4103 O O . TRP B 1 272 ? 12.937 -14.880 14.557 1.00 37.06 272 TRP B O 1
ATOM 4114 N N . THR B 1 273 ? 14.098 -13.055 15.200 1.00 36.04 273 THR B N 1
ATOM 4115 C CA . THR B 1 273 ? 13.486 -12.997 16.517 1.00 37.89 273 THR B CA 1
ATOM 4116 C C . THR B 1 273 ? 13.354 -11.549 16.970 1.00 32.76 273 THR B C 1
ATOM 4117 O O . THR B 1 273 ? 13.790 -10.634 16.267 1.00 35.59 273 THR B O 1
ATOM 4121 N N . TRP B 1 274 ? 12.763 -11.340 18.144 1.00 34.78 274 TRP B N 1
ATOM 4122 C CA . TRP B 1 274 ? 12.440 -9.979 18.578 1.00 42.83 274 TRP B CA 1
ATOM 4123 C C . TRP B 1 274 ? 12.937 -9.559 19.963 1.00 55.06 274 TRP B C 1
ATOM 4124 O O . TRP B 1 274 ? 12.935 -10.342 20.911 1.00 52.57 274 TRP B O 1
ATOM 4135 N N . HIS B 1 275 ? 13.366 -8.302 20.035 1.00 71.04 275 HIS B N 1
ATOM 4136 C CA . HIS B 1 275 ? 13.853 -7.651 21.250 1.00 56.56 275 HIS B CA 1
ATOM 4137 C C . HIS B 1 275 ? 14.817 -8.484 22.086 1.00 67.90 275 HIS B C 1
ATOM 4138 O O . HIS B 1 275 ? 15.943 -8.056 22.346 1.00 79.95 275 HIS B O 1
#

Sequence (544 aa):
AGRRTRIPFNGVGTSVLPAYQTLSSAGQYLLSPNQRFKLLLQGDGNLVIQDNGATVWVANEQQPFSSTIPLRNKKAPLAFYVQYGAFLDDYSRRRVWLTDNSTFTSNNDQWNRTHLVLQDDGNIVLVDSLALWNGTPAIPLVPGAIDSLLLAPGSELVQGVVYGAGASKLVVFQGDGNLVAYGPNGAATWNAGTQGKGAVRAVFQGDGNLVVYGAGNAVLWHSHTGGHASAVLLRLQANGSIAILDEKPVWARFGFQPTYRHIRRKINPDQKPIDIWTWHFRTRRIPFNGVGTSVLPAYQTLSAGQYLLSPNQRFKLLLQGDGNLVIQDNGATVWVANEQQPFSSTIPKKAPLAFYVQYGAFLDDYSRRRVWLTDNSTFTSNDQWNRTHLVLQDDGNIVLVDSLALWNGTPAIPLVPGAIDSLLLAPGSELVQGVVYGAGASKLVFQGDGNLVAYGPNGAATWNAGTQGKGAVRAVFQGDGNLVVYGAGNAVLWHSHTGGHASAVLRLQANGSIAILDEKPVWARFGFQPTYRHIRRKINPDQKPIDIWTWH

Solvent-accessible surface area: 23027 Å² total; per-residue (Å²): 172,61,116,111,92,100,107,8,146,19,68,24,67,4,24,0,46,8,12,37,28,0,48,50,51,34,65,0,30,0,35,67,109,126,12,61,0,30,0,51,67,79,1,32,0,4,0,30,31,91,63,56,70,77,27,52,0,46,118,159,14,82,72,20,28,49,33,118,22,72,91,70,65,19,99,43,1,1,19,0,8,11,5,1,22,0,15,2,62,79,106,129,13,15,2,6,8,54,26,25,48,22,114,48,99,78,3,13,80,62,0,32,1,4,0,1,9,42,0,1,2,0,0,3,10,21,76,46,44,40,49,15,6,113,100,34,89,58,42,11,2,5,102,73,9,37,5,19,41,41,57,29,87,2,77,82,46,65,91,43,44,2,60,69,2,62,0,14,1,37,69,79,3,12,0,5,0,49,1,78,125,42,53,57,46,32,67,14,30,0,89,74,110,49,14,92,93,0,7,0,41,44,59,0,16,0,4,0,35,2,81,81,113,48,87,46,54,55,7,144,3,36,68,60,76,78,0,9,2,4,1,3,29,50,0,0,0,0,0,2,36,17,58,7,4,1,3,40,86,43,13,71,53,110,85,102,79,78,28,76,96,54,141,110,141,35,30,24,6,2,16,40,22,88,99,185,112,96,88,109,7,132,31,63,24,66,6,24,0,46,10,31,37,28,0,45,39,53,39,58,0,31,0,32,70,114,114,10,61,0,30,0,60,71,61,1,42,0,6,0,25,29,117,59,57,76,82,27,35,0,53,104,89,13,77,72,16,42,63,62,147,132,82,48,104,52,5,2,17,0,57,17,11,2,38,0,32,2,56,91,116,48,25,32,1,35,7,52,30,33,130,113,116,41,125,62,18,73,69,66,0,29,1,5,0,1,11,45,0,1,2,0,0,3,16,19,72,41,42,40,51,13,4,112,102,32,90,60,41,10,2,5,86,81,7,45,8,21,44,39,52,25,55,4,85,86,50,62,100,38,37,3,64,72,1,58,0,14,2,39,71,75,2,12,0,6,0,46,1,75,130,42,55,60,46,32,66,14,26,0,88,77,122,44,13,105,33,2,3,0,34,46,23,0,1,0,0,0,17,2,82,22,19,44,27,54,54,35,8,140,5,22,58,64,65,85,0,15,1,3,2,3,30,51,0,0,0,0,0,2,34,22,32,9,9,1,1,38,88,42,10,69,64,126,88,61,82,105,25,87,107,56,147,105,104,40,25,20,4,1,20,40,26,158

Foldseek 3Di:
DDDAADADDDAAAFKAAFRHKDAAPGWYAAPVRQWIFGQHPQQWTFIAGNRHTDDTQDPPFPQKDKDFAPDPPDHQTWHAQPKIWTDGVVVRIIIIGRWADDDDNCLRRQWMWGQAPVRKIFIKRKDFLFWQQVPDDDGFRYQQKAKDAAPFWQPAPDWDDRAQWTWHCYPQRKTFIAANVRHTRGIQPCGPVQWDTWHCHQQRKTFTAHPPRHTPGIRPRGRQNQWMWIQHNGRITTIMRMDTTDMSPQDDNPWDKDFDADPVRGGGRHIHTDD/DAAEADDPAAAFKFAARYKDAAPGWYAAPVRQKIFHQHPVLWTFMDGNNHTDDIQDPPQPQKDKDFPPDHQIWHAQLKIWGPRPVPGIIIIGRWADDDDDCLRRQWMWGQAPVRKIFTKRKDFLFWQFVVDDDHFRDQQKDKDAAWFWQDAPDWDARAQWTWHCYPQRKTFTAFNVGHTRGIQPCGPVAWDTWGCHQQRKTFTAHPPRHTPGIRPRGNQNQWIWIQHNGRITTIMRMDTTDMSPQDDNVWDKDADQDDPGGGGRHIHTD

Radius of gyration: 30.4 Å; Cα contacts (8 Å, |Δi|>4): 1488; chains: 2; bounding box: 81×83×45 Å

B-factor: mean 41.01, std 15.88, range [16.58, 97.79]

CATH classification: 2.90.10.10 (+2 more: 2.90.10.10, 2.90.10.10)

Secondary structure (DSSP, 8-state):
-----EE---TTSSEE-TTEEB-TT-EEE-TTSSEEEEE-TTS-EEEEETTEEEEE-STTSTTEEEEE---TTPPSEEEEESEEEEEEGGGTEEEEE-PPPP--TTHHHHEEEEE-TTS-EEEEEEEEEEES-TTS---TT-TT-EEE-TTEE--TT-EEEETTEEEEE-TTS-EEEE-TTSSEEEE---TTTT--EEEE-TTS-EEEE-GGG-EEEE-S--S-TT-EEEE-TTS-EEEEEEEEEEESSS--TTSEEEEEE-TTS-EEEEEEEE-/---EE---TTSSEE-TTEEB-TT-EEE-TTSSEEEEE-TTS-EEEEETTEEEEE-STTSTTEEEE------EEEEESEEEEEEGGGTEEEEE-------SSHHHHEEEEE-TTS-EEEEEEEEEEES-TTS---TT-TT-EEE-TTEE--TT--EEETTEEEEE-TTS-EEEE-TTS-EEEE---TTTT--EEEE-TTS-EEEE-GGG-EEEE-S-TT-TT-EEEE-TTS-EEEEEEEEEEESSS--TTSPEEEEE-SSS-EEEEEEE-